Protein AF-0000000082441128 (afdb_homodimer)

InterPro domains:
  IPR014790 MutL, C-terminal, dimerisation [PF08676] (12-170)
  IPR014790 MutL, C-terminal, dimerisation [SM00853] (11-171)
  IPR037198 MutL, C-terminal domain superfamily [SSF118116] (10-202)
  IPR038973 DNA mismatch repair protein MutL/Mlh/Pms-like [PTHR10073] (2-207)
  IPR042120 MutL, C-terminal domain, dimerisation subdomain [G3DSA:3.30.1540.20] (14-200)
  IPR042121 MutL, C-terminal domain, regulatory subdomain [G3DSA:3.30.1370.100] (55-166)

Organism: Cannabis sativa (NCBI:txid3483)

Radius of gyration: 40.08 Å; Cα contacts (8 Å, |Δi|>4): 716; chains: 2; bounding box: 59×154×88 Å

Secondary structure (DSSP, 8-state):
--HHHHHTPEE---BTTTEEEEEETTEEEEEEHHHHHHHHHHHHHHHHHHHTTTEEEEEEEEEEEE---HHHHHHHHHTHHHHHHHT-EEEEE----------SS-------EEEEEEEEEETTEE--HHHHHHHHHHHHHTTT---S-HHHHHHHHHHHHHHSPPTT----HHHHHHHHHHHHTSTTTTB-TTS-BSEEEEEEHHHHHHHHHHHHHHHHH-----TTS------THHHHHHHHHTT-/--HHHHHTPEE---BTTTEEEEEETTEEEEEEHHHHHHHHHHHHHHHHHHHTTTEEEEEEEEEEEE---HHHHHHHHHTHHHHHHHT-EEEEE-----------S-------EEEEEEEEEETTEE--HHHHHHHHHHHHHTTT---S-HHHHHHHHHHHHHHSPPTT----HHHHHHHHHHHHTSTTTTB-TTS-BSEEEEEEHHHHHHHHHHHHHHHHH-----SSS------THHHHHHHHHTT-

Nearest PDB structures (foldseek):
  6sns-assembly1_B  TM=7.771E-01  e=6.548E-14  Saccharomyces cerevisiae
  6snv-assembly2_E  TM=7.653E-01  e=4.127E-13  Saccharomyces cerevisiae
  4fmo-assembly1_B  TM=7.132E-01  e=1.377E-10  Saccharomyces cerevisiae S288C
  4e4w-assembly1_B  TM=6.980E-01  e=1.836E-10  Saccharomyces cerevisiae S288C
  3ncv-assembly1_A  TM=5.080E-01  e=4.346E-09  Neisseria gonorrhoeae FA 1090

Solvent-accessible surface area (backbone atoms only — not comparable to full-atom values): 27651 Å² total; per-residue (Å²): 132,53,70,72,32,51,70,68,39,47,74,38,54,58,43,90,32,42,32,32,36,31,36,34,79,58,28,39,28,35,28,34,46,32,33,36,37,13,29,44,40,32,54,52,52,48,50,34,36,74,72,44,79,34,46,42,67,43,70,47,94,61,70,38,76,55,90,58,56,73,66,48,53,51,46,51,62,75,41,40,64,65,43,40,74,60,25,41,37,69,47,77,44,72,71,74,60,74,81,64,72,79,81,80,76,75,76,62,79,70,77,68,49,36,30,37,42,28,25,24,21,49,78,84,42,72,57,52,71,69,47,48,53,52,32,49,51,50,25,61,76,49,74,59,70,62,83,72,46,66,62,56,53,51,50,44,39,50,54,16,54,73,71,27,55,54,74,68,52,81,62,54,55,69,54,46,45,48,52,51,56,50,26,57,70,42,93,57,57,57,31,17,70,77,53,27,58,10,60,46,82,71,46,47,51,66,62,49,51,53,55,53,56,49,54,24,61,48,57,74,75,50,86,72,68,68,67,80,64,65,82,73,75,82,70,72,66,65,65,58,56,59,62,57,61,70,69,105,129,54,72,71,32,50,70,69,39,46,72,38,55,57,45,91,32,40,29,32,36,30,35,35,79,59,28,38,26,36,27,33,46,33,33,36,37,12,28,44,39,32,53,52,50,50,50,36,35,74,71,43,79,34,46,44,68,42,71,48,94,61,71,38,75,54,90,58,54,73,65,48,50,51,47,51,60,74,42,40,66,65,44,39,73,59,25,39,39,71,47,77,43,70,69,73,63,71,78,64,83,74,81,81,77,78,76,62,80,70,75,67,48,36,29,38,41,28,26,24,22,49,78,85,41,71,57,53,72,69,46,48,54,51,33,50,50,48,26,61,76,47,74,59,68,61,82,72,46,65,62,56,54,51,51,45,40,51,54,16,54,72,72,26,56,55,74,69,50,82,63,54,54,68,53,46,45,49,52,51,56,51,27,57,69,43,92,58,56,57,31,17,71,77,53,26,56,10,58,45,81,72,46,47,50,66,60,48,50,53,56,53,56,50,54,26,63,46,58,74,74,52,87,72,67,68,68,82,66,65,82,72,76,82,70,70,66,66,66,59,56,62,62,57,62,72,69,105

Structure (mmCIF, N/CA/C/O backbone):
data_AF-0000000082441128-model_v1
#
loop_
_entity.id
_entity.type
_entity.pdbx_description
1 polymer 'MutL C-terminal dimerisation domain-containing protein'
#
loop_
_atom_site.group_PDB
_atom_site.id
_atom_site.type_symbol
_atom_site.label_atom_id
_atom_site.label_alt_id
_atom_site.label_comp_id
_atom_site.label_asym_id
_atom_site.label_entity_id
_atom_site.label_seq_id
_atom_site.pdbx_PDB_ins_code
_atom_site.Cartn_x
_atom_site.Cartn_y
_atom_site.Cartn_z
_atom_site.occupancy
_atom_site.B_iso_or_equiv
_atom_site.auth_seq_id
_atom_site.auth_comp_id
_atom_site.auth_asym_id
_atom_site.auth_atom_id
_atom_site.pdbx_PDB_model_num
ATOM 1 N N . MET A 1 1 ? 8.695 -4.488 -12.961 1 70.88 1 MET A N 1
ATOM 2 C CA . MET A 1 1 ? 9.117 -5.258 -11.797 1 70.88 1 MET A CA 1
ATOM 3 C C . MET A 1 1 ? 9.719 -6.598 -12.211 1 70.88 1 MET A C 1
ATOM 5 O O . MET A 1 1 ? 9.219 -7.242 -13.133 1 70.88 1 MET A O 1
ATOM 9 N N . ASN A 1 2 ? 10.898 -6.879 -11.617 1 75.94 2 ASN A N 1
ATOM 10 C CA . ASN A 1 2 ? 11.578 -8.125 -11.977 1 75.94 2 ASN A CA 1
ATOM 11 C C . ASN A 1 2 ? 11.844 -8.992 -10.75 1 75.94 2 ASN A C 1
ATOM 13 O O . ASN A 1 2 ? 11.539 -8.586 -9.625 1 75.94 2 ASN A O 1
ATOM 17 N N . LYS A 1 3 ? 12.281 -10.234 -11.07 1 78.19 3 LYS A N 1
ATOM 18 C CA . LYS A 1 3 ? 12.477 -11.234 -10.023 1 78.19 3 LYS A CA 1
ATOM 19 C C . LYS A 1 3 ? 13.453 -10.734 -8.961 1 78.19 3 LYS A C 1
ATOM 21 O O . LYS A 1 3 ? 13.273 -10.992 -7.773 1 78.19 3 LYS A O 1
ATOM 26 N N . ASN A 1 4 ? 14.391 -10.031 -9.336 1 80.69 4 ASN A N 1
ATOM 27 C CA . ASN A 1 4 ? 15.391 -9.508 -8.414 1 80.69 4 ASN A CA 1
ATOM 28 C C . ASN A 1 4 ? 14.781 -8.5 -7.441 1 80.69 4 ASN A C 1
ATOM 30 O O . ASN A 1 4 ? 15.188 -8.43 -6.281 1 80.69 4 ASN A O 1
ATOM 34 N N . SER A 1 5 ? 13.805 -7.801 -7.926 1 82.81 5 SER A N 1
ATOM 35 C CA . SER A 1 5 ? 13.148 -6.816 -7.07 1 82.81 5 SER A CA 1
ATOM 36 C C . SER A 1 5 ? 12.32 -7.496 -5.984 1 82.81 5 SER A C 1
ATOM 38 O O . SER A 1 5 ? 12.164 -6.953 -4.887 1 82.81 5 SER A O 1
ATOM 40 N N . LEU A 1 6 ? 11.914 -8.664 -6.277 1 85.75 6 LEU A N 1
ATOM 41 C CA . LEU A 1 6 ? 11.125 -9.406 -5.301 1 85.75 6 LEU A CA 1
ATOM 42 C C . LEU A 1 6 ? 12.016 -9.945 -4.18 1 85.75 6 LEU A C 1
ATOM 44 O O . LEU A 1 6 ? 11.578 -10.055 -3.033 1 85.75 6 LEU A O 1
ATOM 48 N N . LYS A 1 7 ? 13.312 -10.156 -4.496 1 85.62 7 LYS A N 1
ATOM 49 C CA . LYS A 1 7 ? 14.258 -10.75 -3.549 1 85.62 7 LYS A CA 1
ATOM 50 C C . LYS A 1 7 ? 14.477 -9.836 -2.348 1 85.62 7 LYS A C 1
ATOM 52 O O . LYS A 1 7 ? 14.586 -10.312 -1.214 1 85.62 7 LYS A O 1
ATOM 57 N N . GLU A 1 8 ? 14.453 -8.602 -2.584 1 90.56 8 GLU A N 1
ATOM 58 C CA . GLU A 1 8 ? 14.719 -7.656 -1.504 1 90.56 8 GLU A CA 1
ATOM 59 C C . GLU A 1 8 ? 13.461 -6.871 -1.135 1 90.56 8 GLU A C 1
ATOM 61 O O . GLU A 1 8 ? 13.547 -5.781 -0.564 1 90.56 8 GLU A O 1
ATOM 66 N N . ALA A 1 9 ? 12.391 -7.453 -1.383 1 93.94 9 ALA A N 1
ATOM 67 C CA . ALA A 1 9 ? 11.148 -6.715 -1.193 1 93.94 9 ALA A CA 1
ATOM 68 C C . ALA A 1 9 ? 10.812 -6.578 0.289 1 93.94 9 ALA A C 1
ATOM 70 O O . ALA A 1 9 ? 11.047 -7.504 1.073 1 93.94 9 ALA A O 1
ATOM 71 N N . ILE A 1 10 ? 10.367 -5.402 0.644 1 95.5 10 ILE A N 1
ATOM 72 C CA . ILE A 1 10 ? 9.789 -5.203 1.966 1 95.5 10 ILE A CA 1
ATOM 73 C C . ILE A 1 10 ? 8.336 -5.68 1.966 1 95.5 10 ILE A C 1
ATOM 75 O O . ILE A 1 10 ? 7.531 -5.242 1.141 1 95.5 10 ILE A O 1
ATOM 79 N N . VAL A 1 11 ? 8.023 -6.59 2.936 1 97.5 11 VAL A N 1
ATOM 80 C CA . VAL A 1 11 ? 6.691 -7.191 2.979 1 97.5 11 VAL A CA 1
ATOM 81 C C . VAL A 1 11 ? 5.84 -6.488 4.035 1 97.5 11 VAL A C 1
ATOM 83 O O . VAL A 1 11 ? 6.293 -6.273 5.16 1 97.5 11 VAL A O 1
ATOM 86 N N . LEU A 1 12 ? 4.672 -6.086 3.627 1 97.44 12 LEU A N 1
ATOM 87 C CA . LEU A 1 12 ? 3.734 -5.461 4.555 1 97.44 12 LEU A CA 1
ATOM 88 C C . LEU A 1 12 ? 2.619 -6.426 4.934 1 97.44 12 LEU A C 1
ATOM 90 O O . LEU A 1 12 ? 2.531 -7.527 4.387 1 97.44 12 LEU A O 1
ATOM 94 N N . GLN A 1 13 ? 1.785 -5.973 5.883 1 96.75 13 GLN A N 1
ATOM 95 C CA . GLN A 1 13 ? 0.663 -6.793 6.324 1 96.75 13 GLN A CA 1
ATOM 96 C C . GLN A 1 13 ? -0.396 -6.906 5.23 1 96.75 13 GLN A C 1
ATOM 98 O O . GLN A 1 13 ? -0.665 -5.941 4.516 1 96.75 13 GLN A O 1
ATOM 103 N N . GLN A 1 14 ? -0.991 -8.039 5.242 1 97.62 14 GLN A N 1
ATOM 104 C CA . GLN A 1 14 ? -2.062 -8.344 4.301 1 97.62 14 GLN A CA 1
ATOM 105 C C . GLN A 1 14 ? -3.162 -7.289 4.355 1 97.62 14 GLN A C 1
ATOM 107 O O . GLN A 1 14 ? -3.457 -6.746 5.422 1 97.62 14 GLN A O 1
ATOM 112 N N . ILE A 1 15 ? -3.807 -7.055 3.172 1 96.44 15 ILE A N 1
ATOM 113 C CA . ILE A 1 15 ? -4.949 -6.152 3.119 1 96.44 15 ILE A CA 1
ATOM 114 C C . ILE A 1 15 ? -6.137 -6.863 2.473 1 96.44 15 ILE A C 1
ATOM 116 O O . ILE A 1 15 ? -5.969 -7.621 1.516 1 96.44 15 ILE A O 1
ATOM 120 N N . ASP A 1 16 ? -7.301 -6.711 3.016 1 95.5 16 ASP A N 1
ATOM 121 C CA . ASP A 1 16 ? -8.586 -7.156 2.494 1 95.5 16 ASP A CA 1
ATOM 122 C C . ASP A 1 16 ? -8.656 -8.68 2.434 1 95.5 16 ASP A C 1
ATOM 124 O O . ASP A 1 16 ? -9.445 -9.242 1.675 1 95.5 16 ASP A O 1
ATOM 128 N N . LYS A 1 17 ? -7.723 -9.359 3.172 1 96.88 17 LYS A N 1
ATOM 129 C CA . LYS A 1 17 ? -7.625 -10.82 3.156 1 96.88 17 LYS A CA 1
ATOM 130 C C . LYS A 1 17 ? -7.527 -11.344 1.729 1 96.88 17 LYS A C 1
ATOM 132 O O . LYS A 1 17 ? -8.156 -12.352 1.392 1 96.88 17 LYS A O 1
ATOM 137 N N . LYS A 1 18 ? -6.816 -10.586 0.888 1 97 18 LYS A N 1
ATOM 138 C CA . LYS A 1 18 ? -6.668 -10.969 -0.514 1 97 18 LYS A CA 1
ATOM 139 C C . LYS A 1 18 ? -5.262 -10.68 -1.02 1 97 18 LYS A C 1
ATOM 141 O O . LYS A 1 18 ? -4.73 -11.414 -1.854 1 97 18 LYS A O 1
ATOM 146 N N . TYR A 1 19 ? -4.672 -9.578 -0.428 1 97.56 19 TYR A N 1
ATOM 147 C CA . TYR A 1 19 ? -3.455 -9.07 -1.052 1 97.56 19 TYR A CA 1
ATOM 148 C C . TYR A 1 19 ? -2.363 -8.844 -0.013 1 97.56 19 TYR A C 1
ATOM 150 O O . TYR A 1 19 ? -2.652 -8.469 1.128 1 97.56 19 TYR A O 1
ATOM 158 N N . ILE A 1 20 ? -1.174 -9.008 -0.418 1 98 20 ILE A N 1
ATOM 159 C CA . ILE A 1 20 ? 0.008 -8.711 0.382 1 98 20 ILE A CA 1
ATOM 160 C C . ILE A 1 20 ? 0.774 -7.543 -0.246 1 98 20 ILE A C 1
ATOM 162 O O . ILE A 1 20 ? 1.438 -7.711 -1.271 1 98 20 ILE A O 1
ATOM 166 N N . PRO A 1 21 ? 0.701 -6.406 0.353 1 97.81 21 PRO A N 1
ATOM 167 C CA . PRO A 1 21 ? 1.499 -5.301 -0.189 1 97.81 21 PRO A CA 1
ATOM 168 C C . PRO A 1 21 ? 2.998 -5.496 0.028 1 97.81 21 PRO A C 1
ATOM 170 O O . PRO A 1 21 ? 3.414 -5.992 1.078 1 97.81 21 PRO A O 1
ATOM 173 N N . ILE A 1 22 ? 3.744 -5.098 -1.006 1 97.19 22 ILE A N 1
ATOM 174 C CA . ILE A 1 22 ? 5.199 -5.16 -0.914 1 97.19 22 ILE A CA 1
ATOM 175 C C . ILE A 1 22 ? 5.812 -3.9 -1.522 1 97.19 22 ILE A C 1
ATOM 177 O O . ILE A 1 22 ? 5.18 -3.229 -2.34 1 97.19 22 ILE A O 1
ATOM 181 N N . VAL A 1 23 ? 7 -3.566 -1.071 1 96.56 23 VAL A N 1
ATOM 182 C CA . VAL A 1 23 ? 7.828 -2.578 -1.751 1 96.56 23 VAL A CA 1
ATOM 183 C C . VAL A 1 23 ? 9.031 -3.266 -2.391 1 96.56 23 VAL A C 1
ATOM 185 O O . VAL A 1 23 ? 9.906 -3.785 -1.689 1 96.56 23 VAL A O 1
ATOM 188 N N . ALA A 1 24 ? 9.016 -3.346 -3.631 1 93.88 24 ALA A N 1
ATOM 189 C CA . ALA A 1 24 ? 10.117 -3.904 -4.41 1 93.88 24 ALA A CA 1
ATOM 190 C C . ALA A 1 24 ? 10.859 -2.811 -5.168 1 93.88 24 ALA A C 1
ATOM 192 O O . ALA A 1 24 ? 10.344 -2.252 -6.137 1 93.88 24 ALA A O 1
ATOM 193 N N . GLY A 1 25 ? 12.148 -2.592 -4.746 1 90.94 25 GLY A N 1
ATOM 194 C CA . GLY A 1 25 ? 12.812 -1.401 -5.254 1 90.94 25 GLY A CA 1
ATOM 195 C C . GLY A 1 25 ? 12.109 -0.115 -4.863 1 90.94 25 GLY A C 1
ATOM 196 O O . GLY A 1 25 ? 11.93 0.168 -3.676 1 90.94 25 GLY A O 1
ATOM 197 N N . LYS A 1 26 ? 11.672 0.622 -5.875 1 92.5 26 LYS A N 1
ATOM 198 C CA . LYS A 1 26 ? 10.977 1.882 -5.629 1 92.5 26 LYS A CA 1
ATOM 199 C C . LYS A 1 26 ? 9.5 1.775 -5.996 1 92.5 26 LYS A C 1
ATOM 201 O O . LYS A 1 26 ? 8.828 2.791 -6.18 1 92.5 26 LYS A O 1
ATOM 206 N N . THR A 1 27 ? 9.055 0.577 -6 1 94.75 27 THR A N 1
ATOM 207 C CA . THR A 1 27 ? 7.68 0.373 -6.441 1 94.75 27 THR A CA 1
ATOM 208 C C . THR A 1 27 ? 6.848 -0.276 -5.34 1 94.75 27 THR A C 1
ATOM 210 O O . THR A 1 27 ? 7.246 -1.295 -4.773 1 94.75 27 THR A O 1
ATOM 213 N N . LEU A 1 28 ? 5.762 0.383 -5.004 1 95.88 28 LEU A N 1
ATOM 214 C CA . LEU A 1 28 ? 4.734 -0.272 -4.199 1 95.88 28 LEU A CA 1
ATOM 215 C C . LEU A 1 28 ? 3.869 -1.184 -5.062 1 95.88 28 LEU A C 1
ATOM 217 O O . LEU A 1 28 ? 3.367 -0.761 -6.109 1 95.88 28 LEU A O 1
ATOM 221 N N . ALA A 1 29 ? 3.791 -2.447 -4.641 1 96.06 29 ALA A N 1
ATOM 222 C CA . ALA A 1 29 ? 3.012 -3.436 -5.383 1 96.06 29 ALA A CA 1
ATOM 223 C C . ALA A 1 29 ? 2.174 -4.293 -4.438 1 96.06 29 ALA A C 1
ATOM 225 O O . ALA A 1 29 ? 2.328 -4.211 -3.215 1 96.06 29 ALA A O 1
ATOM 226 N N . VAL A 1 30 ? 1.207 -5.047 -5.039 1 96.56 30 VAL A N 1
ATOM 227 C CA . VAL A 1 30 ? 0.45 -6.016 -4.254 1 96.56 30 VAL A CA 1
ATOM 228 C C . VAL A 1 30 ? 0.596 -7.406 -4.863 1 96.56 30 VAL A C 1
ATOM 230 O O . VAL A 1 30 ? 0.653 -7.551 -6.09 1 96.56 30 VAL A O 1
ATOM 233 N N . VAL A 1 31 ? 0.63 -8.312 -3.971 1 97.06 31 VAL A N 1
ATOM 234 C CA . VAL A 1 31 ? 0.682 -9.719 -4.375 1 97.06 31 VAL A CA 1
ATOM 235 C C . VAL A 1 31 ? -0.656 -10.391 -4.078 1 97.06 31 VAL A C 1
ATOM 237 O O . VAL A 1 31 ? -1.175 -10.289 -2.965 1 97.06 31 VAL A O 1
ATOM 240 N N . ASP A 1 32 ? -1.224 -10.977 -5.066 1 96.25 32 ASP A N 1
ATOM 241 C CA . ASP A 1 32 ? -2.402 -11.828 -4.922 1 96.25 32 ASP A CA 1
ATOM 242 C C . ASP A 1 32 ? -2.072 -13.094 -4.137 1 96.25 32 ASP A C 1
ATOM 244 O O . ASP A 1 32 ? -1.373 -13.977 -4.633 1 96.25 32 ASP A O 1
ATOM 248 N N . GLN A 1 33 ? -2.654 -13.219 -2.922 1 97.5 33 GLN A N 1
ATOM 249 C CA . GLN A 1 33 ? -2.229 -14.289 -2.027 1 97.5 33 GLN A CA 1
ATOM 250 C C . GLN A 1 33 ? -2.564 -15.656 -2.609 1 97.5 33 GLN A C 1
ATOM 252 O O . GLN A 1 33 ? -1.787 -16.609 -2.473 1 97.5 33 GLN A O 1
ATOM 257 N N . HIS A 1 34 ? -3.684 -15.727 -3.225 1 96.38 34 HIS A N 1
ATOM 258 C CA . HIS A 1 34 ? -4.098 -16.984 -3.816 1 96.38 34 HIS A CA 1
ATOM 259 C C . HIS A 1 34 ? -3.207 -17.359 -4.996 1 96.38 34 HIS A C 1
ATOM 261 O O . HIS A 1 34 ? -2.66 -18.469 -5.047 1 96.38 34 HIS A O 1
ATOM 267 N N . ALA A 1 35 ? -3.033 -16.469 -5.938 1 95.88 35 ALA A N 1
ATOM 268 C CA . ALA A 1 35 ? -2.227 -16.719 -7.129 1 95.88 35 ALA A CA 1
ATOM 269 C C . ALA A 1 35 ? -0.789 -17.062 -6.758 1 95.88 35 ALA A C 1
ATOM 271 O O . ALA A 1 35 ? -0.182 -17.953 -7.367 1 95.88 35 ALA A O 1
ATOM 272 N N . ALA A 1 36 ? -0.272 -16.344 -5.762 1 96.94 36 ALA A N 1
ATOM 273 C CA . ALA A 1 36 ? 1.098 -16.594 -5.32 1 96.94 36 ALA A CA 1
ATOM 274 C C . ALA A 1 36 ? 1.241 -18 -4.746 1 96.94 36 ALA A C 1
ATOM 276 O O . ALA A 1 36 ? 2.148 -18.734 -5.129 1 96.94 36 ALA A O 1
ATOM 277 N N . ASP A 1 37 ? 0.357 -18.344 -3.879 1 97.62 37 ASP A N 1
ATOM 278 C CA . ASP A 1 37 ? 0.427 -19.656 -3.254 1 97.62 37 ASP A CA 1
ATOM 279 C C . ASP A 1 37 ? 0.199 -20.766 -4.281 1 97.62 37 ASP A C 1
ATOM 281 O O . ASP A 1 37 ? 0.815 -21.828 -4.203 1 97.62 37 ASP A O 1
ATOM 285 N N . GLU A 1 38 ? -0.691 -20.516 -5.188 1 96.81 38 GLU A N 1
ATOM 286 C CA . GLU A 1 38 ? -0.943 -21.453 -6.273 1 96.81 38 GLU A CA 1
ATOM 287 C C . GLU A 1 38 ? 0.332 -21.734 -7.062 1 96.81 38 GLU A C 1
ATOM 289 O O . GLU A 1 38 ? 0.626 -22.891 -7.379 1 96.81 38 GLU A O 1
ATOM 294 N N . ARG A 1 39 ? 1.065 -20.75 -7.383 1 96.81 39 ARG A N 1
ATOM 295 C CA . ARG A 1 39 ? 2.334 -20.891 -8.086 1 96.81 39 ARG A CA 1
ATOM 296 C C . ARG A 1 39 ? 3.326 -21.703 -7.258 1 96.81 39 ARG A C 1
ATOM 298 O O . ARG A 1 39 ? 3.977 -22.609 -7.777 1 96.81 39 ARG A O 1
ATOM 305 N N . ILE A 1 40 ? 3.42 -21.391 -6.023 1 97.56 40 ILE A N 1
ATOM 306 C CA . ILE A 1 40 ? 4.332 -22.094 -5.125 1 97.56 40 ILE A CA 1
ATOM 307 C C . ILE A 1 40 ? 3.969 -23.578 -5.074 1 97.56 40 ILE A C 1
ATOM 309 O O . ILE A 1 40 ? 4.828 -24.438 -5.266 1 97.56 40 ILE A O 1
ATOM 313 N N . ARG A 1 41 ? 2.744 -23.859 -4.902 1 97.44 41 ARG A N 1
ATOM 314 C CA . ARG A 1 41 ? 2.266 -25.234 -4.812 1 97.44 41 ARG A CA 1
ATOM 315 C C . ARG A 1 41 ? 2.482 -25.984 -6.129 1 97.44 41 ARG A C 1
ATOM 317 O O . ARG A 1 41 ? 2.877 -27.141 -6.129 1 97.44 41 ARG A O 1
ATOM 324 N N . LEU A 1 42 ? 2.188 -25.297 -7.195 1 97.44 42 LEU A N 1
ATOM 325 C CA . LEU A 1 42 ? 2.381 -25.906 -8.508 1 97.44 42 LEU A CA 1
ATOM 326 C C . LEU A 1 42 ? 3.814 -26.406 -8.664 1 97.44 42 LEU A C 1
ATOM 328 O O . LEU A 1 42 ? 4.039 -27.547 -9.07 1 97.44 42 LEU A O 1
ATOM 332 N N . GLU A 1 43 ? 4.762 -25.609 -8.344 1 96.81 43 GLU A N 1
ATOM 333 C CA . GLU A 1 43 ? 6.164 -25.969 -8.523 1 96.81 43 GLU A CA 1
ATOM 334 C C . GLU A 1 43 ? 6.566 -27.094 -7.578 1 96.81 43 GLU A C 1
ATOM 336 O O . GLU A 1 43 ? 7.336 -27.984 -7.953 1 96.81 43 GLU A O 1
ATOM 341 N N . GLU A 1 44 ? 6.027 -27.031 -6.414 1 96.81 44 GLU A N 1
ATOM 342 C CA . GLU A 1 44 ? 6.289 -28.094 -5.461 1 96.81 44 GLU A CA 1
ATOM 343 C C . GLU A 1 44 ? 5.723 -29.422 -5.961 1 96.81 44 GLU A C 1
ATOM 345 O O . GLU A 1 44 ? 6.414 -30.453 -5.941 1 96.81 44 GLU A O 1
ATOM 350 N N . LEU A 1 45 ? 4.52 -29.406 -6.422 1 97.75 45 LEU A N 1
ATOM 351 C CA . LEU A 1 45 ? 3.859 -30.609 -6.914 1 97.75 45 LEU A CA 1
ATOM 352 C C . LEU A 1 45 ? 4.555 -31.141 -8.164 1 97.75 45 LEU A C 1
ATOM 354 O O . LEU A 1 45 ? 4.703 -32.344 -8.328 1 97.75 45 LEU A O 1
ATOM 358 N N . ARG A 1 46 ? 4.898 -30.234 -8.984 1 96.94 46 ARG A N 1
ATOM 359 C CA . ARG A 1 46 ? 5.621 -30.609 -10.188 1 96.94 46 ARG A CA 1
ATOM 360 C C . ARG A 1 46 ? 6.91 -31.359 -9.844 1 96.94 46 ARG A C 1
ATOM 362 O O . ARG A 1 46 ? 7.215 -32.375 -10.438 1 96.94 46 ARG A O 1
ATOM 369 N N . GLN A 1 47 ? 7.617 -30.828 -8.906 1 96.31 47 GLN A N 1
ATOM 370 C CA . GLN A 1 47 ? 8.859 -31.469 -8.469 1 96.31 47 GLN A CA 1
ATOM 371 C C . GLN A 1 47 ? 8.594 -32.875 -7.918 1 96.31 47 GLN A C 1
ATOM 373 O O . GLN A 1 47 ? 9.328 -33.812 -8.219 1 96.31 47 GLN A O 1
ATOM 378 N N . LYS A 1 48 ? 7.652 -33 -7.168 1 97.25 48 LYS A N 1
ATOM 379 C CA . LYS A 1 48 ? 7.301 -34.281 -6.586 1 97.25 48 LYS A CA 1
ATOM 380 C C . LYS A 1 48 ? 6.949 -35.312 -7.668 1 97.25 48 LYS A C 1
ATOM 382 O O . LYS A 1 48 ? 7.355 -36.469 -7.594 1 97.25 48 LYS A O 1
ATOM 387 N N . VAL A 1 49 ? 6.238 -34.844 -8.656 1 97.38 49 VAL A N 1
ATOM 388 C CA . VAL A 1 49 ? 5.816 -35.719 -9.742 1 97.38 49 VAL A CA 1
ATOM 389 C C . VAL A 1 49 ? 7.027 -36.125 -10.586 1 97.38 49 VAL A C 1
ATOM 391 O O . VAL A 1 49 ? 7.219 -37.312 -10.898 1 97.38 49 VAL A O 1
ATOM 394 N N . LEU A 1 50 ? 7.84 -35.188 -10.859 1 95.56 50 LEU A N 1
ATOM 395 C CA . LEU A 1 50 ? 8.984 -35.438 -11.734 1 95.56 50 LEU A CA 1
ATOM 396 C C . LEU A 1 50 ? 10.039 -36.281 -11.023 1 95.56 50 LEU A C 1
ATOM 398 O O . LEU A 1 50 ? 10.773 -37.031 -11.672 1 95.56 50 LEU A O 1
ATOM 402 N N . SER A 1 51 ? 10.078 -36.219 -9.758 1 95.38 51 SER A N 1
ATOM 403 C CA . SER A 1 51 ? 11.023 -37.031 -8.984 1 95.38 51 SER A CA 1
ATOM 404 C C . SER A 1 51 ? 10.508 -38.438 -8.797 1 95.38 51 SER A C 1
ATOM 406 O O . SER A 1 51 ? 11.258 -39.312 -8.367 1 95.38 51 SER A O 1
ATOM 408 N N . GLY A 1 52 ? 9.266 -38.625 -9.008 1 95 52 GLY A N 1
ATOM 409 C CA . GLY A 1 52 ? 8.68 -39.969 -8.883 1 95 52 GLY A CA 1
ATOM 410 C C . GLY A 1 52 ? 7.902 -40.156 -7.594 1 95 52 GLY A C 1
ATOM 411 O O . GLY A 1 52 ? 7.199 -41.156 -7.43 1 95 52 GLY A O 1
ATOM 412 N N . GLU A 1 53 ? 8 -39.188 -6.723 1 95.31 53 GLU A N 1
ATOM 413 C CA . GLU A 1 53 ? 7.363 -39.312 -5.414 1 95.31 53 GLU A CA 1
ATOM 414 C C . GLU A 1 53 ? 5.844 -39.312 -5.543 1 95.31 53 GLU A C 1
ATOM 416 O O . GLU A 1 53 ? 5.16 -40 -4.766 1 95.31 53 GLU A O 1
ATOM 421 N N . ALA A 1 54 ? 5.316 -38.625 -6.523 1 96.88 54 ALA A N 1
ATOM 422 C CA . ALA A 1 54 ? 3.869 -38.531 -6.668 1 96.88 54 ALA A CA 1
ATOM 423 C C . ALA A 1 54 ? 3.414 -39 -8.039 1 96.88 54 ALA A C 1
ATOM 425 O O . ALA A 1 54 ? 2.471 -38.469 -8.617 1 96.88 54 ALA A O 1
ATOM 426 N N . LYS A 1 55 ? 4.125 -39.906 -8.547 1 97 55 LYS A N 1
ATOM 427 C CA . LYS A 1 55 ? 3.844 -40.594 -9.805 1 97 55 LYS A CA 1
ATOM 428 C C . LYS A 1 55 ? 3.812 -42.125 -9.602 1 97 55 LYS A C 1
ATOM 430 O O . LYS A 1 55 ? 4.832 -42.719 -9.273 1 97 55 LYS A O 1
ATOM 435 N N . GLU A 1 56 ? 2.693 -42.719 -9.773 1 97.56 56 GLU A N 1
ATOM 436 C CA . GLU A 1 56 ? 2.508 -44.156 -9.641 1 97.56 56 GLU A CA 1
ATOM 437 C C . GLU A 1 56 ? 1.887 -44.75 -10.906 1 97.56 56 GLU A C 1
ATOM 439 O O . GLU A 1 56 ? 1.606 -44.031 -11.867 1 97.56 56 GLU A O 1
ATOM 444 N N . ILE A 1 57 ? 1.857 -46.094 -10.945 1 97.88 57 ILE A N 1
ATOM 445 C CA . ILE A 1 57 ? 1.234 -46.812 -12.047 1 97.88 57 ILE A CA 1
ATOM 446 C C . ILE A 1 57 ? 0.034 -47.594 -11.523 1 97.88 57 ILE A C 1
ATOM 448 O O . ILE A 1 57 ? 0.128 -48.281 -10.5 1 97.88 57 ILE A O 1
ATOM 452 N N . THR A 1 58 ? -1.068 -47.375 -12.109 1 98.06 58 THR A N 1
ATOM 453 C CA . THR A 1 58 ? -2.256 -48.156 -11.789 1 98.06 58 THR A CA 1
ATOM 454 C C . THR A 1 58 ? -2.523 -49.219 -12.875 1 98.06 58 THR A C 1
ATOM 456 O O . THR A 1 58 ? -2.746 -48.875 -14.031 1 98.06 58 THR A O 1
ATOM 459 N N . PHE A 1 59 ? -2.523 -50.438 -12.461 1 97.75 59 PHE A N 1
ATOM 460 C CA . PHE A 1 59 ? -2.877 -51.531 -13.398 1 97.75 59 PHE A CA 1
ATOM 461 C C . PHE A 1 59 ? -4.391 -51.625 -13.531 1 97.75 59 PHE A C 1
ATOM 463 O O . PHE A 1 59 ? -5.113 -51.594 -12.531 1 97.75 59 PHE A O 1
ATOM 470 N N . LEU A 1 60 ? -4.777 -51.719 -14.773 1 96.69 60 LEU A N 1
ATOM 471 C CA . LEU A 1 60 ? -6.211 -51.844 -15.031 1 96.69 60 LEU A CA 1
ATOM 472 C C . LEU A 1 60 ? -6.727 -53.219 -14.672 1 96.69 60 LEU A C 1
ATOM 474 O O . LEU A 1 60 ? -6.02 -54.219 -14.852 1 96.69 60 LEU A O 1
ATOM 478 N N . ASP A 1 61 ? -7.992 -53.25 -14.148 1 93.75 61 ASP A N 1
ATOM 479 C CA . ASP A 1 61 ? -8.609 -54.531 -13.828 1 93.75 61 ASP A CA 1
ATOM 480 C C . ASP A 1 61 ? -8.742 -55.406 -15.07 1 93.75 61 ASP A C 1
ATOM 482 O O . ASP A 1 61 ? -8.484 -56.594 -15.023 1 93.75 61 ASP A O 1
ATOM 486 N N . ALA A 1 62 ? -9.219 -54.75 -16.125 1 93.12 62 ALA A N 1
ATOM 487 C CA . ALA A 1 62 ? -9.305 -55.406 -17.422 1 93.12 62 ALA A CA 1
ATOM 488 C C . ALA A 1 62 ? -8.555 -54.594 -18.484 1 93.12 62 ALA A C 1
ATOM 490 O O . ALA A 1 62 ? -8.727 -53.375 -18.594 1 93.12 62 ALA A O 1
ATOM 491 N N . GLU A 1 63 ? -7.77 -55.406 -19.188 1 92.12 63 GLU A N 1
ATOM 492 C CA . GLU A 1 63 ? -7.078 -54.75 -20.281 1 92.12 63 GLU A CA 1
ATOM 493 C C . GLU A 1 63 ? -8.062 -54.031 -21.219 1 92.12 63 GLU A C 1
ATOM 495 O O . GLU A 1 63 ? -9.164 -54.531 -21.453 1 92.12 63 GLU A O 1
ATOM 500 N N . LYS A 1 64 ? -7.562 -52.875 -21.672 1 93.94 64 LYS A N 1
ATOM 501 C CA . LYS A 1 64 ? -8.422 -52.062 -22.547 1 93.94 64 LYS A CA 1
ATOM 502 C C . LYS A 1 64 ? -7.836 -52 -23.969 1 93.94 64 LYS A C 1
ATOM 504 O O . LYS A 1 64 ? -6.676 -51.625 -24.141 1 93.94 64 LYS A O 1
ATOM 509 N N . GLU A 1 65 ? -8.648 -52.438 -24.922 1 92.12 65 GLU A N 1
ATOM 510 C CA . GLU A 1 65 ? -8.188 -52.344 -26.312 1 92.12 65 GLU A CA 1
ATOM 511 C C . GLU A 1 65 ? -8.117 -50.875 -26.766 1 92.12 65 GLU A C 1
ATOM 513 O O . GLU A 1 65 ? -9.078 -50.125 -26.594 1 92.12 65 GLU A O 1
ATOM 518 N N . LEU A 1 66 ? -6.977 -50.531 -27.266 1 91.94 66 LEU A N 1
ATOM 519 C CA . LEU A 1 66 ? -6.812 -49.188 -27.812 1 91.94 66 LEU A CA 1
ATOM 520 C C . LEU A 1 66 ? -7.164 -49.156 -29.281 1 91.94 66 LEU A C 1
ATOM 522 O O . LEU A 1 66 ? -6.645 -49.938 -30.078 1 91.94 66 LEU A O 1
ATOM 526 N N . MET A 1 67 ? -8.125 -48.344 -29.594 1 86.62 67 MET A N 1
ATOM 527 C CA . MET A 1 67 ? -8.484 -48.125 -31 1 86.62 67 MET A CA 1
ATOM 528 C C . MET A 1 67 ? -7.699 -46.969 -31.609 1 86.62 67 MET A C 1
ATOM 530 O O . MET A 1 67 ? -8.102 -45.812 -31.484 1 86.62 67 MET A O 1
ATOM 534 N N . LEU A 1 68 ? -6.609 -47.312 -32.219 1 88.31 68 LEU A N 1
ATOM 535 C CA . LEU A 1 68 ? -5.758 -46.281 -32.812 1 88.31 68 LEU A CA 1
ATOM 536 C C . LEU A 1 68 ? -5.68 -46.438 -34.312 1 88.31 68 LEU A C 1
ATOM 538 O O . LEU A 1 68 ? -5.637 -47.562 -34.844 1 88.31 68 LEU A O 1
ATOM 542 N N . PRO A 1 69 ? -5.777 -45.375 -34.969 1 86.44 69 PRO A N 1
ATOM 543 C CA . PRO A 1 69 ? -5.449 -45.438 -36.375 1 86.44 69 PRO A CA 1
ATOM 544 C C . PRO A 1 69 ? -4.008 -45.906 -36.625 1 86.44 69 PRO A C 1
ATOM 546 O O . PRO A 1 69 ? -3.23 -46.031 -35.688 1 86.44 69 PRO A O 1
ATOM 549 N N . GLU A 1 70 ? -3.717 -46.188 -37.906 1 86.62 70 GLU A N 1
ATOM 550 C CA . GLU A 1 70 ? -2.381 -46.656 -38.281 1 86.62 70 GLU A CA 1
ATOM 551 C C . GLU A 1 70 ? -1.305 -45.719 -37.719 1 86.62 70 GLU A C 1
ATOM 553 O O . GLU A 1 70 ? -0.29 -46.156 -37.188 1 86.62 70 GLU A O 1
ATOM 558 N N . ILE A 1 71 ? -1.617 -44.469 -37.812 1 89.5 71 ILE A N 1
ATOM 559 C CA . ILE A 1 71 ? -0.648 -43.469 -37.375 1 89.5 71 ILE A CA 1
ATOM 560 C C . ILE A 1 71 ? -0.468 -43.594 -35.844 1 89.5 71 ILE A C 1
ATOM 562 O O . ILE A 1 71 ? 0.642 -43.438 -35.344 1 89.5 71 ILE A O 1
ATOM 566 N N . GLY A 1 72 ? -1.482 -43.812 -35.188 1 90.94 72 GLY A N 1
ATOM 567 C CA . GLY A 1 72 ? -1.426 -44 -33.75 1 90.94 72 GLY A CA 1
ATOM 568 C C . GLY A 1 72 ? -0.568 -45.188 -33.312 1 90.94 72 GLY A C 1
ATOM 569 O O . GLY A 1 72 ? 0.19 -45.094 -32.344 1 90.94 72 GLY A O 1
ATOM 570 N N . HIS A 1 73 ? -0.698 -46.219 -34.094 1 88.88 73 HIS A N 1
ATOM 571 C CA . HIS A 1 73 ? 0.119 -47.406 -33.844 1 88.88 73 HIS A CA 1
ATOM 572 C C . HIS A 1 73 ? 1.603 -47.094 -34 1 88.88 73 HIS A C 1
ATOM 574 O O . HIS A 1 73 ? 2.424 -47.5 -33.188 1 88.88 73 HIS A O 1
ATOM 580 N N . GLN A 1 74 ? 1.855 -46.406 -35.062 1 91.06 74 GLN A N 1
ATOM 581 C CA . GLN A 1 74 ? 3.24 -46.031 -35.344 1 91.06 74 GLN A CA 1
ATOM 582 C C . GLN A 1 74 ? 3.805 -45.156 -34.219 1 91.06 74 GLN A C 1
ATOM 584 O O . GLN A 1 74 ? 4.941 -45.344 -33.812 1 91.06 74 GLN A O 1
ATOM 589 N N . LEU A 1 75 ? 2.994 -44.25 -33.812 1 94.38 75 LEU A N 1
ATOM 590 C CA . LEU A 1 75 ? 3.432 -43.312 -32.75 1 94.38 75 LEU A CA 1
ATOM 591 C C . LEU A 1 75 ? 3.689 -44.062 -31.453 1 94.38 75 LEU A C 1
ATOM 593 O O . LEU A 1 75 ? 4.652 -43.781 -30.75 1 94.38 75 LEU A O 1
ATOM 597 N N . LEU A 1 76 ? 2.805 -44.969 -31.156 1 93.69 76 LEU A N 1
ATOM 598 C CA . LEU A 1 76 ? 2.961 -45.781 -29.938 1 93.69 76 LEU A CA 1
ATOM 599 C C . LEU A 1 76 ? 4.289 -46.531 -29.953 1 93.69 76 LEU A C 1
ATOM 601 O O . LEU A 1 76 ? 4.953 -46.625 -28.922 1 93.69 76 LEU A O 1
ATOM 605 N N . HIS A 1 77 ? 4.625 -46.938 -31.125 1 91.62 77 HIS A N 1
ATOM 606 C CA . HIS A 1 77 ? 5.895 -47.625 -31.266 1 91.62 77 HIS A CA 1
ATOM 607 C C . HIS A 1 77 ? 7.074 -46.656 -31.172 1 91.62 77 HIS A C 1
ATOM 609 O O . HIS A 1 77 ? 8.062 -46.938 -30.5 1 91.62 77 HIS A O 1
ATOM 615 N N . SER A 1 78 ? 6.984 -45.594 -31.844 1 94.44 78 SER A N 1
ATOM 616 C CA . SER A 1 78 ? 8.07 -44.625 -31.938 1 94.44 78 SER A CA 1
ATOM 617 C C . SER A 1 78 ? 8.375 -44 -30.578 1 94.44 78 SER A C 1
ATOM 619 O O . SER A 1 78 ? 9.531 -43.688 -30.297 1 94.44 78 SER A O 1
ATOM 621 N N . TYR A 1 79 ? 7.348 -43.875 -29.75 1 95.56 79 TYR A N 1
ATOM 622 C CA . TYR A 1 79 ? 7.523 -43.156 -28.484 1 95.56 79 TYR A CA 1
ATOM 623 C C . TYR A 1 79 ? 7.23 -44.094 -27.297 1 95.56 79 TYR A C 1
ATOM 625 O O . TYR A 1 79 ? 6.711 -43.656 -26.266 1 95.56 79 TYR A O 1
ATOM 633 N N . ALA A 1 80 ? 7.461 -45.344 -27.484 1 93.94 80 ALA A N 1
ATOM 634 C CA . ALA A 1 80 ? 7.164 -46.344 -26.484 1 93.94 80 ALA A CA 1
ATOM 635 C C . ALA A 1 80 ? 7.883 -46.062 -25.172 1 93.94 80 ALA A C 1
ATOM 637 O O . ALA A 1 80 ? 7.305 -46.219 -24.094 1 93.94 80 ALA A O 1
ATOM 638 N N . LYS A 1 81 ? 9.07 -45.562 -25.312 1 94.88 81 LYS A N 1
ATOM 639 C CA . LYS A 1 81 ? 9.867 -45.281 -24.125 1 94.88 81 LYS A CA 1
ATOM 640 C C . LYS A 1 81 ? 9.25 -44.125 -23.312 1 94.88 81 LYS A C 1
ATOM 642 O O . LYS A 1 81 ? 9.078 -44.219 -22.109 1 94.88 81 LYS A O 1
ATOM 647 N N . GLU A 1 82 ? 8.891 -43.031 -23.953 1 95.31 82 GLU A N 1
ATOM 648 C CA . GLU A 1 82 ? 8.328 -41.844 -23.328 1 95.31 82 GLU A CA 1
ATOM 649 C C . GLU A 1 82 ? 7.008 -42.156 -22.625 1 95.31 82 GLU A C 1
ATOM 651 O O . GLU A 1 82 ? 6.766 -41.688 -21.516 1 95.31 82 GLU A O 1
ATOM 656 N N . ILE A 1 83 ? 6.203 -42.938 -23.281 1 95.94 83 ILE A N 1
ATOM 657 C CA . ILE A 1 83 ? 4.883 -43.219 -22.734 1 95.94 83 ILE A CA 1
ATOM 658 C C . ILE A 1 83 ? 5.004 -44.156 -21.547 1 95.94 83 ILE A C 1
ATOM 660 O O . ILE A 1 83 ? 4.312 -44 -20.531 1 95.94 83 ILE A O 1
ATOM 664 N N . LYS A 1 84 ? 5.945 -45.094 -21.703 1 95.62 84 LYS A N 1
ATOM 665 C CA . LYS A 1 84 ? 6.172 -46.031 -20.594 1 95.62 84 LYS A CA 1
ATOM 666 C C . LYS A 1 84 ? 6.75 -45.344 -19.375 1 95.62 84 LYS A C 1
ATOM 668 O O . LYS A 1 84 ? 6.406 -45.656 -18.25 1 95.62 84 LYS A O 1
ATOM 673 N N . GLU A 1 85 ? 7.613 -44.438 -19.609 1 95.44 85 GLU A N 1
ATOM 674 C CA . GLU A 1 85 ? 8.234 -43.688 -18.531 1 95.44 85 GLU A CA 1
ATOM 675 C C . GLU A 1 85 ? 7.18 -42.969 -17.703 1 95.44 85 GLU A C 1
ATOM 677 O O . GLU A 1 85 ? 7.348 -42.781 -16.484 1 95.44 85 GLU A O 1
ATOM 682 N N . TRP A 1 86 ? 6.137 -42.562 -18.281 1 97.19 86 TRP A N 1
ATOM 683 C CA . TRP A 1 86 ? 5.086 -41.875 -17.562 1 97.19 86 TRP A CA 1
ATOM 684 C C . TRP A 1 86 ? 4.121 -42.844 -16.906 1 97.19 86 TRP A C 1
ATOM 686 O O . TRP A 1 86 ? 3.346 -42.469 -16.016 1 97.19 86 TRP A O 1
ATOM 696 N N . GLY A 1 87 ? 4.156 -44.094 -17.469 1 97.06 87 GLY A N 1
ATOM 697 C CA . GLY A 1 87 ? 3.393 -45.094 -16.75 1 97.06 87 GLY A CA 1
ATOM 698 C C . GLY A 1 87 ? 2.32 -45.75 -17.578 1 97.06 87 GLY A C 1
ATOM 699 O O . GLY A 1 87 ? 1.58 -46.594 -17.094 1 97.06 87 GLY A O 1
ATOM 700 N N . TRP A 1 88 ? 2.168 -45.344 -18.859 1 97.75 88 TRP A N 1
ATOM 701 C CA . TRP A 1 88 ? 1.293 -46.125 -19.734 1 97.75 88 TRP A CA 1
ATOM 702 C C . TRP A 1 88 ? 1.975 -47.406 -20.188 1 97.75 88 TRP A C 1
ATOM 704 O O . TRP A 1 88 ? 3.057 -47.344 -20.781 1 97.75 88 TRP A O 1
ATOM 714 N N . ILE A 1 89 ? 1.343 -48.5 -19.984 1 96.88 89 ILE A N 1
ATOM 715 C CA . ILE A 1 89 ? 1.866 -49.781 -20.422 1 96.88 89 ILE A CA 1
ATOM 716 C C . ILE A 1 89 ? 0.887 -50.469 -21.391 1 96.88 89 ILE A C 1
ATOM 718 O O . ILE A 1 89 ? -0.3 -50.594 -21.078 1 96.88 89 ILE A O 1
ATOM 722 N N . CYS A 1 90 ? 1.391 -50.75 -22.484 1 94.62 90 CYS A N 1
ATOM 723 C CA . CYS A 1 90 ? 0.587 -51.375 -23.531 1 94.62 90 CYS A CA 1
ATOM 724 C C . CYS A 1 90 ? 1.172 -52.719 -23.938 1 94.62 90 CYS A C 1
ATOM 726 O O . CYS A 1 90 ? 2.393 -52.906 -23.953 1 94.62 90 CYS A O 1
ATOM 728 N N . ASN A 1 91 ? 0.316 -53.625 -24.203 1 90.81 91 ASN A N 1
ATOM 729 C CA . ASN A 1 91 ? 0.682 -54.875 -24.828 1 90.81 91 ASN A CA 1
ATOM 730 C C . ASN A 1 91 ? 0.307 -54.906 -26.312 1 90.81 91 ASN A C 1
ATOM 732 O O . ASN A 1 91 ? -0.832 -54.594 -26.672 1 90.81 91 ASN A O 1
ATOM 736 N N . ILE A 1 92 ? 1.309 -55.188 -27.062 1 83.38 92 ILE A N 1
ATOM 737 C CA . ILE A 1 92 ? 1.088 -55.25 -28.5 1 83.38 92 ILE A CA 1
ATOM 738 C C . ILE A 1 92 ? 1.014 -56.719 -28.938 1 83.38 92 ILE A C 1
ATOM 740 O O . ILE A 1 92 ? 1.94 -57.5 -28.703 1 83.38 92 ILE A O 1
ATOM 744 N N . HIS A 1 93 ? -0.108 -57.219 -29.391 1 77.19 93 HIS A N 1
ATOM 745 C CA . HIS A 1 93 ? -0.264 -58.594 -29.875 1 77.19 93 HIS A CA 1
ATOM 746 C C . HIS A 1 93 ? -0.396 -58.625 -31.391 1 77.19 93 HIS A C 1
ATOM 748 O O . HIS A 1 93 ? -1.234 -57.906 -31.969 1 77.19 93 HIS A O 1
ATOM 754 N N . ALA A 1 94 ? 0.712 -59.188 -31.953 1 68 94 ALA A N 1
ATOM 755 C CA . ALA A 1 94 ? 0.583 -59.438 -33.375 1 68 94 ALA A CA 1
ATOM 756 C C . ALA A 1 94 ? -0.331 -60.625 -33.656 1 68 94 ALA A C 1
ATOM 758 O O . ALA A 1 94 ? -0.268 -61.625 -32.969 1 68 94 ALA A O 1
ATOM 759 N N . GLN A 1 95 ? -1.444 -60.469 -34.031 1 57.28 95 GLN A N 1
ATOM 760 C CA . GLN A 1 95 ? -2.234 -61.625 -34.406 1 57.28 95 GLN A CA 1
ATOM 761 C C . GLN A 1 95 ? -1.477 -62.531 -35.375 1 57.28 95 GLN A C 1
ATOM 763 O O . GLN A 1 95 ? -0.968 -62.031 -36.406 1 57.28 95 GLN A O 1
ATOM 768 N N . ASP A 1 96 ? -0.731 -63.406 -34.938 1 49.31 96 ASP A N 1
ATOM 769 C CA . ASP A 1 96 ? -0.094 -64.438 -35.75 1 49.31 96 ASP A CA 1
ATOM 770 C C . ASP A 1 96 ? -1.044 -64.938 -36.844 1 49.31 96 ASP A C 1
ATOM 772 O O . ASP A 1 96 ? -2.16 -65.375 -36.562 1 49.31 96 ASP A O 1
ATOM 776 N N . SER A 1 97 ? -1.008 -64.438 -37.938 1 47.84 97 SER A N 1
ATOM 777 C CA . SER A 1 97 ? -1.636 -65.125 -39.094 1 47.84 97 SER A CA 1
ATOM 778 C C . SER A 1 97 ? -1.098 -66.5 -39.25 1 47.84 97 SER A C 1
ATOM 780 O O . SER A 1 97 ? -1.142 -67.062 -40.344 1 47.84 97 SER A O 1
ATOM 782 N N . LYS A 1 98 ? -0.553 -67.25 -38.406 1 45.72 98 LYS A N 1
ATOM 783 C CA . LYS A 1 98 ? -0.033 -68.5 -38.969 1 45.72 98 LYS A CA 1
ATOM 784 C C . LYS A 1 98 ? -1.11 -69.25 -39.75 1 45.72 98 LYS A C 1
ATOM 786 O O . LYS A 1 98 ? -0.902 -70.375 -40.156 1 45.72 98 LYS A O 1
ATOM 791 N N . SER A 1 99 ? -2.387 -69 -39.469 1 43.38 99 SER A N 1
ATOM 792 C CA . SER A 1 99 ? -3.078 -69.938 -40.375 1 43.38 99 SER A CA 1
ATOM 793 C C . SER A 1 99 ? -2.885 -69.5 -41.844 1 43.38 99 SER A C 1
ATOM 795 O O . SER A 1 99 ? -3.572 -68.625 -42.312 1 43.38 99 SER A O 1
ATOM 797 N N . PHE A 1 100 ? -1.646 -69.375 -42.25 1 38.84 100 PHE A N 1
ATOM 798 C CA . PHE A 1 100 ? -1.332 -69.062 -43.656 1 38.84 100 PHE A CA 1
ATOM 799 C C . PHE A 1 100 ? -1.911 -70.188 -44.562 1 38.84 100 PHE A C 1
ATOM 801 O O . PHE A 1 100 ? -1.391 -71.312 -44.594 1 38.84 100 PHE A O 1
ATOM 808 N N . LYS A 1 101 ? -3.15 -70.562 -44.719 1 41.44 101 LYS A N 1
ATOM 809 C CA . LYS A 1 101 ? -3.367 -71.062 -46.062 1 41.44 101 LYS A CA 1
ATOM 810 C C . LYS A 1 101 ? -2.734 -70.188 -47.125 1 41.44 101 LYS A C 1
ATOM 812 O O . LYS A 1 101 ? -2.664 -68.938 -46.906 1 41.44 101 LYS A O 1
ATOM 817 N N . ARG A 1 102 ? -2.018 -70.625 -48.281 1 39.41 102 ARG A N 1
ATOM 818 C CA . ARG A 1 102 ? -1.225 -70.312 -49.469 1 39.41 102 ARG A CA 1
ATOM 819 C C . ARG A 1 102 ? -1.793 -69.125 -50.188 1 39.41 102 ARG A C 1
ATOM 821 O O . ARG A 1 102 ? -1.333 -68.75 -51.281 1 39.41 102 ARG A O 1
ATOM 828 N N . ASN A 1 103 ? -3.102 -68.812 -50.312 1 38.22 103 ASN A N 1
ATOM 829 C CA . ASN A 1 103 ? -3.346 -67.938 -51.438 1 38.22 103 ASN A CA 1
ATOM 830 C C . ASN A 1 103 ? -2.557 -66.625 -51.344 1 38.22 103 ASN A C 1
ATOM 832 O O . ASN A 1 103 ? -2.316 -66.125 -50.219 1 38.22 103 ASN A O 1
ATOM 836 N N . LEU A 1 104 ? -1.774 -66.125 -52.375 1 38.44 104 LEU A N 1
ATOM 837 C CA . LEU A 1 104 ? -0.859 -65.062 -52.781 1 38.44 104 LEU A CA 1
ATOM 838 C C . LEU A 1 104 ? -1.223 -63.75 -52.094 1 38.44 104 LEU A C 1
ATOM 840 O O . LEU A 1 104 ? -0.341 -62.969 -51.75 1 38.44 104 LEU A O 1
ATOM 844 N N . ASN A 1 105 ? -2.379 -63.188 -52.594 1 38.06 105 ASN A N 1
ATOM 845 C CA . ASN A 1 105 ? -2.562 -61.75 -52.781 1 38.06 105 ASN A CA 1
ATOM 846 C C . ASN A 1 105 ? -2.504 -61 -51.438 1 38.06 105 ASN A C 1
ATOM 848 O O . ASN A 1 105 ? -1.999 -59.906 -51.375 1 38.06 105 ASN A O 1
ATOM 852 N N . LEU A 1 106 ? -3.518 -61.312 -50.5 1 40.16 106 LEU A N 1
ATOM 853 C CA . LEU A 1 106 ? -3.869 -60.219 -49.594 1 40.16 106 LEU A CA 1
ATOM 854 C C . LEU A 1 106 ? -2.865 -60.125 -48.469 1 40.16 106 LEU A C 1
ATOM 856 O O . LEU A 1 106 ? -2.85 -60.938 -47.562 1 40.16 106 LEU A O 1
ATOM 860 N N . LEU A 1 107 ? -1.566 -60.062 -48.656 1 42.22 107 LEU A N 1
ATOM 861 C CA . LEU A 1 107 ? -0.709 -59.406 -47.688 1 42.22 107 LEU A CA 1
ATOM 862 C C . LEU A 1 107 ? -1.529 -58.531 -46.75 1 42.22 107 LEU A C 1
ATOM 864 O O . LEU A 1 107 ? -1.704 -57.344 -47 1 42.22 107 LEU A O 1
ATOM 868 N N . HIS A 1 108 ? -2.73 -58.844 -46.531 1 45.25 108 HIS A N 1
ATOM 869 C CA . HIS A 1 108 ? -3.533 -58 -45.625 1 45.25 108 HIS A CA 1
ATOM 870 C C . HIS A 1 108 ? -2.811 -57.75 -44.312 1 45.25 108 HIS A C 1
ATOM 872 O O . HIS A 1 108 ? -2.375 -58.688 -43.656 1 45.25 108 HIS A O 1
ATOM 878 N N . ASN A 1 109 ? -1.955 -56.719 -44.219 1 49.47 109 ASN A N 1
ATOM 879 C CA . ASN A 1 109 ? -1.479 -56.062 -43 1 49.47 109 ASN A CA 1
ATOM 880 C C . ASN A 1 109 ? -2.418 -56.312 -41.812 1 49.47 109 ASN A C 1
ATOM 882 O O . ASN A 1 109 ? -3.537 -55.812 -41.781 1 49.47 109 ASN A O 1
ATOM 886 N N . ARG A 1 110 ? -2.578 -57.438 -41.25 1 53.12 110 ARG A N 1
ATOM 887 C CA . ARG A 1 110 ? -3.445 -57.781 -40.125 1 53.12 110 ARG A CA 1
ATOM 888 C C . ARG A 1 110 ? -3.326 -56.75 -39 1 53.12 110 ARG A C 1
ATOM 890 O O . 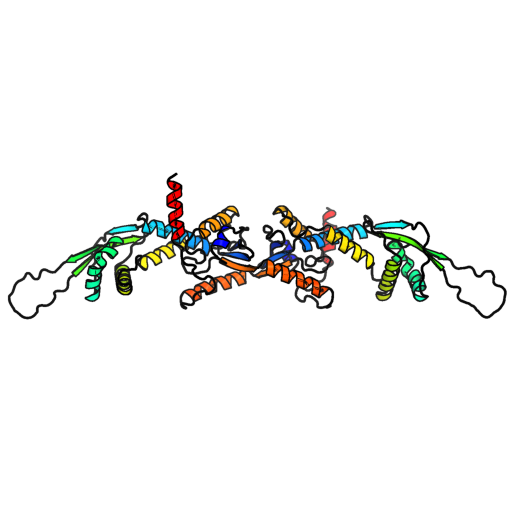ARG A 1 110 ? -2.223 -56.281 -38.688 1 53.12 110 ARG A O 1
ATOM 897 N N . PRO A 1 111 ? -4.488 -56.188 -38.594 1 63.03 111 PRO A N 1
ATOM 898 C CA . PRO A 1 111 ? -4.504 -55.062 -37.688 1 63.03 111 PRO A CA 1
ATOM 899 C C . PRO A 1 111 ? -3.883 -55.406 -36.312 1 63.03 111 PRO A C 1
ATOM 901 O O . PRO A 1 111 ? -4.141 -56.469 -35.781 1 63.03 111 PRO A O 1
ATOM 904 N N . THR A 1 112 ? -2.699 -55.031 -35.969 1 75.81 112 THR A N 1
ATOM 905 C CA . THR A 1 112 ? -2.068 -55.094 -34.656 1 75.81 112 THR A CA 1
ATOM 906 C C . THR A 1 112 ? -3.012 -54.562 -33.562 1 75.81 112 THR A C 1
ATOM 908 O O . THR A 1 112 ? -3.572 -53.469 -33.719 1 75.81 112 THR A O 1
ATOM 911 N N . VAL A 1 113 ? -3.457 -55.594 -32.656 1 85.25 113 VAL A N 1
ATOM 912 C CA . VAL A 1 113 ? -4.297 -55.156 -31.547 1 85.25 113 VAL A CA 1
ATOM 913 C C . VAL A 1 113 ? -3.42 -54.688 -30.391 1 85.25 113 VAL A C 1
ATOM 915 O O . VAL A 1 113 ? -2.482 -55.375 -30 1 85.25 113 VAL A O 1
ATOM 918 N N . ILE A 1 114 ? -3.686 -53.469 -30 1 91.19 114 ILE A N 1
ATOM 919 C CA . ILE A 1 114 ? -2.969 -52.906 -28.859 1 91.19 114 ILE A CA 1
ATOM 920 C C . ILE A 1 114 ? -3.893 -52.875 -27.641 1 91.19 114 ILE A C 1
ATOM 922 O O . ILE A 1 114 ? -5.016 -52.375 -27.719 1 91.19 114 ILE A O 1
ATOM 926 N N . LYS A 1 115 ? -3.352 -53.438 -26.516 1 94.69 115 LYS A N 1
ATOM 927 C CA . LYS A 1 115 ? -4.125 -53.438 -25.281 1 94.69 115 LYS A CA 1
ATOM 928 C C . LYS A 1 115 ? -3.428 -52.594 -24.219 1 94.69 115 LYS A C 1
ATOM 930 O O . LYS A 1 115 ? -2.225 -52.75 -23.984 1 94.69 115 LYS A O 1
ATOM 935 N N . LEU A 1 116 ? -4.195 -51.75 -23.625 1 96.19 116 LEU A N 1
ATOM 936 C CA . LEU A 1 116 ? -3.693 -50.938 -22.516 1 96.19 116 LEU A CA 1
ATOM 937 C C . LEU A 1 116 ? -3.803 -51.719 -21.203 1 96.19 116 LEU A C 1
ATOM 939 O O . LEU A 1 116 ? -4.883 -52.188 -20.844 1 96.19 116 LEU A O 1
ATOM 943 N N . VAL A 1 117 ? -2.66 -51.781 -20.469 1 96.94 117 VAL A N 1
ATOM 944 C CA . VAL A 1 117 ? -2.598 -52.625 -19.281 1 96.94 117 VAL A CA 1
ATOM 945 C C . VAL A 1 117 ? -2.531 -51.75 -18.031 1 96.94 117 VAL A C 1
ATOM 947 O O . VAL A 1 117 ? -3.057 -52.125 -16.984 1 96.94 117 VAL A O 1
ATOM 950 N N . ALA A 1 118 ? -1.944 -50.656 -18.172 1 97.94 118 ALA A N 1
ATOM 951 C CA . ALA A 1 118 ? -1.753 -49.781 -17.016 1 97.94 118 ALA A CA 1
ATOM 952 C C . ALA A 1 118 ? -1.739 -48.312 -17.438 1 97.94 118 ALA A C 1
ATOM 954 O O . ALA A 1 118 ? -1.499 -48 -18.594 1 97.94 118 ALA A O 1
ATOM 955 N N . VAL A 1 119 ? -2.068 -47.438 -16.453 1 98.31 119 VAL A N 1
ATOM 956 C CA . VAL A 1 119 ? -2.082 -46 -16.688 1 98.31 119 VAL A CA 1
ATOM 957 C C . VAL A 1 119 ? -1.32 -45.281 -15.57 1 98.31 119 VAL A C 1
ATOM 959 O O . VAL A 1 119 ? -1.157 -45.812 -14.477 1 98.31 119 VAL A O 1
ATOM 962 N N . PRO A 1 120 ? -0.816 -44.125 -15.914 1 98.19 120 PRO A N 1
ATOM 963 C CA . PRO A 1 120 ? -0.213 -43.312 -14.836 1 98.19 120 PRO A CA 1
ATOM 964 C C . PRO A 1 120 ? -1.229 -42.875 -13.789 1 98.19 120 PRO A C 1
ATOM 966 O O . PRO A 1 120 ? -2.371 -42.562 -14.133 1 98.19 120 PRO A O 1
ATOM 969 N N . CYS A 1 121 ? -0.813 -42.844 -12.586 1 98.56 121 CYS A N 1
ATOM 970 C CA . CYS A 1 121 ? -1.54 -42.219 -11.484 1 98.56 121 CYS A CA 1
ATOM 971 C C . CYS A 1 121 ? -0.762 -41.062 -10.914 1 98.56 121 CYS A C 1
ATOM 973 O O . CYS A 1 121 ? 0.247 -41.25 -10.234 1 98.56 121 CYS A O 1
ATOM 975 N N . ILE A 1 122 ? -1.266 -39.906 -11.188 1 98.62 122 ILE A N 1
ATOM 976 C CA . ILE A 1 122 ? -0.578 -38.688 -10.828 1 98.62 122 ILE A CA 1
ATOM 977 C C . ILE A 1 122 ? -1.301 -38 -9.664 1 98.62 122 ILE A C 1
ATOM 979 O O . ILE A 1 122 ? -2.455 -37.594 -9.805 1 98.62 122 ILE A O 1
ATOM 983 N N . LEU A 1 123 ? -0.618 -37.875 -8.555 1 97.94 123 LEU A N 1
ATOM 984 C CA . LEU A 1 123 ? -1.203 -37.25 -7.375 1 97.94 123 LEU A CA 1
ATOM 985 C C . LEU A 1 123 ? -2.562 -37.844 -7.047 1 97.94 123 LEU A C 1
ATOM 987 O O . LEU A 1 123 ? -3.51 -37.125 -6.727 1 97.94 123 LEU A O 1
ATOM 991 N N . GLY A 1 124 ? -2.662 -39.156 -7.281 1 97.06 124 GLY A N 1
ATOM 992 C CA . GLY A 1 124 ? -3.861 -39.875 -6.91 1 97.06 124 GLY A CA 1
ATOM 993 C C . GLY A 1 124 ? -4.914 -39.906 -8 1 97.06 124 GLY A C 1
ATOM 994 O O . GLY A 1 124 ? -6.008 -40.438 -7.812 1 97.06 124 GLY A O 1
ATOM 995 N N . VAL A 1 125 ? -4.621 -39.281 -9.117 1 98.12 125 VAL A N 1
ATOM 996 C CA . VAL A 1 125 ? -5.57 -39.219 -10.227 1 98.12 125 VAL A CA 1
ATOM 997 C C . VAL A 1 125 ? -5.113 -40.156 -11.344 1 98.12 125 VAL A C 1
ATOM 999 O O . VAL A 1 125 ? -4.008 -40 -11.875 1 98.12 125 VAL A O 1
ATOM 1002 N N . ASN A 1 126 ? -5.922 -41.094 -11.734 1 98.25 126 ASN A N 1
ATOM 1003 C CA . ASN A 1 126 ? -5.621 -41.969 -12.859 1 98.25 126 ASN A CA 1
ATOM 1004 C C . ASN A 1 126 ? -5.859 -41.281 -14.195 1 98.25 126 ASN A C 1
ATOM 1006 O O . ASN A 1 126 ? -6.922 -40.719 -14.422 1 98.25 126 ASN A O 1
ATOM 1010 N N . LEU A 1 127 ? -4.875 -41.375 -15.039 1 98.19 127 LEU A N 1
ATOM 1011 C CA . LEU A 1 127 ? -5.066 -40.875 -16.406 1 98.19 127 LEU A CA 1
ATOM 1012 C C . LEU A 1 127 ? -5.73 -41.938 -17.281 1 98.19 127 LEU A C 1
ATOM 1014 O O . LEU A 1 127 ? -6.074 -43.031 -16.797 1 98.19 127 LEU A O 1
ATOM 1018 N N . SER A 1 128 ? -5.973 -41.531 -18.594 1 96.5 128 SER A N 1
ATOM 1019 C CA . SER A 1 128 ? -6.785 -42.406 -19.422 1 96.5 128 SER A CA 1
ATOM 1020 C C . SER A 1 128 ? -6.121 -42.656 -20.766 1 96.5 128 SER A C 1
ATOM 1022 O O . SER A 1 128 ? -5.016 -42.188 -21.031 1 96.5 128 SER A O 1
ATOM 1024 N N . ASP A 1 129 ? -6.852 -43.5 -21.594 1 95.06 129 ASP A N 1
ATOM 1025 C CA . ASP A 1 129 ? -6.387 -43.719 -22.953 1 95.06 129 ASP A CA 1
ATOM 1026 C C . ASP A 1 129 ? -6.516 -42.438 -23.797 1 95.06 129 ASP A C 1
ATOM 1028 O O . ASP A 1 129 ? -5.707 -42.219 -24.688 1 95.06 129 ASP A O 1
A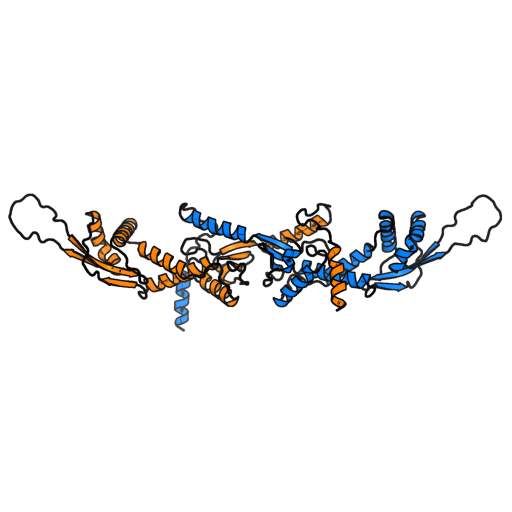TOM 1032 N N . ILE A 1 130 ? -7.523 -41.688 -23.422 1 95.81 130 ILE A N 1
ATOM 1033 C CA . ILE A 1 130 ? -7.684 -40.406 -24.109 1 95.81 130 ILE A CA 1
ATOM 1034 C C . ILE A 1 130 ? -6.477 -39.5 -23.812 1 95.81 130 ILE A C 1
ATOM 1036 O O . ILE A 1 130 ? -5.949 -38.875 -24.719 1 95.81 130 ILE A O 1
ATOM 1040 N N . ASP A 1 131 ? -6.012 -39.562 -22.609 1 97.75 131 ASP A N 1
ATOM 1041 C CA . ASP A 1 131 ? -4.824 -38.812 -22.219 1 97.75 131 ASP A CA 1
ATOM 1042 C C . ASP A 1 131 ? -3.59 -39.281 -22.969 1 97.75 131 ASP A C 1
ATOM 1044 O O . ASP A 1 131 ? -2.734 -38.5 -23.359 1 97.75 131 ASP A O 1
ATOM 1048 N N . LEU A 1 132 ? -3.523 -40.594 -23.125 1 96.88 132 LEU A N 1
ATOM 1049 C CA . LEU A 1 132 ? -2.416 -41.188 -23.875 1 96.88 132 LEU A CA 1
ATOM 1050 C C . LEU A 1 132 ? -2.414 -40.688 -25.312 1 96.88 132 LEU A C 1
ATOM 1052 O O . LEU A 1 132 ? -1.372 -40.281 -25.828 1 96.88 132 LEU A O 1
ATOM 1056 N N . THR A 1 133 ? -3.576 -40.688 -25.938 1 95.38 133 THR A N 1
ATOM 1057 C CA . THR A 1 133 ? -3.689 -40.25 -27.312 1 95.38 133 THR A CA 1
ATOM 1058 C C . THR A 1 133 ? -3.268 -38.781 -27.453 1 95.38 133 THR A C 1
ATOM 1060 O O . THR A 1 133 ? -2.561 -38.438 -28.391 1 95.38 133 THR A O 1
ATOM 1063 N N . GLU A 1 134 ? -3.631 -38.031 -26.484 1 96.06 134 GLU A N 1
ATOM 1064 C CA . GLU A 1 134 ? -3.25 -36.625 -26.484 1 96.06 134 GLU A CA 1
ATOM 1065 C C . GLU A 1 134 ? -1.738 -36.438 -26.359 1 96.06 134 GLU A C 1
ATOM 1067 O O . GLU A 1 134 ? -1.139 -35.625 -27.047 1 96.06 134 GLU A O 1
ATOM 1072 N N . PHE A 1 135 ? -1.156 -37.25 -25.531 1 97.19 135 PHE A N 1
ATOM 1073 C CA . PHE A 1 135 ? 0.285 -37.156 -25.312 1 97.19 135 PHE A CA 1
ATOM 1074 C C . PHE A 1 135 ? 1.039 -37.625 -26.562 1 97.19 135 PHE A C 1
ATOM 1076 O O . PHE A 1 135 ? 2.033 -37 -26.953 1 97.19 135 PHE A O 1
ATOM 1083 N N . LEU A 1 136 ? 0.493 -38.656 -27.156 1 95.88 136 LEU A N 1
ATOM 1084 C CA . LEU A 1 136 ? 1.103 -39.125 -28.406 1 95.88 136 LEU A CA 1
ATOM 1085 C C . LEU A 1 136 ? 1.102 -38.031 -29.469 1 95.88 136 LEU A C 1
ATOM 1087 O O . LEU A 1 136 ? 2.102 -37.812 -30.156 1 95.88 136 LEU A O 1
ATOM 1091 N N . GLN A 1 137 ? 0.005 -37.375 -29.578 1 95.31 137 GLN A N 1
ATOM 1092 C CA . GLN A 1 137 ? -0.091 -36.281 -30.531 1 95.31 137 GLN A CA 1
ATOM 1093 C C . GLN A 1 137 ? 0.917 -35.156 -30.203 1 95.31 137 GLN A C 1
ATOM 1095 O O . GLN A 1 137 ? 1.565 -34.625 -31.109 1 95.31 137 GLN A O 1
ATOM 1100 N N . GLN A 1 138 ? 1.026 -34.844 -28.922 1 96.12 138 GLN A N 1
ATOM 1101 C CA . GLN A 1 138 ? 1.989 -33.844 -28.5 1 96.12 138 GLN A CA 1
ATOM 1102 C C . GLN A 1 138 ? 3.414 -34.25 -28.859 1 96.12 138 GLN A C 1
ATOM 1104 O O . GLN A 1 138 ? 4.191 -33.406 -29.359 1 96.12 138 GLN A O 1
ATOM 1109 N N . LEU A 1 139 ? 3.742 -35.5 -28.578 1 95.88 139 LEU A N 1
ATOM 1110 C CA . LEU A 1 139 ? 5.07 -36 -28.922 1 95.88 139 LEU A CA 1
ATOM 1111 C C . LEU A 1 139 ? 5.32 -35.938 -30.422 1 95.88 139 LEU A C 1
ATOM 1113 O O . LEU A 1 139 ? 6.41 -35.562 -30.844 1 95.88 139 LEU A O 1
ATOM 1117 N N . ALA A 1 140 ? 4.332 -36.281 -31.125 1 94.69 140 ALA A N 1
ATOM 1118 C CA . ALA A 1 140 ? 4.445 -36.219 -32.594 1 94.69 140 ALA A CA 1
ATOM 1119 C C . ALA A 1 140 ? 4.695 -34.781 -33.062 1 94.69 140 ALA A C 1
ATOM 1121 O O . ALA A 1 140 ? 5.562 -34.531 -33.906 1 94.69 140 ALA A O 1
ATOM 1122 N N . ASP A 1 141 ? 3.969 -33.875 -32.5 1 95.06 141 ASP A N 1
ATOM 1123 C CA . ASP A 1 141 ? 4.035 -32.469 -32.906 1 95.06 141 ASP A CA 1
ATOM 1124 C C . ASP A 1 141 ? 5.383 -31.844 -32.531 1 95.06 141 ASP A C 1
ATOM 1126 O O . ASP A 1 141 ? 5.816 -30.859 -33.125 1 95.06 141 ASP A O 1
ATOM 1130 N N . THR A 1 142 ? 6.062 -32.406 -31.562 1 94.38 142 THR A N 1
ATOM 1131 C CA . THR A 1 142 ? 7.297 -31.797 -31.047 1 94.38 142 THR A CA 1
ATOM 1132 C C . THR A 1 142 ? 8.492 -32.688 -31.359 1 94.38 142 THR A C 1
ATOM 1134 O O . THR A 1 142 ? 9.594 -32.469 -30.859 1 94.38 142 THR A O 1
ATOM 1137 N N . ASP A 1 143 ? 8.242 -33.75 -32.062 1 92.75 143 ASP A N 1
ATOM 1138 C CA . ASP A 1 143 ? 9.273 -34.719 -32.406 1 92.75 143 ASP A CA 1
ATOM 1139 C C . ASP A 1 143 ? 9.938 -35.281 -31.141 1 92.75 143 ASP A C 1
ATOM 1141 O O . ASP A 1 143 ? 11.164 -35.344 -31.062 1 92.75 143 ASP A O 1
ATOM 1145 N N . GLY A 1 144 ? 9.109 -35.469 -30.094 1 90.75 144 GLY A N 1
ATOM 1146 C CA . GLY A 1 144 ? 9.539 -36.156 -28.891 1 90.75 144 GLY A CA 1
ATOM 1147 C C . GLY A 1 144 ? 10.188 -35.219 -27.875 1 90.75 144 GLY A C 1
ATOM 1148 O O . GLY A 1 144 ? 10.648 -35.688 -26.828 1 90.75 144 GLY A O 1
ATOM 1149 N N . SER A 1 145 ? 10.203 -33.938 -28.094 1 86.38 145 SER A N 1
ATOM 1150 C CA . SER A 1 145 ? 10.891 -33 -27.219 1 86.38 145 SER A CA 1
ATOM 1151 C C . SER A 1 145 ? 10.039 -32.688 -25.984 1 86.38 145 SER A C 1
ATOM 1153 O O . SER A 1 145 ? 10.562 -32.25 -24.953 1 86.38 145 SER A O 1
ATOM 1155 N N . SER A 1 146 ? 8.758 -32.938 -26.094 1 79.88 146 SER A N 1
ATOM 1156 C CA . SER A 1 146 ? 7.863 -32.688 -24.969 1 79.88 146 SER A CA 1
ATOM 1157 C C . SER A 1 146 ? 8.078 -33.688 -23.844 1 79.88 146 SER A C 1
ATOM 1159 O O . SER A 1 146 ? 8.219 -34.906 -24.094 1 79.88 146 SER A O 1
ATOM 1161 N N . THR A 1 147 ? 8.07 -33.156 -22.672 1 83 147 THR A N 1
ATOM 1162 C CA . THR A 1 147 ? 8.445 -34.062 -21.578 1 83 147 THR A CA 1
ATOM 1163 C C . THR A 1 147 ? 7.262 -34.312 -20.656 1 83 147 THR A C 1
ATOM 1165 O O . THR A 1 147 ? 7.168 -35.375 -20.016 1 83 147 THR A O 1
ATOM 1168 N N . ILE A 1 148 ? 6.355 -33.344 -20.594 1 95.12 148 ILE A N 1
ATOM 1169 C CA . ILE A 1 148 ? 5.27 -33.562 -19.641 1 95.12 148 ILE A CA 1
ATOM 1170 C C . ILE A 1 148 ? 3.943 -33.656 -20.391 1 95.12 148 ILE A C 1
ATOM 1172 O O . ILE A 1 148 ? 3.576 -32.75 -21.156 1 95.12 148 ILE A O 1
ATOM 1176 N N . PRO A 1 149 ? 3.172 -34.75 -20.219 1 97.38 149 PRO A N 1
ATOM 1177 C CA . PRO A 1 149 ? 1.862 -34.844 -20.859 1 97.38 149 PRO A CA 1
ATOM 1178 C C . PRO A 1 149 ? 0.903 -33.75 -20.469 1 97.38 149 PRO A C 1
ATOM 1180 O O . PRO A 1 149 ? 0.889 -33.312 -19.312 1 97.38 149 PRO A O 1
ATOM 1183 N N . PRO A 1 150 ? 0.04 -33.312 -21.375 1 97.06 150 PRO A N 1
ATOM 1184 C CA . PRO A 1 150 ? -0.919 -32.25 -21.062 1 97.06 150 PRO A CA 1
ATOM 1185 C C . PRO A 1 150 ? -1.827 -32.594 -19.891 1 97.06 150 PRO A C 1
ATOM 1187 O O . PRO A 1 150 ? -2.166 -31.734 -19.078 1 97.06 150 PRO A O 1
ATOM 1190 N N . SER A 1 151 ? -2.195 -33.844 -19.844 1 97.69 151 SER A N 1
ATOM 1191 C CA . SER A 1 151 ? -3.08 -34.281 -18.766 1 97.69 151 SER A CA 1
ATOM 1192 C C . SER A 1 151 ? -2.402 -34.156 -17.406 1 97.69 151 SER A C 1
ATOM 1194 O O . SER A 1 151 ? -3.057 -33.844 -16.406 1 97.69 151 SER A O 1
ATOM 1196 N N . VAL A 1 152 ? 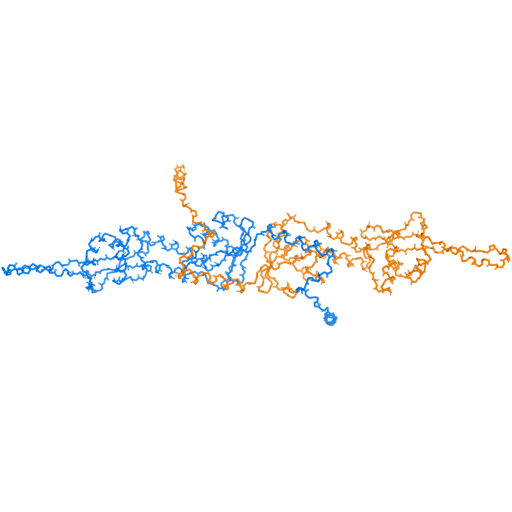-1.14 -34.375 -17.359 1 97.62 152 VAL A N 1
ATOM 1197 C CA . VAL A 1 152 ? -0.386 -34.188 -16.109 1 97.62 152 VAL A CA 1
ATOM 1198 C C . VAL A 1 152 ? -0.392 -32.719 -15.703 1 97.62 152 VAL A C 1
ATOM 1200 O O . VAL A 1 152 ? -0.61 -32.406 -14.531 1 97.62 152 VAL A O 1
ATOM 1203 N N . LEU A 1 153 ? -0.194 -31.859 -16.625 1 96.31 153 LEU A N 1
ATOM 1204 C CA . LEU A 1 153 ? -0.237 -30.422 -16.359 1 96.31 153 LEU A CA 1
ATOM 1205 C C . LEU A 1 153 ? -1.601 -30.016 -15.805 1 96.31 153 LEU A C 1
ATOM 1207 O O . LEU A 1 153 ? -1.685 -29.203 -14.883 1 96.31 153 LEU A O 1
ATOM 1211 N N . ARG A 1 154 ? -2.6 -30.609 -16.391 1 96.75 154 ARG A N 1
ATOM 1212 C CA . ARG A 1 154 ? -3.953 -30.312 -15.93 1 96.75 154 ARG A CA 1
ATOM 1213 C C . ARG A 1 154 ? -4.164 -30.75 -14.492 1 96.75 154 ARG A C 1
ATOM 1215 O O . ARG A 1 154 ? -4.754 -30.016 -13.688 1 96.75 154 ARG A O 1
ATOM 1222 N N . VAL A 1 155 ? -3.705 -31.906 -14.188 1 97.69 155 VAL A N 1
ATOM 1223 C CA . VAL A 1 155 ? -3.836 -32.406 -12.828 1 97.69 155 VAL A CA 1
ATOM 1224 C C . VAL A 1 155 ? -3.051 -31.531 -11.859 1 97.69 155 VAL A C 1
ATOM 1226 O O . VAL A 1 155 ? -3.555 -31.156 -10.797 1 97.69 155 VAL A O 1
ATOM 1229 N N . LEU A 1 156 ? -1.849 -31.234 -12.25 1 97.62 156 LEU A N 1
ATOM 1230 C CA . LEU A 1 156 ? -0.992 -30.375 -11.43 1 97.62 156 LEU A CA 1
ATOM 1231 C C . LEU A 1 156 ? -1.665 -29.047 -11.148 1 97.62 156 LEU A C 1
ATOM 1233 O O . LEU A 1 156 ? -1.729 -28.609 -9.992 1 97.62 156 LEU A O 1
ATOM 1237 N N . ASN A 1 157 ? -2.189 -28.422 -12.156 1 96.44 157 ASN A N 1
ATOM 1238 C CA . ASN A 1 157 ? -2.836 -27.125 -12.016 1 96.44 157 ASN A CA 1
ATOM 1239 C C . ASN A 1 157 ? -4.059 -27.188 -11.109 1 96.44 157 ASN A C 1
ATOM 1241 O O . ASN A 1 157 ? -4.25 -26.344 -10.242 1 96.44 157 ASN A O 1
ATOM 1245 N N . SER A 1 158 ? -4.77 -28.219 -11.32 1 96.5 158 SER A N 1
ATOM 1246 C CA . SER A 1 158 ? -5.984 -28.391 -10.539 1 96.5 158 SER A CA 1
ATOM 1247 C C . SER A 1 158 ? -5.664 -28.594 -9.055 1 96.5 158 SER A C 1
ATOM 1249 O O . SER A 1 158 ? -6.25 -27.922 -8.195 1 96.5 158 SER A O 1
ATOM 1251 N N . LYS A 1 159 ? -4.746 -29.469 -8.82 1 96.88 159 LYS A N 1
ATOM 1252 C CA . LYS A 1 159 ? -4.379 -29.766 -7.438 1 96.88 159 LYS A CA 1
ATOM 1253 C C . LYS A 1 159 ? -3.736 -28.562 -6.762 1 96.88 159 LYS A C 1
ATOM 1255 O O . LYS A 1 159 ? -3.979 -28.312 -5.578 1 96.88 159 LYS A O 1
ATOM 1260 N N . ALA A 1 160 ? -2.904 -27.844 -7.477 1 96.75 160 ALA A N 1
ATOM 1261 C CA . ALA A 1 160 ? -2.26 -26.641 -6.945 1 96.75 160 ALA A CA 1
ATOM 1262 C C . ALA A 1 160 ? -3.293 -25.594 -6.562 1 96.75 160 ALA A C 1
ATOM 1264 O O . ALA A 1 160 ? -3.213 -25 -5.484 1 96.75 160 ALA A O 1
ATOM 1265 N N . CYS A 1 161 ? -4.227 -25.375 -7.422 1 95.31 161 CYS A N 1
ATOM 1266 C CA . CYS A 1 161 ? -5.258 -24.359 -7.211 1 95.31 161 CYS A CA 1
ATOM 1267 C C . CYS A 1 161 ? -6.137 -24.719 -6.02 1 95.31 161 CYS A C 1
ATOM 1269 O O . CYS A 1 161 ? -6.391 -23.875 -5.152 1 95.31 161 CYS A O 1
ATOM 1271 N N . ARG A 1 162 ? -6.516 -25.969 -5.898 1 94.69 162 ARG A N 1
ATOM 1272 C CA . ARG A 1 162 ? -7.438 -26.422 -4.859 1 94.69 162 ARG A CA 1
ATOM 1273 C C . ARG A 1 162 ? -6.773 -26.391 -3.488 1 94.69 162 ARG A C 1
ATOM 1275 O O . ARG A 1 162 ? -7.441 -26.188 -2.473 1 94.69 162 ARG A O 1
ATOM 1282 N N . GLY A 1 163 ? -5.516 -26.562 -3.461 1 95.12 163 GLY A N 1
ATOM 1283 C CA . GLY A 1 163 ? -4.805 -26.609 -2.191 1 95.12 163 GLY A CA 1
ATOM 1284 C C . GLY A 1 163 ? -4.242 -25.266 -1.774 1 95.12 163 GLY A C 1
ATOM 1285 O O . GLY A 1 163 ? -3.705 -25.125 -0.674 1 95.12 163 GLY A O 1
ATOM 1286 N N . ALA A 1 164 ? -4.418 -24.25 -2.566 1 95.88 164 ALA A N 1
ATOM 1287 C CA . ALA A 1 164 ? -3.814 -22.953 -2.314 1 95.88 164 ALA A CA 1
ATOM 1288 C C . ALA A 1 164 ? -4.656 -22.141 -1.336 1 95.88 164 ALA A C 1
ATOM 1290 O O . ALA A 1 164 ? -5.848 -22.391 -1.164 1 95.88 164 ALA A O 1
ATOM 1291 N N . ILE A 1 165 ? -3.977 -21.156 -0.717 1 96.44 165 ILE A N 1
ATOM 1292 C CA . ILE A 1 165 ? -4.664 -20.203 0.153 1 96.44 165 ILE A CA 1
ATOM 1293 C C . ILE A 1 165 ? -5.766 -19.5 -0.627 1 96.44 165 ILE A C 1
ATOM 1295 O O . ILE A 1 165 ? -5.566 -19.109 -1.779 1 96.44 165 ILE A O 1
ATOM 1299 N N . MET A 1 166 ? -6.906 -19.344 -0.039 1 95.06 166 MET A N 1
ATOM 1300 C CA . MET A 1 166 ? -8.031 -18.703 -0.716 1 95.06 166 MET A CA 1
ATOM 1301 C C . MET A 1 166 ? -8.18 -17.25 -0.281 1 95.06 166 MET A C 1
ATOM 1303 O O . MET A 1 166 ? -7.641 -16.844 0.75 1 95.06 166 MET A O 1
ATOM 1307 N N . PHE A 1 167 ? -8.891 -16.5 -1.121 1 93.69 167 PHE A N 1
ATOM 1308 C CA . PHE A 1 167 ? -9.312 -15.172 -0.667 1 93.69 167 PHE A CA 1
ATOM 1309 C C . PHE A 1 167 ? -10.227 -15.289 0.549 1 93.69 167 PHE A C 1
ATOM 1311 O O . PHE A 1 167 ? -11.07 -16.188 0.617 1 93.69 167 PHE A O 1
ATOM 1318 N N . GLY A 1 168 ? -10.023 -14.398 1.471 1 95 168 GLY A N 1
ATOM 1319 C CA . GLY A 1 168 ? -10.789 -14.461 2.707 1 95 168 GLY A CA 1
ATOM 1320 C C . GLY A 1 168 ? -9.992 -15.016 3.873 1 95 168 GLY A C 1
ATOM 1321 O O . GLY A 1 168 ? -10.336 -14.781 5.035 1 95 168 GLY A O 1
ATOM 1322 N N . ASP A 1 169 ? -8.977 -15.727 3.562 1 96 169 ASP A N 1
ATOM 1323 C CA . ASP A 1 169 ? -8.117 -16.25 4.621 1 96 169 ASP A CA 1
ATOM 1324 C C . ASP A 1 169 ? -7.238 -15.148 5.207 1 96 169 ASP A C 1
ATOM 1326 O O . ASP A 1 169 ? -6.531 -14.461 4.473 1 96 169 ASP A O 1
ATOM 1330 N N . ALA A 1 170 ? -7.238 -15.062 6.52 1 96.94 170 ALA A N 1
ATOM 1331 C CA . ALA A 1 170 ? -6.371 -14.102 7.199 1 96.94 170 ALA A CA 1
ATOM 1332 C C . ALA A 1 170 ? -4.953 -14.641 7.336 1 96.94 170 ALA A C 1
ATOM 1334 O O . ALA A 1 170 ? -4.758 -15.82 7.652 1 96.94 170 ALA A O 1
ATOM 1335 N N . LEU A 1 171 ? -4.004 -13.75 7.07 1 97.06 171 LEU A N 1
ATOM 1336 C CA . LEU A 1 171 ? -2.598 -14.125 7.172 1 97.06 171 LEU A CA 1
ATOM 1337 C C . LEU A 1 171 ? -1.872 -13.25 8.188 1 97.06 171 LEU A C 1
ATOM 1339 O O . LEU A 1 171 ? -2.074 -12.031 8.219 1 97.06 171 LEU A O 1
ATOM 1343 N N . LEU A 1 172 ? -1.104 -13.898 8.984 1 96.75 172 LEU A N 1
ATOM 1344 C CA . LEU A 1 172 ? -0.163 -13.156 9.805 1 96.75 172 LEU A CA 1
ATOM 1345 C C . LEU A 1 172 ? 0.972 -12.586 8.961 1 96.75 172 LEU A C 1
ATOM 1347 O O . LEU A 1 172 ? 1.228 -13.07 7.855 1 96.75 172 LEU A O 1
ATOM 1351 N N . HIS A 1 173 ? 1.624 -11.578 9.523 1 96 173 HIS A N 1
ATOM 1352 C CA . HIS A 1 173 ? 2.734 -10.969 8.797 1 96 173 HIS A CA 1
ATOM 1353 C C . HIS A 1 173 ? 3.807 -12 8.461 1 96 173 HIS A C 1
ATOM 1355 O O . HIS A 1 173 ? 4.402 -11.961 7.383 1 96 173 HIS A O 1
ATOM 1361 N N . SER A 1 174 ? 4.039 -12.883 9.391 1 96.94 174 SER A N 1
ATOM 1362 C CA . SER A 1 174 ? 5.039 -13.922 9.164 1 96.94 174 SER A CA 1
ATOM 1363 C C . SER A 1 174 ? 4.652 -14.812 7.988 1 96.94 174 SER A C 1
ATOM 1365 O O . SER A 1 174 ? 5.512 -15.227 7.207 1 96.94 174 SER A O 1
ATOM 1367 N N . GLU A 1 175 ? 3.426 -15.117 7.84 1 97.38 175 GLU A N 1
ATOM 1368 C CA . GLU A 1 175 ? 2.934 -15.922 6.723 1 97.38 175 GLU A CA 1
ATOM 1369 C C . GLU A 1 175 ? 3.07 -15.164 5.402 1 97.38 175 GLU A C 1
ATOM 1371 O O . GLU A 1 175 ? 3.445 -15.75 4.383 1 97.38 175 GLU A O 1
ATOM 1376 N N . CYS A 1 176 ? 2.758 -13.844 5.445 1 97.56 176 CYS A N 1
ATOM 1377 C CA . CYS A 1 176 ? 2.959 -13.008 4.27 1 97.56 176 CYS A CA 1
ATOM 1378 C C . CYS A 1 176 ? 4.41 -13.055 3.805 1 97.56 176 CYS A C 1
ATOM 1380 O O . CYS A 1 176 ? 4.68 -13.266 2.621 1 97.56 176 CYS A O 1
ATOM 1382 N N . SER A 1 177 ? 5.27 -12.953 4.773 1 97.44 177 SER A N 1
ATOM 1383 C CA . SER A 1 177 ? 6.695 -12.961 4.477 1 97.44 177 SER A CA 1
ATOM 1384 C C . SER A 1 177 ? 7.133 -14.297 3.891 1 97.44 177 SER A C 1
ATOM 1386 O O . SER A 1 177 ? 7.941 -14.336 2.961 1 97.44 177 SER A O 1
ATOM 1388 N N . LEU A 1 178 ? 6.633 -15.344 4.422 1 97.25 178 LEU A N 1
ATOM 1389 C CA . LEU A 1 178 ? 6.977 -16.672 3.941 1 97.25 178 LEU A CA 1
ATOM 1390 C C . LEU A 1 178 ? 6.504 -16.875 2.504 1 97.25 178 LEU A C 1
ATOM 1392 O O . LEU A 1 178 ? 7.23 -17.422 1.678 1 97.25 178 LEU A O 1
ATOM 1396 N N . ILE A 1 179 ? 5.309 -16.438 2.221 1 97.31 179 ILE A N 1
ATOM 1397 C CA . ILE A 1 179 ? 4.754 -16.562 0.877 1 97.31 179 ILE A CA 1
ATOM 1398 C C . ILE A 1 179 ? 5.641 -15.82 -0.12 1 97.31 179 ILE A C 1
ATOM 1400 O O . ILE A 1 179 ? 5.969 -16.344 -1.183 1 97.31 179 ILE A O 1
ATOM 1404 N N . ILE A 1 180 ? 6.051 -14.641 0.236 1 97.06 180 ILE A N 1
ATOM 1405 C CA . ILE A 1 180 ? 6.883 -13.852 -0.664 1 97.06 180 ILE A CA 1
ATOM 1406 C C . ILE A 1 180 ? 8.242 -14.523 -0.836 1 97.06 180 ILE A C 1
ATOM 1408 O O . ILE A 1 180 ? 8.781 -14.578 -1.944 1 97.06 180 ILE A O 1
ATOM 1412 N N . GLU A 1 181 ? 8.75 -15.039 0.26 1 96 181 GLU A N 1
ATOM 1413 C CA . GLU A 1 181 ? 10.039 -15.734 0.222 1 96 181 GLU A CA 1
ATOM 1414 C C . GLU A 1 181 ? 9.984 -16.938 -0.712 1 96 181 GLU A C 1
ATOM 1416 O O . GLU A 1 181 ? 10.883 -17.125 -1.533 1 96 181 GLU A O 1
ATOM 1421 N N . GLU A 1 182 ? 8.992 -17.703 -0.641 1 96.25 182 GLU A N 1
ATOM 1422 C CA . GLU A 1 182 ? 8.852 -18.906 -1.469 1 96.25 182 GLU A CA 1
ATOM 1423 C C . GLU A 1 182 ? 8.555 -18.531 -2.92 1 96.25 182 GLU A C 1
ATOM 1425 O O . GLU A 1 182 ? 9.07 -19.172 -3.844 1 96.25 182 GLU A O 1
ATOM 1430 N N . LEU A 1 183 ? 7.77 -17.531 -3.076 1 96.19 183 LEU A N 1
ATOM 1431 C CA . LEU A 1 183 ? 7.387 -17.109 -4.418 1 96.19 183 LEU A CA 1
ATOM 1432 C C . LEU A 1 183 ? 8.609 -16.672 -5.215 1 96.19 183 LEU A C 1
ATOM 1434 O O . LEU A 1 183 ? 8.75 -17.031 -6.387 1 96.19 183 LEU A O 1
ATOM 1438 N N . LYS A 1 184 ? 9.477 -15.945 -4.531 1 93 184 LYS A N 1
ATOM 1439 C CA . LYS A 1 184 ? 10.641 -15.414 -5.238 1 93 184 LYS A CA 1
ATOM 1440 C C . LYS A 1 184 ? 11.555 -16.531 -5.723 1 93 184 LYS A C 1
ATOM 1442 O O . LYS A 1 184 ? 12.383 -16.328 -6.613 1 93 184 LYS A O 1
ATOM 1447 N N . HIS A 1 185 ? 11.406 -17.719 -5.184 1 92.56 185 HIS A N 1
ATOM 1448 C CA . HIS A 1 185 ? 12.266 -18.828 -5.555 1 92.56 185 HIS A CA 1
ATOM 1449 C C . HIS A 1 185 ? 11.617 -19.688 -6.641 1 92.56 185 HIS A C 1
ATOM 1451 O O . HIS A 1 185 ? 12.258 -20.594 -7.188 1 92.56 185 HIS A O 1
ATOM 1457 N N . THR A 1 186 ? 10.453 -19.375 -6.941 1 93.44 186 THR A N 1
ATOM 1458 C CA . THR A 1 186 ? 9.805 -20.109 -8.023 1 93.44 186 THR A CA 1
ATOM 1459 C C . THR A 1 186 ? 10.328 -19.656 -9.383 1 93.44 186 THR A C 1
ATOM 1461 O O . THR A 1 186 ? 10.875 -18.562 -9.508 1 93.44 186 THR A O 1
ATOM 1464 N N . SER A 1 187 ? 10.203 -20.5 -10.336 1 89.25 187 SER A N 1
ATOM 1465 C CA . SER A 1 187 ? 10.727 -20.219 -11.672 1 89.25 187 SER A CA 1
ATOM 1466 C C . SER A 1 187 ? 9.914 -19.125 -12.367 1 89.25 187 SER A C 1
ATOM 1468 O O . SER A 1 187 ? 10.477 -18.281 -13.055 1 89.25 187 SER A O 1
ATOM 1470 N N . LEU A 1 188 ? 8.578 -19.141 -12.203 1 87.19 188 LEU A N 1
ATOM 1471 C CA . LEU A 1 188 ? 7.691 -18.156 -12.812 1 87.19 188 LEU A CA 1
ATOM 1472 C C . LEU A 1 188 ? 6.895 -17.406 -11.75 1 87.19 188 LEU A C 1
ATOM 1474 O O . LEU A 1 188 ? 5.668 -17.516 -11.695 1 87.19 188 LEU A O 1
ATOM 1478 N N . CYS A 1 189 ? 7.531 -16.562 -11.141 1 90 189 CYS A N 1
ATOM 1479 C CA . CYS A 1 189 ? 7 -16.016 -9.906 1 90 189 CYS A CA 1
ATOM 1480 C C . CYS A 1 189 ? 5.91 -14.992 -10.188 1 90 189 CYS A C 1
ATOM 1482 O O . CYS A 1 189 ? 5.195 -14.57 -9.273 1 90 189 CYS A O 1
ATOM 1484 N N . PHE A 1 190 ? 5.668 -14.68 -11.445 1 89 190 PHE A N 1
ATOM 1485 C CA . PHE A 1 190 ? 4.75 -13.578 -11.703 1 89 190 PHE A CA 1
ATOM 1486 C C . PHE A 1 190 ? 3.453 -14.086 -12.312 1 89 190 PHE A C 1
ATOM 1488 O O . PHE A 1 190 ? 2.623 -13.297 -12.773 1 89 190 PHE A O 1
ATOM 1495 N N . GLN A 1 191 ? 3.355 -15.383 -12.352 1 88.81 191 GLN A N 1
ATOM 1496 C CA . GLN A 1 191 ? 2.119 -15.969 -12.859 1 88.81 191 GLN A CA 1
ATOM 1497 C C . GLN A 1 191 ? 1.725 -17.203 -12.055 1 88.81 191 GLN A C 1
ATOM 1499 O O . GLN A 1 191 ? 2.58 -18 -11.672 1 88.81 191 GLN A O 1
ATOM 1504 N N . CYS A 1 192 ? 0.419 -17.266 -11.898 1 89.38 192 CYS A N 1
ATOM 1505 C CA . CYS A 1 192 ? -0.055 -18.469 -11.203 1 89.38 192 CYS A CA 1
ATOM 1506 C C . CYS A 1 192 ? -0.192 -19.641 -12.172 1 89.38 192 CYS A C 1
ATOM 1508 O O . CYS A 1 192 ? 0.263 -19.562 -13.312 1 89.38 192 CYS A O 1
ATOM 1510 N N . ALA A 1 193 ? -0.709 -20.734 -11.703 1 87 193 ALA A N 1
ATOM 1511 C CA . ALA A 1 193 ? -0.845 -21.953 -12.477 1 87 193 ALA A CA 1
ATOM 1512 C C . ALA A 1 193 ? -1.73 -21.734 -13.703 1 87 193 ALA A C 1
ATOM 1514 O O . ALA A 1 193 ? -1.534 -22.375 -14.742 1 87 193 ALA A O 1
ATOM 1515 N N . HIS A 1 194 ? -2.615 -20.812 -13.539 1 86.31 194 HIS A N 1
ATOM 1516 C CA . HIS A 1 194 ? -3.58 -20.609 -14.609 1 86.31 194 HIS A CA 1
ATOM 1517 C C . HIS A 1 194 ? -3.258 -19.344 -15.406 1 86.31 194 HIS A C 1
ATOM 1519 O O . HIS A 1 194 ? -4.039 -18.938 -16.266 1 86.31 194 HIS A O 1
ATOM 1525 N N . GLY A 1 195 ? -2.191 -18.688 -14.992 1 86.5 195 GLY A N 1
ATOM 1526 C CA . GLY A 1 195 ? -1.74 -17.562 -15.797 1 86.5 195 GLY A CA 1
ATOM 1527 C C . GLY A 1 195 ? -2.086 -16.219 -15.188 1 86.5 195 GLY A C 1
ATOM 1528 O O . GLY A 1 195 ? -1.675 -15.18 -15.695 1 86.5 195 GLY A O 1
ATOM 1529 N N . ARG A 1 196 ? -2.844 -16.141 -14.188 1 89.12 196 ARG A N 1
ATOM 1530 C CA . ARG A 1 196 ? -3.156 -14.906 -13.477 1 89.12 196 ARG A CA 1
ATOM 1531 C C . ARG A 1 196 ? -1.899 -14.281 -12.875 1 89.12 196 ARG A C 1
ATOM 1533 O O . ARG A 1 196 ? -1.047 -14.992 -12.344 1 89.12 196 ARG A O 1
ATOM 1540 N N . PRO A 1 197 ? -1.763 -13.023 -13.031 1 92.06 197 PRO A N 1
ATOM 1541 C CA . PRO A 1 197 ? -0.588 -12.398 -12.414 1 92.06 197 PRO A CA 1
ATOM 1542 C C . PRO A 1 197 ? -0.573 -12.539 -10.898 1 92.06 197 PRO A C 1
ATOM 1544 O O . PRO A 1 197 ? -1.62 -12.438 -10.25 1 92.06 197 PRO A O 1
ATOM 1547 N N . THR A 1 198 ? 0.59 -12.812 -10.406 1 95.06 198 THR A N 1
ATOM 1548 C CA . THR A 1 198 ? 0.703 -12.922 -8.953 1 95.06 198 THR A CA 1
ATOM 1549 C C . THR A 1 198 ? 0.919 -11.555 -8.32 1 95.06 198 THR A C 1
ATOM 1551 O O . THR A 1 198 ? 0.583 -11.352 -7.152 1 95.06 198 THR A O 1
ATOM 1554 N N . THR A 1 199 ? 1.509 -10.664 -9.109 1 94.25 199 THR A N 1
ATOM 1555 C CA . THR A 1 199 ? 1.926 -9.375 -8.57 1 94.25 199 THR A CA 1
ATOM 1556 C C . THR A 1 199 ? 1.441 -8.234 -9.469 1 94.25 199 THR A C 1
ATOM 1558 O O . THR A 1 199 ? 1.51 -8.328 -10.695 1 94.25 199 THR A O 1
ATOM 1561 N N . ALA A 1 200 ? 0.972 -7.188 -8.875 1 92.75 200 ALA A N 1
ATOM 1562 C CA . ALA A 1 200 ? 0.529 -6.004 -9.609 1 92.75 200 ALA A CA 1
ATOM 1563 C C . ALA A 1 200 ? 1.183 -4.738 -9.055 1 92.75 200 ALA A C 1
ATOM 1565 O O . ALA A 1 200 ? 0.979 -4.387 -7.895 1 92.75 200 ALA A O 1
ATOM 1566 N N . PRO A 1 201 ? 1.96 -4.055 -9.883 1 93.25 201 PRO A N 1
ATOM 1567 C CA . PRO A 1 201 ? 2.504 -2.773 -9.43 1 93.25 201 PRO A CA 1
ATOM 1568 C C . PRO A 1 201 ? 1.426 -1.711 -9.234 1 93.25 201 PRO A C 1
ATOM 1570 O O . PRO A 1 201 ? 0.465 -1.649 -10 1 93.25 201 PRO A O 1
ATOM 1573 N N . LEU A 1 202 ? 1.571 -0.96 -8.219 1 94.12 202 LEU A N 1
ATOM 1574 C CA . LEU A 1 202 ? 0.589 0.084 -7.949 1 94.12 202 LEU A CA 1
ATOM 1575 C C . LEU A 1 202 ? 1.157 1.462 -8.273 1 94.12 202 LEU A C 1
ATOM 1577 O O . LEU A 1 202 ? 0.523 2.248 -8.977 1 94.12 202 LEU A O 1
ATOM 1581 N N . VAL A 1 203 ? 2.328 1.813 -7.691 1 93.25 203 VAL A N 1
ATOM 1582 C CA . VAL A 1 203 ? 2.887 3.143 -7.91 1 93.25 203 VAL A CA 1
ATOM 1583 C C . VAL A 1 203 ? 4.387 3.125 -7.633 1 93.25 203 VAL A C 1
ATOM 1585 O O . VAL A 1 203 ? 4.855 2.387 -6.762 1 93.25 203 VAL A O 1
ATOM 1588 N N . ASN A 1 204 ? 5.09 3.906 -8.422 1 94.69 204 ASN A N 1
ATOM 1589 C CA . ASN A 1 204 ? 6.477 4.223 -8.102 1 94.69 204 ASN A CA 1
ATOM 1590 C C . ASN A 1 204 ? 6.57 5.293 -7.016 1 94.69 204 ASN A C 1
ATOM 1592 O O . ASN A 1 204 ? 5.98 6.367 -7.145 1 94.69 204 ASN A O 1
ATOM 1596 N N . LEU A 1 205 ? 7.32 5.035 -6.027 1 93.38 205 LEU A N 1
ATOM 1597 C CA . LEU A 1 205 ? 7.332 5.883 -4.84 1 93.38 205 LEU A CA 1
ATOM 1598 C C . LEU A 1 205 ? 7.996 7.227 -5.137 1 93.38 205 LEU A C 1
ATOM 1600 O O . LEU A 1 205 ? 7.633 8.242 -4.543 1 93.38 205 LEU A O 1
ATOM 1604 N N . GLU A 1 206 ? 8.922 7.293 -5.988 1 93.31 206 GLU A N 1
ATOM 1605 C CA . GLU A 1 206 ? 9.531 8.555 -6.402 1 93.31 206 GLU A CA 1
ATOM 1606 C C . GLU A 1 206 ? 8.531 9.43 -7.156 1 93.31 206 GLU A C 1
ATOM 1608 O O . GLU A 1 206 ? 8.445 10.633 -6.918 1 93.31 206 GLU A O 1
ATOM 1613 N N . THR A 1 207 ? 7.879 8.742 -8.062 1 92.12 207 THR A N 1
ATOM 1614 C CA . THR A 1 207 ? 6.855 9.453 -8.812 1 92.12 207 THR A CA 1
ATOM 1615 C C . THR A 1 207 ? 5.758 9.969 -7.887 1 92.12 207 THR A C 1
ATOM 1617 O O . THR A 1 207 ? 5.285 11.094 -8.039 1 92.12 207 THR A O 1
ATOM 1620 N N . LEU A 1 208 ? 5.43 9.172 -6.949 1 91.56 208 LEU A N 1
ATOM 1621 C CA . LEU A 1 208 ? 4.422 9.562 -5.965 1 91.56 208 LEU A CA 1
ATOM 1622 C C . LEU A 1 208 ? 4.863 10.789 -5.188 1 91.56 208 LEU A C 1
ATOM 1624 O O . LEU A 1 208 ? 4.082 11.727 -4.992 1 91.56 208 LEU A O 1
ATOM 1628 N N . HIS A 1 209 ? 6.043 10.812 -4.789 1 91.12 209 HIS A N 1
ATOM 1629 C CA . HIS A 1 209 ? 6.598 11.93 -4.035 1 91.12 209 HIS A CA 1
ATOM 1630 C C . HIS A 1 209 ? 6.516 13.227 -4.836 1 91.12 209 HIS A C 1
ATOM 1632 O O . HIS A 1 209 ? 6.117 14.266 -4.301 1 91.12 209 HIS A O 1
ATOM 1638 N N . LYS A 1 210 ? 6.848 13.141 -6.055 1 90 210 LYS A N 1
ATOM 1639 C CA . LYS A 1 210 ? 6.816 14.305 -6.93 1 90 210 LYS A CA 1
ATOM 1640 C C . LYS A 1 210 ? 5.387 14.805 -7.129 1 90 210 LYS A C 1
ATOM 1642 O O . LYS A 1 210 ? 5.145 16.016 -7.145 1 90 210 LYS A O 1
ATOM 1647 N N . GLN A 1 211 ? 4.527 13.922 -7.246 1 87.69 211 GLN A N 1
ATOM 1648 C CA . GLN A 1 211 ? 3.129 14.273 -7.461 1 87.69 211 GLN A CA 1
ATOM 1649 C C . GLN A 1 211 ? 2.545 14.977 -6.238 1 87.69 211 GLN A C 1
ATOM 1651 O O . GLN A 1 211 ? 1.833 15.977 -6.375 1 87.69 211 GLN A O 1
ATOM 1656 N N . ILE A 1 212 ? 2.875 14.492 -5.086 1 85.81 212 ILE A N 1
ATOM 1657 C CA . ILE A 1 212 ? 2.346 15.062 -3.85 1 85.81 212 ILE A CA 1
ATOM 1658 C C . ILE A 1 212 ? 2.953 16.438 -3.613 1 85.81 212 ILE A C 1
ATOM 1660 O O . ILE A 1 212 ? 2.256 17.375 -3.199 1 85.81 212 ILE A O 1
ATOM 1664 N N . ALA A 1 213 ? 4.188 16.578 -3.906 1 81.44 213 ALA A N 1
ATOM 1665 C CA . ALA A 1 213 ? 4.898 17.844 -3.734 1 81.44 213 ALA A CA 1
ATOM 1666 C C . ALA A 1 213 ? 4.344 18.922 -4.668 1 81.44 213 ALA A C 1
ATOM 1668 O O . ALA A 1 213 ? 4.301 20.094 -4.312 1 81.44 213 ALA A O 1
ATOM 1669 N N . LYS A 1 214 ? 3.941 18.516 -5.785 1 79.25 214 LYS A N 1
ATOM 1670 C CA . LYS A 1 214 ? 3.43 19.469 -6.773 1 79.25 214 LYS A CA 1
ATOM 1671 C C . LYS A 1 214 ? 2.072 20.016 -6.352 1 79.25 214 LYS A C 1
ATOM 1673 O O . LYS A 1 214 ? 1.727 21.156 -6.691 1 79.25 214 LYS A O 1
ATOM 1678 N N . THR A 1 215 ? 1.275 19.266 -5.695 1 70.94 215 THR A N 1
ATOM 1679 C CA . THR A 1 215 ? -0.036 19.734 -5.262 1 70.94 215 THR A CA 1
ATOM 1680 C C . THR A 1 215 ? 0.103 20.875 -4.258 1 70.94 215 THR A C 1
ATOM 1682 O O . THR A 1 215 ? -0.754 21.75 -4.191 1 70.94 215 THR A O 1
ATOM 1685 N N . THR A 1 216 ? 1.17 20.969 -3.445 1 62.25 216 THR A N 1
ATOM 1686 C CA . THR A 1 216 ? 1.424 22.031 -2.482 1 62.25 216 THR A CA 1
ATOM 1687 C C . THR A 1 216 ? 1.649 23.359 -3.193 1 62.25 216 THR A C 1
ATOM 1689 O O . THR A 1 216 ? 1.189 24.406 -2.727 1 62.25 216 THR A O 1
ATOM 1692 N N . LEU A 1 217 ? 2.484 23.328 -4.289 1 53.97 217 LEU A N 1
ATOM 1693 C CA . LEU A 1 217 ? 2.855 24.547 -4.992 1 53.97 217 LEU A CA 1
ATOM 1694 C C . LEU A 1 217 ? 1.629 25.219 -5.613 1 53.97 217 LEU A C 1
ATOM 1696 O O . LEU A 1 217 ? 1.543 26.438 -5.668 1 53.97 217 LEU A O 1
ATOM 1700 N N . HIS A 1 218 ? 0.712 24.375 -6.062 1 50.12 218 HIS A N 1
ATOM 1701 C CA . HIS A 1 218 ? -0.438 25 -6.715 1 50.12 218 HIS A CA 1
ATOM 1702 C C . HIS A 1 218 ? -1.396 25.594 -5.691 1 50.12 218 HIS A C 1
ATOM 1704 O O . HIS A 1 218 ? -2.256 26.406 -6.039 1 50.12 218 HIS A O 1
ATOM 1710 N N . THR A 1 219 ? -1.349 25.141 -4.516 1 47.66 219 THR A N 1
ATOM 1711 C CA . THR A 1 219 ? -2.273 25.734 -3.557 1 47.66 219 THR A CA 1
ATOM 1712 C C . THR A 1 219 ? -1.807 27.141 -3.15 1 47.66 219 THR A C 1
ATOM 1714 O O . THR A 1 219 ? -2.584 27.922 -2.602 1 47.66 219 THR A O 1
ATOM 1717 N N . ASP A 1 220 ? -0.542 27.484 -3.189 1 43.59 220 ASP A N 1
ATOM 1718 C CA . ASP A 1 220 ? -0.215 28.859 -2.867 1 43.59 220 ASP A CA 1
ATOM 1719 C C . ASP A 1 220 ? -0.87 29.828 -3.855 1 43.59 220 ASP A C 1
ATOM 1721 O O . ASP A 1 220 ? -1.186 30.969 -3.504 1 43.59 220 ASP A O 1
ATOM 1725 N N . ASP A 1 221 ? -0.739 29.703 -5.219 1 38.5 221 ASP A N 1
ATOM 1726 C CA . ASP A 1 221 ? -1.336 30.672 -6.137 1 38.5 221 ASP A CA 1
ATOM 1727 C C . ASP A 1 221 ? -2.838 30.438 -6.277 1 38.5 221 ASP A C 1
ATOM 1729 O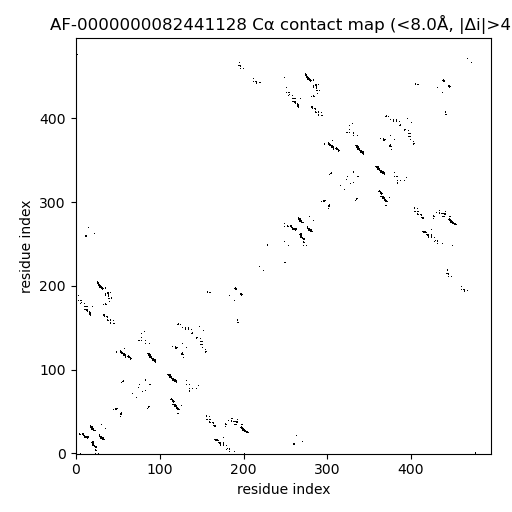 O . ASP A 1 221 ? -3.598 31.391 -6.504 1 38.5 221 ASP A O 1
ATOM 1733 N N . SER A 1 222 ? -3.359 29.359 -6.996 1 35.88 222 SER A N 1
ATOM 1734 C CA . SER A 1 222 ? -4.719 29.203 -7.508 1 35.88 222 SER A CA 1
ATOM 1735 C C . SER A 1 222 ? -5.668 28.719 -6.418 1 35.88 222 SER A C 1
ATOM 1737 O O . SER A 1 222 ? -5.312 27.859 -5.613 1 35.88 222 SER A O 1
ATOM 1739 N N . ASN A 1 223 ? -6.75 29.578 -5.961 1 33.69 223 ASN A N 1
ATOM 1740 C CA . ASN A 1 223 ? -8.016 29.328 -5.289 1 33.69 223 ASN A CA 1
ATOM 1741 C C . ASN A 1 223 ? -8.578 27.953 -5.645 1 33.69 223 ASN A C 1
ATOM 1743 O O . ASN A 1 223 ? -9.781 27.719 -5.52 1 33.69 223 ASN A O 1
ATOM 1747 N N . GLY A 1 224 ? -8.023 27.234 -6.566 1 31.77 224 GLY A N 1
ATOM 1748 C CA . GLY A 1 224 ? -8.781 26.078 -6.996 1 31.77 224 GLY A CA 1
ATOM 1749 C C . GLY A 1 224 ? -8.914 25.016 -5.918 1 31.77 224 GLY A C 1
ATOM 1750 O O . GLY A 1 224 ? -7.922 24.625 -5.309 1 31.77 224 GLY A O 1
ATOM 1751 N N . LEU A 1 225 ? -10.148 24.953 -5.234 1 29.95 225 LEU A N 1
ATOM 1752 C CA . LEU A 1 225 ? -10.773 23.953 -4.375 1 29.95 225 LEU A CA 1
ATOM 1753 C C . LEU A 1 225 ? -10.367 22.547 -4.793 1 29.95 225 LEU A C 1
ATOM 1755 O O . LEU A 1 225 ? -10.539 22.156 -5.953 1 29.95 225 LEU A O 1
ATOM 1759 N N . TRP A 1 226 ? -9.453 22.016 -4.371 1 30.88 226 TRP A N 1
ATOM 1760 C CA . TRP A 1 226 ? -9.383 20.562 -4.504 1 30.88 226 TRP A CA 1
ATOM 1761 C C . TRP A 1 226 ? -10.766 19.938 -4.406 1 30.88 226 TRP A C 1
ATOM 1763 O O . TRP A 1 226 ? -11.43 20.031 -3.369 1 30.88 226 TRP A O 1
ATOM 1773 N N . HIS A 1 227 ? -11.594 19.938 -5.414 1 31.84 227 HIS A N 1
ATOM 1774 C CA . HIS A 1 227 ? -12.961 19.453 -5.613 1 31.84 227 HIS A CA 1
ATOM 1775 C C . HIS A 1 227 ? -13.234 18.203 -4.785 1 31.84 227 HIS A C 1
ATOM 1777 O O . HIS A 1 227 ? -14.375 17.969 -4.367 1 31.84 227 HIS A O 1
ATOM 1783 N N . GLY A 1 228 ? -12.383 17.203 -4.871 1 30.56 228 GLY A N 1
ATOM 1784 C CA . GLY A 1 228 ? -12.969 15.984 -4.355 1 30.56 228 GLY A CA 1
ATOM 1785 C C . GLY A 1 228 ? -13.156 16 -2.85 1 30.56 228 GLY A C 1
ATOM 1786 O O . GLY A 1 228 ? -13.719 15.062 -2.279 1 30.56 228 GLY A O 1
ATOM 1787 N N . LEU A 1 229 ? -12.227 16.531 -2.074 1 29.75 229 LEU A N 1
ATOM 1788 C CA . LEU A 1 229 ? -12.508 16.438 -0.646 1 29.75 229 LEU A CA 1
ATOM 1789 C C . LEU A 1 229 ? -13.422 17.578 -0.192 1 29.75 229 LEU A C 1
ATOM 1791 O O . LEU A 1 229 ? -12.977 18.703 -0.022 1 29.75 229 LEU A O 1
ATOM 1795 N N . ARG A 1 230 ? -14.641 17.656 -0.676 1 28.39 230 ARG A N 1
ATOM 1796 C CA . ARG A 1 230 ? -15.664 18.609 -0.276 1 28.39 230 ARG A CA 1
ATOM 1797 C C . ARG A 1 230 ? -15.688 18.781 1.239 1 28.39 230 ARG A C 1
ATOM 1799 O O . ARG A 1 230 ? -15.594 17.812 1.983 1 28.39 230 ARG A O 1
ATOM 1806 N N . ARG A 1 231 ? -15.555 19.969 1.76 1 29.45 231 ARG A N 1
ATOM 1807 C CA . ARG A 1 231 ? -15.75 20.516 3.098 1 29.45 231 ARG A CA 1
ATOM 1808 C C . ARG A 1 231 ? -17.078 20.062 3.689 1 29.45 231 ARG A C 1
ATOM 1810 O O . ARG A 1 231 ? -18.141 20.516 3.262 1 29.45 231 ARG A O 1
ATOM 1817 N N . HIS A 1 232 ? -17.25 18.797 4.09 1 27.45 232 HIS A N 1
ATOM 1818 C CA . HIS A 1 232 ? -18.516 18.609 4.793 1 27.45 232 HIS A CA 1
ATOM 1819 C C . HIS A 1 232 ? -18.609 19.531 6.008 1 27.45 232 HIS A C 1
ATOM 1821 O O . HIS A 1 232 ? -17.594 19.812 6.66 1 27.45 232 HIS A O 1
ATOM 1827 N N . GLU A 1 233 ? -19.578 20.312 6.078 1 26.08 233 GLU A N 1
ATOM 1828 C CA . GLU A 1 233 ? -20.062 21.203 7.125 1 26.08 233 GLU A CA 1
ATOM 1829 C C . GLU A 1 233 ? -19.938 20.547 8.5 1 26.08 233 GLU A C 1
ATOM 1831 O O . GLU A 1 233 ? -20.234 19.359 8.656 1 26.08 233 GLU A O 1
ATOM 1836 N N . LEU A 1 234 ? -19.094 21.094 9.328 1 28.77 234 LEU A N 1
ATOM 1837 C CA . LEU A 1 234 ? -18.938 20.766 10.742 1 28.77 234 LEU A CA 1
ATOM 1838 C C . LEU A 1 234 ? -20.297 20.625 11.422 1 28.77 234 LEU A C 1
ATOM 1840 O O . LEU A 1 234 ? -21.125 21.547 11.367 1 28.77 234 LEU A O 1
ATOM 1844 N N . ASN A 1 235 ? -20.938 19.516 11.352 1 28.7 235 ASN A N 1
ATOM 1845 C CA . ASN A 1 235 ? -22.156 19.344 12.125 1 28.7 235 ASN A CA 1
ATOM 1846 C C . ASN A 1 235 ? -21.938 19.688 13.602 1 28.7 235 ASN A C 1
ATOM 1848 O O . ASN A 1 235 ? -21.094 19.078 14.258 1 28.7 235 ASN A O 1
ATOM 1852 N N . VAL A 1 236 ? -22.297 20.844 14.172 1 30.47 236 VAL A N 1
ATOM 1853 C CA . VAL A 1 236 ? -22.453 21.438 15.492 1 30.47 236 VAL A CA 1
ATOM 1854 C C . VAL A 1 236 ? -23.062 20.422 16.453 1 30.47 236 VAL A C 1
ATOM 1856 O O . VAL A 1 236 ? -22.828 20.469 17.656 1 30.47 236 VAL A O 1
ATOM 1859 N N . GLU A 1 237 ? -23.797 19.438 15.875 1 28.77 237 GLU A N 1
ATOM 1860 C CA . GLU A 1 237 ? -24.641 18.688 16.797 1 28.77 237 GLU A CA 1
ATOM 1861 C C . GLU A 1 237 ? -23.797 17.828 17.75 1 28.77 237 GLU A C 1
ATOM 1863 O O . GLU A 1 237 ? -24.156 17.641 18.906 1 28.77 237 GLU A O 1
ATOM 1868 N N . ARG A 1 238 ? -22.656 17.375 17.266 1 26.58 238 ARG A N 1
ATOM 1869 C CA . ARG A 1 238 ? -22.109 16.328 18.109 1 26.58 238 ARG A CA 1
ATOM 1870 C C . ARG A 1 238 ? -21.375 16.906 19.312 1 26.58 238 ARG A C 1
ATOM 1872 O O . ARG A 1 238 ? -20.969 16.172 20.219 1 26.58 238 ARG A O 1
ATOM 1879 N N . ALA A 1 239 ? -21.078 18.266 19.406 1 29.3 239 ALA A N 1
ATOM 1880 C CA . ALA A 1 239 ? -20.516 18.812 20.641 1 29.3 239 ALA A CA 1
ATOM 1881 C C . ALA A 1 239 ? -21.5 18.672 21.797 1 29.3 239 ALA A C 1
ATOM 1883 O O . ALA A 1 239 ? -21.109 18.422 22.938 1 29.3 239 ALA A O 1
ATOM 1884 N N . GLU A 1 240 ? -22.688 18.719 21.484 1 30.14 240 GLU A N 1
ATOM 1885 C CA . GLU A 1 240 ? -23.688 18.688 22.562 1 30.14 240 GLU A CA 1
ATOM 1886 C C . GLU A 1 240 ? -23.703 17.328 23.25 1 30.14 240 GLU A C 1
ATOM 1888 O O . GLU A 1 240 ? -23.875 17.25 24.469 1 30.14 240 GLU A O 1
ATOM 1893 N N . GLN A 1 241 ? -23.391 16.297 22.516 1 28.23 241 GLN A N 1
ATOM 1894 C CA . GLN A 1 241 ? -23.641 15.008 23.141 1 28.23 241 GLN A CA 1
ATOM 1895 C C . GLN A 1 241 ? -22.594 14.688 24.203 1 28.23 241 GLN A C 1
ATOM 1897 O O . GLN A 1 241 ? -22.875 13.992 25.188 1 28.23 241 GLN A O 1
ATOM 1902 N N . ARG A 1 242 ? -21.422 15.172 24.047 1 30.59 242 ARG A N 1
ATOM 1903 C CA . ARG A 1 242 ? -20.469 14.781 25.078 1 30.59 242 ARG A CA 1
ATOM 1904 C C . ARG A 1 242 ? -20.734 15.531 26.375 1 30.59 242 ARG A C 1
ATOM 1906 O O . ARG A 1 242 ? -20.219 15.164 27.438 1 30.59 242 ARG A O 1
ATOM 1913 N N . LEU A 1 243 ? -21.328 16.719 26.312 1 28.17 243 LEU A N 1
ATOM 1914 C CA . LEU A 1 243 ? -21.641 17.344 27.594 1 28.17 243 LEU A CA 1
ATOM 1915 C C . LEU A 1 243 ? -22.594 16.469 28.406 1 28.17 243 LEU A C 1
ATOM 1917 O O . LEU A 1 243 ? -22.5 16.406 29.625 1 28.17 243 LEU A O 1
ATOM 1921 N N . MET A 1 244 ? -23.453 15.766 27.719 1 32.19 244 MET A N 1
ATOM 1922 C CA . MET A 1 244 ? -24.406 15.055 28.562 1 32.19 244 MET A CA 1
ATOM 1923 C C . MET A 1 244 ? -23.734 13.867 29.266 1 32.19 244 MET A C 1
ATOM 1925 O O . MET A 1 244 ? -24.188 13.438 30.328 1 32.19 244 MET A O 1
ATOM 1929 N N . SER A 1 245 ? -22.812 13.117 28.578 1 31.77 245 SER A N 1
ATOM 1930 C CA . SER A 1 245 ? -22.422 11.914 29.297 1 31.77 245 SER A CA 1
ATOM 1931 C C . SER A 1 245 ? -21.469 12.242 30.453 1 31.77 245 SER A C 1
ATOM 1933 O O . SER A 1 245 ? -21.141 11.367 31.25 1 31.77 245 SER A O 1
ATOM 1935 N N . ALA A 1 246 ? -20.812 13.438 30.562 1 32.22 246 ALA A N 1
ATOM 1936 C CA . ALA A 1 246 ? -20.031 13.656 31.781 1 32.22 246 ALA A CA 1
ATOM 1937 C C . ALA A 1 246 ? -20.953 13.836 33 1 32.22 246 ALA A C 1
ATOM 1939 O O . ALA A 1 246 ? -20.484 13.992 34.125 1 32.22 246 ALA A O 1
ATOM 1940 N N . SER A 1 247 ? -22.266 14.141 32.688 1 28.23 247 SER A N 1
ATOM 1941 C CA . SER A 1 247 ? -23.016 14.297 33.906 1 28.23 247 SER A CA 1
ATOM 1942 C C . SER A 1 247 ? -23.281 12.953 34.562 1 28.23 247 SER A C 1
ATOM 1944 O O . SER A 1 247 ? -23.859 12.891 35.656 1 28.23 247 SER A O 1
ATOM 1946 N N . CYS A 1 248 ? -23.297 11.82 33.875 1 24.7 248 CYS A N 1
ATOM 1947 C CA . CYS A 1 248 ? -23.547 10.758 34.844 1 24.7 248 CYS A CA 1
ATOM 1948 C C . CYS A 1 248 ? -22.25 10.273 35.469 1 24.7 248 CYS A C 1
ATOM 1950 O O . CYS A 1 248 ? -21.219 10.227 34.812 1 24.7 248 CYS A O 1
ATOM 1952 N N . MET B 1 1 ? -12.078 9.977 -0.378 1 71 1 MET B N 1
ATOM 1953 C CA . MET B 1 1 ? -11.773 9.602 0.999 1 71 1 MET B CA 1
ATOM 1954 C C . MET B 1 1 ? -12.211 10.688 1.971 1 71 1 MET B C 1
ATOM 1956 O O . MET B 1 1 ? -12.055 11.875 1.688 1 71 1 MET B O 1
ATOM 1960 N N . ASN B 1 2 ? -12.922 10.234 3.031 1 76.06 2 ASN B N 1
ATOM 1961 C CA . ASN B 1 2 ? -13.414 11.195 4.008 1 76.06 2 ASN B CA 1
ATOM 1962 C C . ASN B 1 2 ? -12.914 10.875 5.414 1 76.06 2 ASN B C 1
ATOM 1964 O O . ASN B 1 2 ? -12.234 9.875 5.621 1 76.06 2 ASN B O 1
ATOM 1968 N N . LYS B 1 3 ? -13.188 11.859 6.305 1 78.12 3 LYS B N 1
ATOM 1969 C CA . LYS B 1 3 ? -12.688 11.773 7.672 1 78.12 3 LYS B CA 1
ATOM 1970 C C . LYS B 1 3 ? -13.156 10.492 8.352 1 78.12 3 LYS B C 1
ATOM 1972 O O . LYS B 1 3 ? -12.406 9.867 9.109 1 78.12 3 LYS B O 1
ATOM 1977 N N . ASN B 1 4 ? -14.281 10.086 8.078 1 80.25 4 ASN B N 1
ATOM 1978 C CA . ASN B 1 4 ? -14.836 8.883 8.672 1 80.25 4 ASN B CA 1
ATOM 1979 C C . ASN B 1 4 ? -14.07 7.637 8.234 1 80.25 4 ASN B C 1
ATOM 1981 O O . ASN B 1 4 ? -13.914 6.691 9.016 1 80.25 4 ASN B O 1
ATOM 1985 N N . SER B 1 5 ? -13.594 7.684 7.039 1 82.31 5 SER B N 1
ATOM 1986 C CA . SER B 1 5 ? -12.836 6.547 6.527 1 82.31 5 SER B CA 1
ATOM 1987 C C . SER B 1 5 ? -11.484 6.422 7.227 1 82.31 5 SER B C 1
ATOM 1989 O O . SER B 1 5 ? -10.953 5.32 7.375 1 82.31 5 SER B O 1
ATOM 1991 N N . LEU B 1 6 ? -11.023 7.52 7.691 1 85.62 6 LEU B N 1
ATOM 1992 C CA . LEU B 1 6 ? -9.742 7.512 8.391 1 85.62 6 LEU B CA 1
ATOM 1993 C C . LEU B 1 6 ? -9.891 6.918 9.789 1 85.62 6 LEU B C 1
ATOM 1995 O O . LEU B 1 6 ? -8.969 6.281 10.297 1 85.62 6 LEU B O 1
ATOM 1999 N N . LYS B 1 7 ? -11.117 7.02 10.367 1 85.69 7 LYS B N 1
ATOM 2000 C CA . LYS B 1 7 ? -11.375 6.574 11.734 1 85.69 7 LYS B CA 1
ATOM 2001 C C . LYS B 1 7 ? -11.203 5.062 11.859 1 85.69 7 LYS B C 1
ATOM 2003 O O . LYS B 1 7 ? -10.68 4.574 12.867 1 85.69 7 LYS B O 1
ATOM 2008 N N . GLU B 1 8 ? -11.539 4.379 10.859 1 90.5 8 GLU B N 1
ATOM 2009 C CA . GLU B 1 8 ? -11.469 2.922 10.922 1 90.5 8 GLU B CA 1
ATOM 2010 C C . GLU B 1 8 ? -10.375 2.383 10.008 1 90.5 8 GLU B C 1
ATOM 2012 O O . GLU B 1 8 ? -10.414 1.22 9.594 1 90.5 8 GLU B O 1
ATOM 2017 N N . ALA B 1 9 ? -9.445 3.17 9.781 1 94 9 ALA B N 1
ATOM 2018 C CA . ALA B 1 9 ? -8.43 2.787 8.812 1 94 9 ALA B CA 1
ATOM 2019 C C . ALA B 1 9 ? -7.496 1.726 9.383 1 94 9 ALA B C 1
ATOM 2021 O O . ALA B 1 9 ? -7.156 1.76 10.562 1 94 9 ALA B O 1
ATOM 2022 N N . ILE B 1 10 ? -7.18 0.762 8.555 1 95.5 10 ILE B N 1
ATOM 2023 C CA . ILE B 1 10 ? -6.117 -0.179 8.883 1 95.5 10 ILE B CA 1
ATOM 2024 C C . ILE B 1 10 ? -4.762 0.442 8.555 1 95.5 10 ILE B C 1
ATOM 2026 O O . ILE B 1 10 ? -4.527 0.875 7.426 1 95.5 10 ILE B O 1
ATOM 2030 N N . VAL B 1 11 ? -3.877 0.459 9.586 1 97.56 11 VAL B N 1
ATOM 2031 C CA . VAL B 1 11 ? -2.582 1.113 9.422 1 97.56 11 VAL B CA 1
ATOM 2032 C C . VAL B 1 11 ? -1.509 0.068 9.133 1 97.56 11 VAL B C 1
ATOM 2034 O O . VAL B 1 11 ? -1.431 -0.959 9.805 1 97.56 11 VAL B O 1
ATOM 2037 N N . LEU B 1 12 ? -0.755 0.315 8.094 1 97.44 12 LEU B N 1
ATOM 2038 C CA . LEU B 1 12 ? 0.35 -0.569 7.742 1 97.44 12 LEU B CA 1
ATOM 2039 C C . LEU B 1 12 ? 1.688 0.056 8.125 1 97.44 12 LEU B C 1
ATOM 2041 O O . LEU B 1 12 ? 1.74 1.214 8.547 1 97.44 12 LEU B O 1
ATOM 2045 N N . GLN B 1 13 ? 2.752 -0.749 7.953 1 96.75 13 GLN B N 1
ATOM 2046 C CA . GLN B 1 13 ? 4.094 -0.259 8.258 1 96.75 13 GLN B CA 1
ATOM 2047 C C . GLN B 1 13 ? 4.535 0.795 7.25 1 96.75 13 GLN B C 1
ATOM 2049 O O . GLN B 1 13 ? 4.25 0.68 6.059 1 96.75 13 GLN B O 1
ATOM 2054 N N . GLN B 1 14 ? 5.281 1.68 7.777 1 97.69 14 GLN B N 1
ATOM 2055 C CA . GLN B 1 14 ? 5.844 2.768 6.98 1 97.69 14 GLN B CA 1
ATOM 2056 C C . GLN B 1 14 ? 6.605 2.229 5.773 1 97.69 14 GLN B C 1
ATOM 2058 O O . GLN B 1 14 ? 7.238 1.176 5.852 1 97.69 14 GLN B O 1
ATOM 2063 N N . ILE B 1 15 ? 6.582 3.025 4.66 1 96.5 15 ILE B N 1
ATOM 2064 C CA . ILE B 1 15 ? 7.367 2.678 3.479 1 96.5 15 ILE B CA 1
ATOM 2065 C C . ILE B 1 15 ? 8.25 3.861 3.078 1 96.5 15 ILE B C 1
ATOM 2067 O O . ILE B 1 15 ? 7.82 5.016 3.162 1 96.5 15 ILE B O 1
ATOM 2071 N N . ASP B 1 16 ? 9.477 3.611 2.738 1 95.62 16 ASP B N 1
ATOM 2072 C CA . ASP B 1 16 ? 10.445 4.551 2.178 1 95.62 16 ASP B CA 1
ATOM 2073 C C . ASP B 1 16 ? 10.781 5.648 3.18 1 95.62 16 ASP B C 1
ATOM 2075 O O . ASP B 1 16 ? 11.234 6.73 2.793 1 95.62 16 ASP B O 1
ATOM 2079 N N . LYS B 1 17 ? 10.453 5.41 4.484 1 97 17 LYS B N 1
ATOM 2080 C CA . LYS B 1 17 ? 10.656 6.398 5.539 1 97 17 LYS B CA 1
ATOM 2081 C C . LYS B 1 17 ? 10.031 7.742 5.164 1 97 17 LYS B C 1
ATOM 2083 O O . LYS B 1 17 ? 10.625 8.797 5.402 1 97 17 LYS B O 1
ATOM 2088 N N . LYS B 1 18 ? 8.875 7.672 4.488 1 97 18 LYS B N 1
ATOM 2089 C CA . LYS B 1 18 ? 8.188 8.883 4.047 1 97 18 LYS B CA 1
ATOM 2090 C C . LYS B 1 18 ? 6.676 8.742 4.207 1 97 18 LYS B C 1
ATOM 2092 O O . LYS B 1 18 ? 5.984 9.719 4.492 1 97 18 LYS B O 1
ATOM 2097 N N . TYR B 1 19 ? 6.219 7.445 4.035 1 97.56 19 TYR B N 1
ATOM 2098 C CA . TYR B 1 19 ? 4.773 7.285 3.889 1 97.56 19 TYR B CA 1
ATOM 2099 C C . TYR B 1 19 ? 4.254 6.18 4.801 1 97.56 19 TYR B C 1
ATOM 2101 O O . TYR B 1 19 ? 4.945 5.184 5.035 1 97.56 19 TYR B O 1
ATOM 2109 N N . ILE B 1 20 ? 3.074 6.344 5.246 1 98 20 ILE B N 1
ATOM 2110 C CA . ILE B 1 20 ? 2.352 5.336 6.012 1 98 20 ILE B CA 1
ATOM 2111 C C . ILE B 1 20 ? 1.165 4.824 5.203 1 98 20 ILE B C 1
ATOM 2113 O O . ILE B 1 20 ? 0.157 5.52 5.055 1 98 20 ILE B O 1
ATOM 2117 N N . PRO B 1 21 ? 1.264 3.635 4.703 1 97.81 21 PRO B N 1
ATOM 2118 C CA . PRO B 1 21 ? 0.1 3.096 3.996 1 97.81 21 PRO B CA 1
ATOM 2119 C C . PRO B 1 21 ? -1.062 2.771 4.934 1 97.81 21 PRO B C 1
ATOM 2121 O O . PRO B 1 21 ? -0.845 2.295 6.051 1 97.81 21 PRO B O 1
ATOM 2124 N N . ILE B 1 22 ? -2.254 3.07 4.422 1 97.25 22 ILE B N 1
ATOM 2125 C CA . ILE B 1 22 ? -3.459 2.752 5.18 1 97.25 22 ILE B CA 1
ATOM 2126 C C . ILE B 1 22 ? -4.523 2.184 4.242 1 97.25 22 ILE B C 1
ATOM 2128 O O . ILE B 1 22 ? -4.484 2.42 3.033 1 97.25 22 ILE B O 1
ATOM 2132 N N . VAL B 1 23 ? -5.418 1.385 4.789 1 96.56 23 VAL B N 1
ATOM 2133 C CA . VAL B 1 23 ? -6.645 1.005 4.102 1 96.56 23 VAL B CA 1
ATOM 2134 C C . VAL B 1 23 ? -7.844 1.676 4.773 1 96.56 23 VAL B C 1
ATOM 2136 O O . VAL B 1 23 ? -8.172 1.369 5.922 1 96.56 23 VAL B O 1
ATOM 2139 N N . ALA B 1 24 ? -8.375 2.611 4.141 1 93.88 24 ALA B N 1
ATOM 2140 C CA . ALA B 1 24 ? -9.57 3.309 4.602 1 93.88 24 ALA B CA 1
ATOM 2141 C C . ALA B 1 24 ? -10.781 2.936 3.754 1 93.88 24 ALA B C 1
ATOM 2143 O O . ALA B 1 24 ? -10.883 3.338 2.594 1 93.88 24 ALA B O 1
ATOM 2144 N N . GLY B 1 25 ? -11.758 2.215 4.422 1 90.88 25 GLY B N 1
ATOM 2145 C CA . GLY B 1 25 ? -12.805 1.618 3.613 1 90.88 25 GLY B CA 1
ATOM 2146 C C . GLY B 1 25 ? -12.281 0.612 2.605 1 90.88 25 GLY B C 1
ATOM 2147 O O . GLY B 1 25 ? -11.656 -0.381 2.979 1 90.88 25 GLY B O 1
ATOM 2148 N N . LYS B 1 26 ? -12.516 0.919 1.332 1 92.5 26 LYS B N 1
ATOM 2149 C CA . LYS B 1 26 ? -12.062 0.028 0.268 1 92.5 26 LYS B CA 1
ATOM 2150 C C . LYS B 1 26 ? -10.93 0.66 -0.532 1 92.5 26 LYS B C 1
ATOM 2152 O O . LYS B 1 26 ? -10.641 0.237 -1.654 1 92.5 26 LYS B O 1
ATOM 2157 N N . THR B 1 27 ? -10.289 1.563 0.108 1 94.75 27 THR B N 1
ATOM 2158 C CA . THR B 1 27 ? -9.258 2.297 -0.619 1 94.75 27 THR B CA 1
ATOM 2159 C C . THR B 1 27 ? -7.902 2.141 0.062 1 94.75 27 THR B C 1
ATOM 2161 O O . THR B 1 27 ? -7.781 2.355 1.27 1 94.75 27 THR B O 1
ATOM 2164 N N . LEU B 1 28 ? -6.945 1.671 -0.711 1 95.94 28 LEU B N 1
ATOM 2165 C CA . LEU B 1 28 ? -5.555 1.768 -0.278 1 95.94 28 LEU B CA 1
ATOM 2166 C C . LEU B 1 28 ? -5.008 3.172 -0.515 1 95.94 28 LEU B C 1
ATOM 2168 O O . LEU B 1 28 ? -5.133 3.713 -1.616 1 95.94 28 LEU B O 1
ATOM 2172 N N . ALA B 1 29 ? -4.488 3.766 0.573 1 96 29 ALA B N 1
ATOM 2173 C CA . ALA B 1 29 ? -3.941 5.117 0.497 1 96 29 ALA B CA 1
ATOM 2174 C C . ALA B 1 29 ? -2.611 5.215 1.239 1 96 29 ALA B C 1
ATOM 2176 O O . ALA B 1 29 ? -2.207 4.277 1.927 1 96 29 ALA B O 1
ATOM 2177 N N . VAL B 1 30 ? -1.895 6.344 0.992 1 96.62 30 VAL B N 1
ATOM 2178 C CA . VAL B 1 30 ? -0.684 6.609 1.762 1 96.62 30 VAL B CA 1
ATOM 2179 C C . VAL B 1 30 ? -0.803 7.965 2.455 1 96.62 30 VAL B C 1
ATOM 2181 O O . VAL B 1 30 ? -1.383 8.906 1.904 1 96.62 30 VAL B O 1
ATOM 2184 N N . VAL B 1 31 ? -0.24 7.973 3.6 1 97.06 31 VAL B N 1
ATOM 2185 C CA . VAL B 1 31 ? -0.185 9.211 4.375 1 97.06 31 VAL B CA 1
ATOM 2186 C C . VAL B 1 31 ? 1.247 9.734 4.402 1 97.06 31 VAL B C 1
ATOM 2188 O O . VAL B 1 31 ? 2.184 9 4.715 1 97.06 31 VAL B O 1
ATOM 2191 N N . ASP B 1 32 ? 1.402 10.938 4.008 1 96.25 32 ASP B N 1
ATOM 2192 C CA . ASP B 1 32 ? 2.666 11.664 4.145 1 96.25 32 ASP B CA 1
ATOM 2193 C C . ASP B 1 32 ? 2.996 11.914 5.613 1 96.25 32 ASP B C 1
ATOM 2195 O O . ASP B 1 32 ? 2.338 12.727 6.27 1 96.25 32 ASP B O 1
ATOM 2199 N N . GLN B 1 33 ? 4.082 11.281 6.098 1 97.56 33 GLN B N 1
ATOM 2200 C CA . GLN B 1 33 ? 4.336 11.305 7.535 1 97.56 33 GLN B CA 1
ATOM 2201 C C . GLN B 1 33 ? 4.645 12.719 8.016 1 97.56 33 GLN B C 1
ATOM 2203 O O . GLN B 1 33 ? 4.223 13.109 9.102 1 97.56 33 GLN B O 1
ATOM 2208 N N . HIS B 1 34 ? 5.348 13.422 7.215 1 96.44 34 HIS B N 1
ATOM 2209 C CA . HIS B 1 34 ? 5.695 14.789 7.582 1 96.44 34 HIS B CA 1
ATOM 2210 C C . HIS B 1 34 ? 4.465 15.688 7.594 1 96.44 34 HIS B C 1
ATOM 2212 O O . HIS B 1 34 ? 4.195 16.375 8.586 1 96.44 34 HIS B O 1
ATOM 2218 N N . ALA B 1 35 ? 3.701 15.688 6.531 1 95.94 35 ALA B N 1
ATOM 2219 C CA . ALA B 1 35 ? 2.51 16.531 6.406 1 95.94 35 ALA B CA 1
ATOM 2220 C C . ALA B 1 35 ? 1.503 16.219 7.512 1 95.94 35 ALA B C 1
ATOM 2222 O O . ALA B 1 35 ? 0.883 17.125 8.07 1 95.94 35 ALA B O 1
ATOM 2223 N N . ALA B 1 36 ? 1.366 14.914 7.789 1 96.94 36 ALA B N 1
ATOM 2224 C CA . ALA B 1 36 ? 0.43 14.5 8.828 1 96.94 36 ALA B CA 1
ATOM 2225 C C . ALA B 1 36 ? 0.852 15.031 10.195 1 96.94 36 ALA B C 1
ATOM 2227 O O . ALA B 1 36 ? 0.042 15.625 10.914 1 96.94 36 ALA B O 1
ATOM 2228 N N . ASP B 1 37 ? 2.076 14.852 10.516 1 97.69 37 ASP B N 1
ATOM 2229 C CA . ASP B 1 37 ? 2.568 15.305 11.812 1 97.69 37 ASP B CA 1
ATOM 2230 C C . ASP B 1 37 ? 2.527 16.828 11.914 1 97.69 37 ASP B C 1
ATOM 2232 O O . ASP B 1 37 ? 2.248 17.375 12.977 1 97.69 37 ASP B O 1
ATOM 2236 N N . GLU B 1 38 ? 2.838 17.469 10.836 1 96.88 38 GLU B N 1
ATOM 2237 C CA . GLU B 1 38 ? 2.752 18.922 10.773 1 96.88 38 GLU B CA 1
ATOM 2238 C C . GLU B 1 38 ? 1.348 19.406 11.109 1 96.88 38 GLU B C 1
ATOM 2240 O O . GLU B 1 38 ? 1.184 20.375 11.867 1 96.88 38 GLU B O 1
ATOM 2245 N N . ARG B 1 39 ? 0.364 18.797 10.578 1 96.88 39 ARG B N 1
ATOM 2246 C CA . ARG B 1 39 ? -1.026 19.125 10.867 1 96.88 39 ARG B CA 1
ATOM 2247 C C . A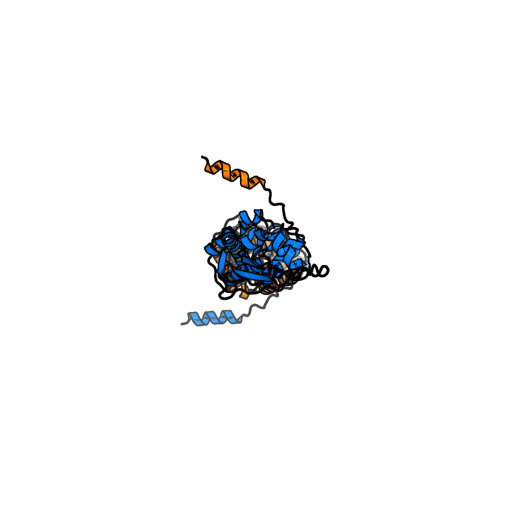RG B 1 39 ? -1.348 18.906 12.336 1 96.88 39 ARG B C 1
ATOM 2249 O O . ARG B 1 39 ? -1.964 19.766 12.984 1 96.88 39 ARG B O 1
ATOM 2256 N N . ILE B 1 40 ? -0.93 17.812 12.852 1 97.62 40 ILE B N 1
ATOM 2257 C CA . ILE B 1 40 ? -1.172 17.484 14.25 1 97.62 40 ILE B CA 1
ATOM 2258 C C . ILE B 1 40 ? -0.533 18.547 15.148 1 97.62 40 ILE B C 1
ATOM 2260 O O . ILE B 1 40 ? -1.19 19.094 16.031 1 97.62 40 ILE B O 1
ATOM 2264 N N . ARG B 1 41 ? 0.668 18.875 14.891 1 97.5 41 ARG B N 1
ATOM 2265 C CA . ARG B 1 41 ? 1.403 19.844 15.68 1 97.5 41 ARG B CA 1
ATOM 2266 C C . ARG B 1 41 ? 0.768 21.234 15.57 1 97.5 41 ARG B C 1
ATOM 2268 O O . ARG B 1 41 ? 0.67 21.953 16.562 1 97.5 41 ARG B O 1
ATOM 2275 N N . LEU B 1 42 ? 0.399 21.562 14.367 1 97.5 42 LEU B N 1
ATOM 2276 C CA . LEU B 1 42 ? -0.239 22.859 14.156 1 97.5 42 LEU B CA 1
ATOM 2277 C C . LEU B 1 42 ? -1.457 23.016 15.055 1 97.5 42 LEU B C 1
ATOM 2279 O O . LEU B 1 42 ? -1.605 24.047 15.734 1 97.5 42 LEU B O 1
ATOM 2283 N N . GLU B 1 43 ? -2.291 22.047 15.117 1 96.88 43 GLU B N 1
ATOM 2284 C CA . GLU B 1 43 ? -3.514 22.156 15.906 1 96.88 43 GLU B CA 1
ATOM 2285 C C . GLU B 1 43 ? -3.205 22.172 17.406 1 96.88 43 GLU B C 1
ATOM 2287 O O . GLU B 1 43 ? -3.863 22.891 18.156 1 96.88 43 GLU B O 1
ATOM 2292 N N . GLU B 1 44 ? -2.238 21.438 17.75 1 96.88 44 GLU B N 1
ATOM 2293 C CA . GLU B 1 44 ? -1.81 21.453 19.141 1 96.88 44 GLU B CA 1
ATOM 2294 C C . GLU B 1 44 ? -1.277 22.828 19.547 1 96.88 44 GLU B C 1
ATOM 2296 O O . GLU B 1 44 ? -1.659 23.375 20.578 1 96.88 44 GLU B O 1
ATOM 2301 N N . LEU B 1 45 ? -0.442 23.375 18.719 1 97.75 45 LEU B N 1
ATOM 2302 C CA . LEU B 1 45 ? 0.152 24.688 19 1 97.75 45 LEU B CA 1
ATOM 2303 C C . LEU B 1 45 ? -0.911 25.781 18.984 1 97.75 45 LEU B C 1
ATOM 2305 O O . LEU B 1 45 ? -0.868 26.703 19.797 1 97.75 45 LEU B O 1
ATOM 2309 N N . ARG B 1 46 ? -1.77 25.656 18.047 1 96.94 46 ARG B N 1
ATOM 2310 C CA . ARG B 1 46 ? -2.867 26.609 17.984 1 96.94 46 ARG B CA 1
ATOM 2311 C C . ARG B 1 46 ? -3.678 26.609 19.266 1 96.94 46 ARG B C 1
ATOM 2313 O O . ARG B 1 46 ? -4.004 27.672 19.797 1 96.94 46 ARG B O 1
ATOM 2320 N N . GLN B 1 47 ? -3.975 25.469 19.75 1 96.31 47 GLN B N 1
ATOM 2321 C CA . GLN B 1 47 ? -4.719 25.344 21 1 96.31 47 GLN B CA 1
ATOM 2322 C C . GLN B 1 47 ? -3.955 25.969 22.156 1 96.31 47 GLN B C 1
ATOM 2324 O O . GLN B 1 47 ? -4.539 26.672 22.984 1 96.31 47 GLN B O 1
ATOM 2329 N N . LYS B 1 48 ? -2.764 25.734 22.234 1 97.25 48 LYS B N 1
ATOM 2330 C CA . LYS B 1 48 ? -1.932 26.281 23.312 1 97.25 48 LYS B CA 1
ATOM 2331 C C . LYS B 1 48 ? -1.914 27.812 23.25 1 97.25 48 LYS B C 1
ATOM 2333 O O . LYS B 1 48 ? -1.989 28.469 24.281 1 97.25 48 LYS B O 1
ATOM 2338 N N . VAL B 1 49 ? -1.842 28.328 22.047 1 97.38 49 VAL B N 1
ATOM 2339 C CA . VAL B 1 49 ? -1.792 29.781 21.875 1 97.38 49 VAL B CA 1
ATOM 2340 C C . VAL B 1 49 ? -3.145 30.391 22.234 1 97.38 49 VAL B C 1
ATOM 2342 O O . VAL B 1 49 ? -3.213 31.375 22.969 1 97.38 49 VAL B O 1
ATOM 2345 N N . LEU B 1 50 ? -4.164 29.781 21.812 1 95.5 50 LEU B N 1
ATOM 2346 C CA . LEU B 1 50 ? -5.5 30.328 22.016 1 95.5 50 LEU B CA 1
ATOM 2347 C C . LEU B 1 50 ? -5.922 30.188 23.469 1 95.5 50 LEU B C 1
ATOM 2349 O O . LEU B 1 50 ? -6.699 31.016 23.969 1 95.5 50 LEU B O 1
ATOM 2353 N N . SER B 1 51 ? -5.406 29.25 24.141 1 95.31 51 SER B N 1
ATOM 2354 C CA . SER B 1 51 ? -5.711 29.062 25.562 1 95.31 51 SER B CA 1
ATOM 2355 C C . SER B 1 51 ? -4.895 30.031 26.422 1 95.31 51 SER B C 1
ATOM 2357 O O . SER B 1 51 ? -5.172 30.188 27.609 1 95.31 51 SER B O 1
ATOM 2359 N N . GLY B 1 52 ? -3.867 30.547 25.875 1 95.06 52 GLY B N 1
ATOM 2360 C CA . GLY B 1 52 ? -3.037 31.5 26.594 1 95.06 52 GLY B CA 1
ATOM 2361 C C . GLY B 1 52 ? -1.737 30.891 27.094 1 95.06 52 GLY B C 1
ATOM 2362 O O . GLY B 1 52 ? -0.85 31.609 27.562 1 95.06 52 GLY B O 1
ATOM 2363 N N . GLU B 1 53 ? -1.618 29.609 26.953 1 95.44 53 GLU B N 1
ATOM 2364 C CA . GLU B 1 53 ? -0.445 28.922 27.484 1 95.44 53 GLU B CA 1
ATOM 2365 C C . GLU B 1 53 ? 0.821 29.328 26.734 1 95.44 53 GLU B C 1
ATOM 2367 O O . GLU B 1 53 ? 1.901 29.391 27.328 1 95.44 53 GLU B O 1
ATOM 2372 N N . ALA B 1 54 ? 0.69 29.641 25.469 1 97 54 ALA B N 1
ATOM 2373 C CA . ALA B 1 54 ? 1.856 29.969 24.656 1 97 54 ALA B CA 1
ATOM 2374 C C . ALA B 1 54 ? 1.725 31.359 24.031 1 97 54 ALA B C 1
ATOM 2376 O O . ALA B 1 54 ? 2.176 31.578 22.906 1 97 54 ALA B O 1
ATOM 2377 N N . LYS B 1 55 ? 1.052 32.188 24.688 1 97 55 LYS B N 1
ATOM 2378 C CA . LYS B 1 55 ? 0.862 33.594 24.344 1 97 55 LYS B CA 1
ATOM 2379 C C . LYS B 1 55 ? 1.287 34.469 25.5 1 97 55 LYS B C 1
ATOM 2381 O O . LYS B 1 55 ? 0.681 34.469 26.578 1 97 55 LYS B O 1
ATOM 2386 N N . GLU B 1 56 ? 2.291 35.25 25.312 1 97.56 56 GLU B N 1
ATOM 2387 C CA . GLU B 1 56 ? 2.805 36.188 26.297 1 97.56 56 GLU B CA 1
ATOM 2388 C C . GLU B 1 56 ? 2.891 37.594 25.734 1 97.56 56 GLU B C 1
ATOM 2390 O O . GLU B 1 56 ? 2.543 37.844 24.578 1 97.56 56 GLU B O 1
ATOM 2395 N N . ILE B 1 57 ? 3.17 38.562 26.625 1 97.88 57 ILE B N 1
ATOM 2396 C CA . ILE B 1 57 ? 3.363 39.938 26.25 1 97.88 57 ILE B CA 1
ATOM 2397 C C . ILE B 1 57 ? 4.801 40.375 26.547 1 97.88 57 ILE B C 1
ATOM 2399 O O . ILE B 1 57 ? 5.32 40.094 27.625 1 97.88 57 ILE B O 1
ATOM 2403 N N . THR B 1 58 ? 5.449 40.844 25.562 1 98.12 58 THR B N 1
ATOM 2404 C CA . THR B 1 58 ? 6.785 41.406 25.766 1 98.12 58 THR B CA 1
ATOM 2405 C C . THR B 1 58 ? 6.738 42.938 25.766 1 98.12 58 THR B C 1
ATOM 2407 O O . THR B 1 58 ? 6.344 43.562 24.766 1 98.12 58 THR B O 1
ATOM 2410 N N . PHE B 1 59 ? 7.168 43.5 26.844 1 97.75 59 PHE B N 1
ATOM 2411 C CA . PHE B 1 59 ? 7.27 44.969 26.906 1 97.75 59 PHE B CA 1
ATOM 2412 C C . PHE B 1 59 ? 8.547 45.438 26.234 1 97.75 59 PHE B C 1
ATOM 2414 O O . PHE B 1 59 ? 9.617 44.875 26.438 1 97.75 59 PHE B O 1
ATOM 2421 N N . LEU B 1 60 ? 8.344 46.438 25.438 1 96.69 60 LEU B N 1
ATOM 2422 C CA . LEU B 1 60 ? 9.484 47 24.719 1 96.69 60 LEU B CA 1
ATOM 2423 C C . LEU B 1 60 ? 10.383 47.781 25.641 1 96.69 60 LEU B C 1
ATOM 2425 O O . LEU B 1 60 ? 9.891 48.469 26.562 1 96.69 60 LEU B O 1
ATOM 2429 N N . ASP B 1 61 ? 11.719 47.719 25.375 1 93.88 61 ASP B N 1
ATOM 2430 C CA . ASP B 1 61 ? 12.664 48.5 26.172 1 93.88 61 ASP B CA 1
ATOM 2431 C C . ASP B 1 61 ? 12.391 50 26.031 1 93.88 61 ASP B C 1
ATOM 2433 O O . ASP B 1 61 ? 12.445 50.75 27.016 1 93.88 61 ASP B O 1
ATOM 2437 N N . ALA B 1 62 ? 12.203 50.375 24.766 1 93.25 62 ALA B N 1
ATOM 2438 C CA . ALA B 1 62 ? 11.82 51.75 24.469 1 93.25 62 ALA B CA 1
ATOM 2439 C C . ALA B 1 62 ? 10.523 51.781 23.656 1 93.25 62 ALA B C 1
ATOM 2441 O O . ALA B 1 62 ? 10.383 51.062 22.672 1 93.25 62 ALA B O 1
ATOM 2442 N N . GLU B 1 63 ? 9.695 52.688 24.188 1 92.12 63 GLU B N 1
ATOM 2443 C CA . GLU B 1 63 ? 8.461 52.844 23.422 1 92.12 63 GLU B CA 1
ATOM 2444 C C . GLU B 1 63 ? 8.758 53.219 21.969 1 92.12 63 GLU B C 1
ATOM 2446 O O . GLU B 1 63 ? 9.703 53.938 21.688 1 92.12 63 GLU B O 1
ATOM 2451 N N . LYS B 1 64 ? 7.863 52.625 21.125 1 94 64 LYS B N 1
ATOM 2452 C CA . LYS B 1 64 ? 8.047 52.875 19.703 1 94 64 LYS B CA 1
ATOM 2453 C C . LYS B 1 64 ? 6.879 53.688 19.125 1 94 64 LYS B C 1
ATOM 2455 O O . LYS B 1 64 ? 5.719 53.312 19.297 1 94 64 LYS B O 1
ATOM 2460 N N . GLU B 1 65 ? 7.246 54.844 18.531 1 92.19 65 GLU B N 1
ATOM 2461 C CA . GLU B 1 65 ? 6.199 55.625 17.906 1 92.19 65 GLU B CA 1
ATOM 2462 C C . GLU B 1 65 ? 5.637 54.938 16.672 1 92.19 65 GLU B C 1
ATOM 2464 O O . GLU B 1 65 ? 6.391 54.5 15.805 1 92.19 65 GLU B O 1
ATOM 2469 N N . LEU B 1 66 ? 4.34 54.812 16.672 1 91.94 66 LEU B N 1
ATOM 2470 C CA . LEU B 1 66 ? 3.682 54.219 15.508 1 91.94 66 LEU B CA 1
ATOM 2471 C C . LEU B 1 66 ? 3.309 55.312 14.492 1 91.94 66 LEU B C 1
ATOM 2473 O O . LEU B 1 66 ? 2.664 56.281 14.844 1 91.94 66 LEU B O 1
ATOM 2477 N N . MET B 1 67 ? 3.838 55.156 13.305 1 86.5 67 MET B N 1
ATOM 2478 C CA . MET B 1 67 ? 3.473 56.062 12.227 1 86.5 67 MET B CA 1
ATOM 2479 C C . MET B 1 67 ? 2.285 55.531 11.438 1 86.5 67 MET B C 1
ATOM 2481 O O . MET B 1 67 ? 2.457 54.719 10.508 1 86.5 67 MET B O 1
ATOM 2485 N N . LEU B 1 68 ? 1.122 55.969 11.82 1 88.31 68 LEU B N 1
ATOM 2486 C CA . LEU B 1 68 ? -0.09 55.5 11.164 1 88.31 68 LEU B CA 1
ATOM 2487 C C . LEU B 1 68 ? -0.813 56.625 10.461 1 88.31 68 LEU B C 1
ATOM 2489 O O . LEU B 1 68 ? -0.859 57.75 10.977 1 88.31 68 LEU B O 1
ATOM 2493 N N . PRO B 1 69 ? -1.234 56.344 9.32 1 86.5 69 PRO B N 1
ATOM 2494 C CA . PRO B 1 69 ? -2.152 57.312 8.734 1 86.5 69 PRO B CA 1
ATOM 2495 C C . PRO B 1 69 ? -3.424 57.5 9.555 1 86.5 69 PRO B C 1
ATOM 2497 O O . PRO B 1 69 ? -3.643 56.781 10.531 1 86.5 69 PRO B O 1
ATOM 2500 N N . GLU B 1 70 ? -4.199 58.531 9.172 1 86.56 70 GLU B N 1
ATOM 2501 C CA . GLU B 1 70 ? -5.434 58.812 9.898 1 86.56 70 GLU B CA 1
ATOM 2502 C C . GLU B 1 70 ? -6.312 57.594 10.023 1 86.56 70 GLU B C 1
ATOM 2504 O O . GLU B 1 70 ? -6.871 57.312 11.094 1 86.56 70 GLU B O 1
ATOM 2509 N N . ILE B 1 71 ? -6.324 56.875 8.977 1 89.69 71 ILE B N 1
ATOM 2510 C CA . ILE B 1 71 ? -7.152 55.656 8.977 1 89.69 71 ILE B CA 1
ATOM 2511 C C . ILE B 1 71 ? -6.602 54.656 9.977 1 89.69 71 ILE B C 1
ATOM 2513 O O . ILE B 1 71 ? -7.363 53.938 10.648 1 89.69 71 ILE B O 1
ATOM 2517 N N . GLY B 1 72 ? -5.371 54.531 10.031 1 90.94 72 GLY B N 1
ATOM 2518 C CA . GLY B 1 72 ? -4.73 53.656 10.992 1 90.94 72 GLY B CA 1
ATOM 2519 C C . GLY B 1 72 ? -5.047 54 12.43 1 90.94 72 GLY B C 1
ATOM 2520 O O . GLY B 1 72 ? -5.285 53.125 13.258 1 90.94 72 GLY B O 1
ATOM 2521 N N . HIS B 1 73 ? -5.082 55.312 12.664 1 88.94 73 HIS B N 1
ATOM 2522 C CA . HIS B 1 73 ? -5.438 55.75 14 1 88.94 73 HIS B CA 1
ATOM 2523 C C . HIS B 1 73 ? -6.863 55.375 14.367 1 88.94 73 HIS B C 1
ATOM 2525 O O . HIS B 1 73 ? -7.125 54.906 15.484 1 88.94 73 HIS B O 1
ATOM 2531 N N . GLN B 1 74 ? -7.695 55.562 13.414 1 91.06 74 GLN B N 1
ATOM 2532 C CA . GLN B 1 74 ? -9.094 55.219 13.625 1 91.06 74 GLN B CA 1
ATOM 2533 C C . GLN B 1 74 ? -9.258 53.719 13.891 1 91.06 74 GLN B C 1
ATOM 2535 O O . GLN B 1 74 ? -10.016 53.344 14.773 1 91.06 74 GLN B O 1
ATOM 2540 N N . LEU B 1 75 ? -8.539 52.969 13.133 1 94.44 75 LEU B N 1
ATOM 2541 C CA . LEU B 1 75 ? -8.633 51.531 13.273 1 94.44 75 LEU B CA 1
ATOM 2542 C C . LEU B 1 75 ? -8.109 51.062 14.641 1 94.44 75 LEU B C 1
ATOM 2544 O O . LEU B 1 75 ? -8.688 50.188 15.266 1 94.44 75 LEU B O 1
ATOM 2548 N N . LEU B 1 76 ? -7.023 51.688 15.039 1 93.69 76 LEU B N 1
ATOM 2549 C CA . LEU B 1 76 ? -6.449 51.344 16.344 1 93.69 76 LEU B CA 1
ATOM 2550 C C . LEU B 1 76 ? -7.457 51.594 17.453 1 93.69 76 LEU B C 1
ATOM 2552 O O . LEU B 1 76 ? -7.531 50.812 18.422 1 93.69 76 LEU B O 1
ATOM 2556 N N . HIS B 1 77 ? -8.203 52.625 17.25 1 91.62 77 HIS B N 1
ATOM 2557 C CA . HIS B 1 77 ? -9.227 52.938 18.234 1 91.62 77 HIS B CA 1
ATOM 2558 C C . HIS B 1 77 ? -10.406 51.969 18.141 1 91.62 77 HIS B C 1
ATOM 2560 O O . HIS B 1 77 ? -10.906 51.5 19.156 1 91.62 77 HIS B O 1
ATOM 2566 N N . SER B 1 78 ? -10.844 51.719 17 1 94.38 78 SER B N 1
ATOM 2567 C CA . SER B 1 78 ? -12.023 50.906 16.766 1 94.38 78 SER B CA 1
ATOM 2568 C C . SER B 1 78 ? -11.797 49.469 17.219 1 94.38 78 SER B C 1
ATOM 2570 O O . SER B 1 78 ? -12.734 48.812 17.656 1 94.38 78 SER B O 1
ATOM 2572 N N . TYR B 1 79 ? -10.555 49 17.109 1 95.56 79 TYR B N 1
ATOM 2573 C CA . TYR B 1 79 ? -10.273 47.594 17.406 1 95.56 79 TYR B CA 1
ATOM 2574 C C . TYR B 1 79 ? -9.297 47.469 18.562 1 95.56 79 TYR B C 1
ATOM 2576 O O . TYR B 1 79 ? -8.469 46.562 18.594 1 95.56 79 TYR B O 1
ATOM 2584 N N . ALA B 1 80 ? -9.328 48.438 19.438 1 94 80 ALA B N 1
ATOM 2585 C CA . ALA B 1 80 ? -8.406 48.5 20.562 1 94 80 ALA B CA 1
ATOM 2586 C C . ALA B 1 80 ? -8.5 47.219 21.422 1 94 80 ALA B C 1
ATOM 2588 O O . ALA B 1 80 ? -7.48 46.688 21.859 1 94 80 ALA B O 1
ATOM 2589 N N . LYS B 1 81 ? -9.695 46.719 21.531 1 94.94 81 LYS B N 1
ATOM 2590 C CA . LYS B 1 81 ? -9.898 45.531 22.359 1 94.94 81 LYS B CA 1
ATOM 2591 C C . LYS B 1 81 ? -9.242 44.312 21.734 1 94.94 81 LYS B C 1
ATOM 2593 O O . LYS B 1 81 ? -8.516 43.562 22.406 1 94.94 81 LYS B O 1
ATOM 2598 N N . GLU B 1 82 ? -9.43 44.094 20.453 1 95.38 82 GLU B N 1
ATOM 2599 C CA . GLU B 1 82 ? -8.898 42.938 19.734 1 95.38 82 GLU B CA 1
ATOM 2600 C C . GLU B 1 82 ? -7.371 42.938 19.734 1 95.38 82 GLU B C 1
ATOM 2602 O O . GLU B 1 82 ? -6.746 41.875 19.938 1 95.38 82 GLU B O 1
ATOM 2607 N N . ILE B 1 83 ? -6.816 44.094 19.547 1 96 83 ILE B N 1
ATOM 2608 C CA . ILE B 1 83 ? -5.363 44.156 19.438 1 96 83 ILE B CA 1
ATOM 2609 C C . ILE B 1 83 ? -4.738 43.969 20.812 1 96 83 ILE B C 1
ATOM 2611 O O . ILE B 1 83 ? -3.715 43.281 20.953 1 96 83 ILE B O 1
ATOM 2615 N N . LYS B 1 84 ? -5.43 44.531 21.828 1 95.69 84 LYS B N 1
ATOM 2616 C CA . LYS B 1 84 ? -4.938 44.375 23.188 1 95.69 84 LYS B CA 1
ATOM 2617 C C . LYS B 1 84 ? -5.027 42.906 23.641 1 95.69 84 LYS B C 1
ATOM 2619 O O . LYS B 1 84 ? -4.145 42.438 24.344 1 95.69 84 LYS B O 1
ATOM 2624 N N . GLU B 1 85 ? -6.059 42.281 23.281 1 95.44 85 GLU B N 1
ATOM 2625 C CA . GLU B 1 85 ? -6.258 40.875 23.625 1 95.44 85 GLU B CA 1
ATOM 2626 C C . GLU B 1 85 ? -5.117 40.031 23.109 1 95.44 85 GLU B C 1
ATOM 2628 O O . GLU B 1 85 ? -4.746 39.031 23.75 1 95.44 85 GLU B O 1
ATOM 2633 N N . TRP B 1 86 ? -4.559 40.375 22.047 1 97.19 86 TRP B N 1
ATOM 2634 C CA . TRP B 1 86 ? -3.457 39.594 21.484 1 97.19 86 TRP B CA 1
ATOM 2635 C C . TRP B 1 86 ? -2.127 40.031 22.109 1 97.19 86 TRP B C 1
ATOM 2637 O O . TRP B 1 86 ? -1.132 39.312 22 1 97.19 86 TRP B O 1
ATOM 2647 N N . GLY B 1 87 ? -2.166 41.25 22.656 1 97.06 87 GLY B N 1
ATOM 2648 C CA . GLY B 1 87 ? -0.972 41.594 23.422 1 97.06 87 GLY B CA 1
ATOM 2649 C C . GLY B 1 87 ? -0.289 42.844 22.922 1 97.06 87 GLY B C 1
ATOM 2650 O O . GLY B 1 87 ? 0.748 43.25 23.469 1 97.06 87 GLY B O 1
ATOM 2651 N N . TRP B 1 88 ? -0.821 43.5 21.859 1 97.75 88 TRP B N 1
ATOM 2652 C CA . TRP B 1 88 ? -0.307 44.812 21.516 1 97.75 88 TRP B CA 1
ATOM 2653 C C . TRP B 1 88 ? -0.85 45.875 22.469 1 97.75 88 TRP B C 1
ATOM 2655 O O . TRP B 1 88 ? -2.066 46.031 22.594 1 97.75 88 TRP B O 1
ATOM 2665 N N . ILE B 1 89 ? 0.006 46.625 23.062 1 96.88 89 ILE B N 1
ATOM 2666 C CA . ILE B 1 89 ? -0.384 47.719 23.953 1 96.88 89 ILE B CA 1
ATOM 2667 C C . ILE B 1 89 ? 0.16 49.031 23.438 1 96.88 89 ILE B C 1
ATOM 2669 O O . ILE B 1 89 ? 1.357 49.156 23.172 1 96.88 89 ILE B O 1
ATOM 2673 N N . CYS B 1 90 ? -0.718 49.906 23.266 1 94.62 90 CYS B N 1
ATOM 2674 C CA . CYS B 1 90 ? -0.371 51.219 22.75 1 94.62 90 CYS B CA 1
ATOM 2675 C C . CYS B 1 90 ? -0.798 52.312 23.719 1 94.62 90 CYS B C 1
ATOM 2677 O O . CYS B 1 90 ? -1.832 52.219 24.375 1 94.62 90 CYS B O 1
ATOM 2679 N N . ASN B 1 91 ? 0.001 53.281 23.812 1 90.81 91 ASN B N 1
ATOM 2680 C CA . ASN B 1 91 ? -0.35 54.531 24.516 1 90.81 91 ASN B CA 1
ATOM 2681 C C . ASN B 1 91 ? -0.688 55.656 23.531 1 90.81 91 ASN B C 1
ATOM 2683 O O . ASN B 1 91 ? 0.077 55.906 22.609 1 90.81 91 ASN B O 1
ATOM 2687 N N . ILE B 1 92 ? -1.835 56.156 23.75 1 83.19 92 ILE B N 1
ATOM 2688 C CA . ILE B 1 92 ? -2.279 57.25 22.906 1 83.19 92 ILE B CA 1
ATOM 2689 C C . ILE B 1 92 ? -2.125 58.562 23.641 1 83.19 92 ILE B C 1
ATOM 2691 O O . ILE B 1 92 ? -2.67 58.75 24.734 1 83.19 92 ILE B O 1
ATOM 2695 N N . HIS B 1 93 ? -1.256 59.469 23.234 1 77.19 93 HIS B N 1
ATOM 2696 C CA . HIS B 1 93 ? -1.071 60.781 23.844 1 77.19 93 HIS B CA 1
ATOM 2697 C C . HIS B 1 93 ? -1.639 61.875 22.953 1 77.19 93 HIS B C 1
ATO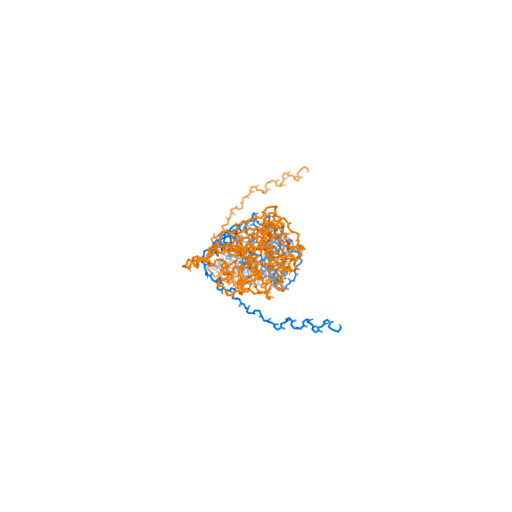M 2699 O O . HIS B 1 93 ? -1.31 61.938 21.781 1 77.19 93 HIS B O 1
ATOM 2705 N N . ALA B 1 94 ? -2.756 62.406 23.531 1 67.69 94 ALA B N 1
ATOM 2706 C CA . ALA B 1 94 ? -3.244 63.594 22.844 1 67.69 94 ALA B CA 1
ATOM 2707 C C . ALA B 1 94 ? -2.334 64.812 23.109 1 67.69 94 ALA B C 1
ATOM 2709 O O . ALA B 1 94 ? -1.862 65 24.234 1 67.69 94 ALA B O 1
ATOM 2710 N N . GLN B 1 95 ? -1.573 65.125 22.266 1 57.16 95 GLN B N 1
ATOM 2711 C CA . GLN B 1 95 ? -0.817 66.375 22.531 1 57.16 95 GLN B CA 1
ATOM 2712 C C . GLN B 1 95 ? -1.738 67.5 22.953 1 57.16 95 GLN B C 1
ATOM 2714 O O . GLN B 1 95 ? -2.736 67.812 22.281 1 57.16 95 GLN B O 1
ATOM 2719 N N . ASP B 1 96 ? -2 67.625 24.141 1 49.22 96 ASP B N 1
ATOM 2720 C CA . ASP B 1 96 ? -2.721 68.75 24.703 1 49.22 96 ASP B CA 1
ATOM 2721 C C . ASP B 1 96 ? -2.289 70.062 24.047 1 49.22 96 ASP B C 1
ATOM 2723 O O . ASP B 1 96 ? -1.098 70.375 24 1 49.22 96 ASP B O 1
ATOM 2727 N N . SER B 1 97 ? -2.928 70.5 23.094 1 47.72 97 SER B N 1
ATOM 2728 C CA . SER B 1 97 ? -2.773 71.875 22.672 1 47.72 97 SER B CA 1
ATOM 2729 C C . SER B 1 97 ? -3.004 72.812 23.844 1 47.72 97 SER B C 1
ATOM 2731 O O . SER B 1 97 ? -3.383 74 23.625 1 47.72 97 SER B O 1
ATOM 2733 N N . LYS B 1 98 ? -2.971 72.625 25.031 1 45.56 98 LYS B N 1
ATOM 2734 C CA . LYS B 1 98 ? -3.402 73.688 25.875 1 45.56 98 LYS B CA 1
ATOM 2735 C C . LYS B 1 98 ? -2.609 75 25.562 1 45.56 98 LYS B C 1
ATOM 2737 O O . LYS B 1 98 ? -2.65 75.938 26.328 1 45.56 98 LYS B O 1
ATOM 2742 N N . SER B 1 99 ? -1.497 74.938 24.844 1 42.28 99 SER B N 1
ATOM 2743 C CA . SER B 1 99 ? -1.14 76.375 24.75 1 42.28 99 SER B CA 1
ATOM 2744 C C . SER B 1 99 ? -2.195 77.125 23.984 1 42.28 99 SER B C 1
ATOM 2746 O O . SER B 1 99 ? -2.498 76.812 22.828 1 42.28 99 SER B O 1
ATOM 2748 N N . PHE B 1 100 ? -3.164 77.75 24.672 1 39 100 PHE B N 1
ATOM 2749 C CA . PHE B 1 100 ? -4.359 78.5 24.406 1 39 100 PHE B CA 1
ATOM 2750 C C . PHE B 1 100 ? -4.066 79.625 23.375 1 39 100 PHE B C 1
ATOM 2752 O O . PHE B 1 100 ? -4.809 80.625 23.281 1 39 100 PHE B O 1
ATOM 2759 N N . LYS B 1 101 ? -2.953 80.062 22.828 1 42.97 101 LYS B N 1
ATOM 2760 C CA . LYS B 1 101 ? -3.221 81.312 22.156 1 42.97 101 LYS B CA 1
ATOM 2761 C C . LYS B 1 101 ? -4.406 81.188 21.203 1 42.97 101 LYS B C 1
ATOM 2763 O O . LYS B 1 101 ? -4.559 80.125 20.531 1 42.97 101 LYS B O 1
ATOM 2768 N N . ARG B 1 102 ? -5.508 82.062 21.234 1 39.59 102 ARG B N 1
ATOM 2769 C CA . ARG B 1 102 ? -6.793 82.5 20.688 1 39.59 102 ARG B CA 1
ATOM 2770 C C . ARG B 1 102 ? -6.816 82.312 19.172 1 39.59 102 ARG B C 1
ATOM 2772 O O . ARG B 1 102 ? -7.762 82.75 18.5 1 39.59 102 ARG B O 1
ATOM 2779 N N . ASN B 1 103 ? -5.766 82.5 18.359 1 38.16 103 ASN B N 1
ATOM 2780 C CA . ASN B 1 103 ? -6.238 82.75 17.016 1 38.16 103 ASN B CA 1
ATOM 2781 C C . ASN B 1 103 ? -7.148 81.625 16.5 1 38.16 103 ASN B C 1
ATOM 2783 O O . ASN B 1 103 ? -6.988 80.5 16.875 1 38.16 103 ASN B O 1
ATOM 2787 N N . LEU B 1 104 ? -8.375 81.938 15.922 1 38.75 104 LEU B N 1
ATOM 2788 C CA . LEU B 1 104 ? -9.57 81.312 15.336 1 38.75 104 LEU B CA 1
ATOM 2789 C C . LEU B 1 104 ? -9.242 80 14.625 1 38.75 104 LEU B C 1
ATOM 2791 O O . LEU B 1 104 ? -10.031 79.062 14.656 1 38.75 104 LEU B O 1
ATOM 2795 N N . ASN B 1 105 ? -8.57 80.188 13.438 1 37.84 105 ASN B N 1
ATOM 2796 C CA . ASN B 1 105 ? -8.805 79.375 12.242 1 37.84 105 ASN B CA 1
ATOM 2797 C C . ASN B 1 105 ? -8.43 77.938 12.461 1 37.84 105 ASN B C 1
ATOM 2799 O O . ASN B 1 105 ? -9.078 77.062 11.922 1 37.84 105 ASN B O 1
ATOM 2803 N N . LEU B 1 106 ? -7.043 77.688 12.727 1 40.16 106 LEU B N 1
ATOM 2804 C CA . LEU B 1 106 ? -6.586 76.375 12.273 1 40.16 106 LEU B CA 1
ATOM 2805 C C . LEU B 1 106 ? -6.969 75.25 13.273 1 40.16 106 LEU B C 1
ATOM 2807 O O . LEU B 1 106 ? -6.406 75.188 14.367 1 40.16 106 LEU B O 1
ATOM 2811 N N . LEU B 1 107 ? -8.195 75.125 13.727 1 42.09 107 LEU B N 1
ATOM 2812 C CA . LEU B 1 107 ? -8.641 73.812 14.203 1 42.09 107 LEU B CA 1
ATOM 2813 C C . LEU B 1 107 ? -7.676 72.688 13.766 1 42.09 107 LEU B C 1
ATOM 2815 O O . LEU B 1 107 ? -7.875 72.062 12.719 1 42.09 107 LEU B O 1
ATOM 2819 N N . HIS B 1 108 ? -6.477 73 13.547 1 45.03 108 HIS B N 1
ATOM 2820 C CA . HIS B 1 108 ? -5.547 72 13.109 1 45.03 108 HIS B CA 1
ATOM 2821 C C . HIS B 1 108 ? -5.605 70.75 14.023 1 45.03 108 HIS B C 1
ATOM 2823 O O . HIS B 1 108 ? -5.477 70.875 15.242 1 45.03 108 HIS B O 1
ATOM 2829 N N . ASN B 1 109 ? -6.492 69.812 13.781 1 49.38 109 ASN B N 1
ATOM 2830 C CA . ASN B 1 109 ? -6.488 68.375 14.242 1 49.38 109 ASN B CA 1
ATOM 2831 C C . ASN B 1 109 ? -5.086 67.938 14.648 1 49.38 109 ASN B C 1
ATOM 2833 O O . ASN B 1 109 ? -4.211 67.812 13.797 1 49.38 109 ASN B O 1
ATOM 2837 N N . ARG B 1 110 ? -4.477 68.375 15.664 1 53 110 ARG B N 1
ATOM 2838 C CA . ARG B 1 110 ? -3.15 68 16.156 1 53 110 ARG B CA 1
ATOM 2839 C C . ARG B 1 110 ? -2.945 66.5 16.109 1 53 110 ARG B C 1
ATOM 2841 O O . ARG B 1 110 ? -3.846 65.75 16.469 1 53 110 ARG B O 1
ATOM 2848 N N . PRO B 1 111 ? -1.847 66.062 15.453 1 62.78 111 PRO B N 1
ATOM 2849 C CA . PRO B 1 111 ? -1.631 64.625 15.164 1 62.78 111 PRO B CA 1
ATOM 2850 C C . PRO B 1 111 ? -1.495 63.812 16.438 1 62.78 111 PRO B C 1
ATOM 2852 O O . PRO B 1 111 ? -0.814 64.188 17.375 1 62.78 111 PRO B O 1
ATOM 2855 N N . THR B 1 112 ? -2.43 63.062 16.891 1 75.69 112 THR B N 1
ATOM 2856 C CA . THR B 1 112 ? -2.371 62.062 17.938 1 75.69 112 THR B CA 1
ATOM 2857 C C . THR B 1 112 ? -1.17 61.156 17.75 1 75.69 112 THR B C 1
ATOM 2859 O O . THR B 1 112 ? -0.956 60.625 16.656 1 75.69 112 THR B O 1
ATOM 2862 N N . VAL B 1 113 ? -0.161 61.312 18.75 1 85.12 113 VAL B N 1
ATOM 2863 C CA . VAL B 1 113 ? 0.989 60.406 18.703 1 85.12 113 VAL B CA 1
ATOM 2864 C C . VAL B 1 113 ? 0.657 59.094 19.422 1 85.12 113 VAL B C 1
ATOM 2866 O O . VAL B 1 113 ? 0.158 59.125 20.547 1 85.12 113 VAL B O 1
ATOM 2869 N N . ILE B 1 114 ? 0.835 58.031 18.688 1 91.25 114 ILE B N 1
ATOM 2870 C CA . ILE B 1 114 ? 0.616 56.719 19.266 1 91.25 114 ILE B CA 1
ATOM 2871 C C . ILE B 1 114 ? 1.958 56.031 19.484 1 91.25 114 ILE B C 1
ATOM 2873 O O . ILE B 1 114 ? 2.791 55.969 18.578 1 91.25 114 ILE B O 1
ATOM 2877 N N . LYS B 1 115 ? 2.115 55.562 20.75 1 94.69 115 LYS B N 1
ATOM 2878 C CA . LYS B 1 115 ? 3.342 54.812 21.078 1 94.69 115 LYS B CA 1
ATOM 2879 C C . LYS B 1 115 ? 3.051 53.375 21.406 1 94.69 115 LYS B C 1
ATOM 2881 O O . LYS B 1 115 ? 2.133 53.062 22.172 1 94.69 115 LYS B O 1
ATOM 2886 N N . LEU B 1 116 ? 3.816 52.5 20.781 1 96.19 116 LEU B N 1
ATOM 2887 C CA . LEU B 1 116 ? 3.725 51.094 21.078 1 96.19 116 LEU B CA 1
ATOM 2888 C C . LEU B 1 116 ? 4.57 50.719 22.297 1 96.19 116 LEU B C 1
ATOM 2890 O O . LEU B 1 116 ? 5.766 51.031 22.328 1 96.19 116 LEU B O 1
ATOM 2894 N N . VAL B 1 117 ? 3.932 50.031 23.266 1 96.94 117 VAL B N 1
ATOM 2895 C CA . VAL B 1 117 ? 4.59 49.781 24.547 1 96.94 117 VAL B CA 1
ATOM 2896 C C . VAL B 1 117 ? 4.922 48.281 24.672 1 96.94 117 VAL B C 1
ATOM 2898 O O . VAL B 1 117 ? 5.93 47.906 25.281 1 96.94 117 VAL B O 1
ATOM 2901 N N . ALA B 1 118 ? 4.129 47.5 24.078 1 97.94 118 ALA B N 1
ATOM 2902 C CA . ALA B 1 118 ? 4.309 46.062 24.203 1 97.94 118 ALA B CA 1
ATOM 2903 C C . ALA B 1 118 ? 3.812 45.344 22.953 1 97.94 118 ALA B C 1
ATOM 2905 O O . ALA B 1 118 ? 3.016 45.875 22.188 1 97.94 118 ALA B O 1
ATOM 2906 N N . VAL B 1 119 ? 4.355 44.125 22.75 1 98.31 119 VAL B N 1
ATOM 2907 C CA . VAL B 1 119 ? 3.975 43.281 21.609 1 98.31 119 VAL B CA 1
ATOM 2908 C C . VAL B 1 119 ? 3.674 41.875 22.078 1 98.31 119 VAL B C 1
ATOM 2910 O O . VAL B 1 119 ? 4.133 41.438 23.141 1 98.31 119 VAL B O 1
ATOM 2913 N N . PRO B 1 120 ? 2.846 41.188 21.297 1 98.19 120 PRO B N 1
ATOM 2914 C CA . PRO B 1 120 ? 2.648 39.781 21.609 1 98.19 120 PRO B CA 1
ATOM 2915 C C . PRO B 1 120 ? 3.92 38.969 21.422 1 98.19 120 PRO B C 1
ATOM 2917 O O . PRO B 1 120 ? 4.691 39.188 20.484 1 98.19 120 PRO B O 1
ATOM 2920 N N . CYS B 1 121 ? 4.102 38 22.266 1 98.62 121 CYS B N 1
ATOM 2921 C CA . CYS B 1 121 ? 5.109 36.969 22.109 1 98.62 121 CYS B CA 1
ATOM 2922 C C . CYS B 1 121 ? 4.457 35.594 21.953 1 98.62 121 CYS B C 1
ATOM 2924 O O . CYS B 1 121 ? 3.93 35.062 22.922 1 98.62 121 CYS B O 1
ATOM 2926 N N . ILE B 1 122 ? 4.547 35.125 20.781 1 98.62 122 ILE B N 1
ATOM 2927 C CA . ILE B 1 122 ? 3.863 33.875 20.438 1 98.62 122 ILE B CA 1
ATOM 2928 C C . ILE B 1 122 ? 4.883 32.75 20.281 1 98.62 122 ILE B C 1
ATOM 2930 O O . ILE B 1 122 ? 5.738 32.781 19.391 1 98.62 122 ILE B O 1
ATOM 2934 N N . LEU B 1 123 ? 4.766 31.734 21.125 1 97.94 123 LEU B N 1
ATOM 2935 C CA . LEU B 1 123 ? 5.684 30.609 21.078 1 97.94 123 LEU B CA 1
ATOM 2936 C C . LEU B 1 123 ? 7.133 31.078 21.062 1 97.94 123 LEU B C 1
ATOM 2938 O O . LEU B 1 123 ? 7.953 30.562 20.297 1 97.94 123 LEU B O 1
ATOM 2942 N N . GLY B 1 124 ? 7.375 32.156 21.797 1 97.12 124 GLY B N 1
ATOM 2943 C CA . GLY B 1 124 ? 8.727 32.656 21.969 1 97.12 124 GLY B CA 1
ATOM 2944 C C . GLY B 1 124 ? 9.148 33.625 20.891 1 97.12 124 GLY B C 1
ATOM 2945 O O . GLY B 1 124 ? 10.297 34.094 20.875 1 97.12 124 GLY B O 1
ATOM 2946 N N . VAL B 1 125 ? 8.266 33.938 19.969 1 98.19 125 VAL B N 1
ATOM 2947 C CA . VAL B 1 125 ? 8.578 34.844 18.875 1 98.19 125 VAL B CA 1
ATOM 2948 C C . VAL B 1 125 ? 7.852 36.188 19.109 1 98.19 125 VAL B C 1
ATOM 2950 O O . VAL B 1 125 ? 6.625 36.219 19.219 1 98.19 125 VAL B O 1
ATOM 2953 N N . ASN B 1 126 ? 8.57 37.281 19.188 1 98.25 126 ASN B N 1
ATOM 2954 C CA . ASN B 1 126 ? 7.98 38.594 19.312 1 98.25 126 ASN B CA 1
ATOM 2955 C C . ASN B 1 126 ? 7.438 39.094 17.984 1 98.25 126 ASN B C 1
ATOM 2957 O O . ASN B 1 126 ? 8.141 39.062 16.969 1 98.25 126 ASN B O 1
ATOM 2961 N N . LEU B 1 127 ? 6.227 39.562 18.031 1 98.19 127 LEU B N 1
ATOM 2962 C CA . LEU B 1 127 ? 5.672 40.188 16.844 1 98.19 127 LEU B CA 1
ATOM 2963 C C . LEU B 1 127 ? 6.066 41.656 16.797 1 98.19 127 LEU B C 1
ATOM 2965 O O . LEU B 1 127 ? 6.789 42.156 17.672 1 98.19 127 LEU B O 1
ATOM 2969 N N . SER B 1 128 ? 5.598 42.344 15.664 1 96.44 128 SER B N 1
ATOM 2970 C CA . SER B 1 128 ? 6.102 43.719 15.445 1 96.44 128 SER B CA 1
ATOM 2971 C C . SER B 1 128 ? 4.965 44.688 15.172 1 96.44 128 SER B C 1
ATOM 2973 O O . SER B 1 128 ? 3.793 44.312 15.203 1 96.44 128 SER B O 1
ATOM 2975 N N . ASP B 1 129 ? 5.398 45.969 14.961 1 94.94 129 ASP B N 1
ATOM 2976 C CA . ASP B 1 129 ? 4.418 46.969 14.57 1 94.94 129 ASP B CA 1
ATOM 2977 C C . ASP B 1 129 ? 3.893 46.719 13.156 1 94.94 129 ASP B C 1
ATOM 2979 O O . ASP B 1 129 ? 2.732 47 12.859 1 94.94 129 ASP B O 1
ATOM 2983 N N . ILE B 1 130 ? 4.781 46.156 12.383 1 95.81 130 ILE B N 1
ATOM 2984 C CA . ILE B 1 130 ? 4.352 45.781 11.039 1 95.81 130 ILE B CA 1
ATOM 2985 C C . ILE B 1 130 ? 3.256 44.719 11.125 1 95.81 130 ILE B C 1
ATOM 2987 O O . ILE B 1 130 ? 2.256 44.781 10.406 1 95.81 130 ILE B O 1
ATOM 2991 N N . ASP B 1 131 ? 3.414 43.812 12.039 1 97.81 131 ASP B N 1
ATOM 2992 C CA . ASP B 1 131 ? 2.406 42.781 12.266 1 97.81 131 ASP B CA 1
ATOM 2993 C C . ASP B 1 131 ? 1.093 43.375 12.75 1 97.81 131 ASP B C 1
ATOM 2995 O O . ASP B 1 131 ? 0.013 42.938 12.367 1 97.81 131 ASP B O 1
ATOM 2999 N N . LEU B 1 132 ? 1.231 44.375 13.617 1 96.88 132 LEU B N 1
ATOM 3000 C CA . LEU B 1 132 ? 0.045 45.062 14.109 1 96.88 132 LEU B CA 1
ATOM 3001 C C . LEU B 1 132 ? -0.712 45.719 12.961 1 96.88 132 LEU B C 1
ATOM 3003 O O . LEU B 1 132 ? -1.936 45.594 12.859 1 96.88 132 LEU B O 1
ATOM 3007 N N . THR B 1 133 ? 0.015 46.406 12.086 1 95.31 133 THR B N 1
ATOM 3008 C CA . THR B 1 133 ? -0.604 47.094 10.953 1 95.31 133 THR B CA 1
ATOM 3009 C C . THR B 1 133 ? -1.325 46.094 10.055 1 95.31 133 THR B C 1
ATOM 3011 O O . THR B 1 133 ? -2.438 46.344 9.594 1 95.31 133 THR B O 1
ATOM 3014 N N . GLU B 1 134 ? -0.733 44.969 9.898 1 96.12 134 GLU B N 1
ATOM 3015 C CA . GLU B 1 134 ? -1.34 43.906 9.094 1 96.12 134 GLU B CA 1
ATOM 3016 C C . GLU B 1 134 ? -2.629 43.406 9.734 1 96.12 134 GLU B C 1
ATOM 3018 O O . GLU B 1 134 ? -3.629 43.188 9.047 1 96.12 134 GLU B O 1
ATOM 3023 N N . PHE B 1 135 ? -2.594 43.25 11.008 1 97.19 135 PHE B N 1
ATOM 3024 C CA . PHE B 1 135 ? -3.764 42.75 11.727 1 97.19 135 PHE B CA 1
ATOM 3025 C C . PHE B 1 135 ? -4.895 43.781 11.68 1 97.19 135 PHE B C 1
ATOM 3027 O O . PHE B 1 135 ? -6.059 43.406 11.492 1 97.19 135 PHE B O 1
ATOM 3034 N N . LEU B 1 136 ? -4.488 45.031 11.828 1 95.94 136 LEU B N 1
ATOM 3035 C CA . LEU B 1 136 ? -5.484 46.094 11.742 1 95.94 136 LEU B CA 1
ATOM 3036 C C . LEU B 1 136 ? -6.184 46.062 10.383 1 95.94 136 LEU B C 1
ATOM 3038 O O . LEU B 1 136 ? -7.406 46.219 10.312 1 95.94 136 LEU B O 1
ATOM 3042 N N . GLN B 1 137 ? -5.418 45.906 9.359 1 95.44 137 GLN B N 1
ATOM 3043 C CA . GLN B 1 137 ? -5.988 45.844 8.016 1 95.44 137 GLN B CA 1
ATOM 3044 C C . GLN B 1 137 ? -6.938 44.656 7.883 1 95.44 137 GLN B C 1
ATOM 3046 O O . GLN B 1 137 ? -8.016 44.781 7.301 1 95.44 137 GLN B O 1
ATOM 3051 N N . GLN B 1 138 ? -6.516 43.5 8.414 1 96.19 138 GLN B N 1
ATOM 3052 C CA . GLN B 1 138 ? -7.359 42.312 8.383 1 96.19 138 GLN B CA 1
ATOM 3053 C C . GLN B 1 138 ? -8.68 42.562 9.109 1 96.19 138 GLN B C 1
ATOM 3055 O O . GLN B 1 138 ? -9.742 42.188 8.617 1 96.19 138 GLN B O 1
ATOM 3060 N N . LEU B 1 139 ? -8.586 43.188 10.305 1 95.94 139 LEU B N 1
ATOM 3061 C CA . LEU B 1 139 ? -9.789 43.5 11.07 1 95.94 139 LEU B CA 1
ATOM 3062 C C . LEU B 1 139 ? -10.703 44.438 10.297 1 95.94 139 LEU B C 1
ATOM 3064 O O . LEU B 1 139 ? -11.922 44.25 10.289 1 95.94 139 LEU B O 1
ATOM 3068 N N . ALA B 1 140 ? -10.102 45.375 9.688 1 94.69 140 ALA B N 1
ATOM 3069 C CA . ALA B 1 140 ? -10.875 46.312 8.883 1 94.69 140 ALA B CA 1
ATOM 3070 C C . ALA B 1 140 ? -11.586 45.594 7.738 1 94.69 140 ALA B C 1
ATOM 3072 O O . ALA B 1 140 ? -12.773 45.844 7.492 1 94.69 140 ALA B O 1
ATOM 3073 N N . ASP B 1 141 ? -10.898 44.75 7.062 1 95.12 141 ASP B N 1
ATOM 3074 C CA . ASP B 1 141 ? -11.414 44.031 5.895 1 95.12 141 ASP B CA 1
ATOM 3075 C C . ASP B 1 141 ? -12.531 43.062 6.289 1 95.12 141 ASP B C 1
ATOM 3077 O O . ASP B 1 141 ? -13.391 42.75 5.465 1 95.12 141 ASP B O 1
ATOM 3081 N N . THR B 1 142 ? -12.57 42.625 7.512 1 94.44 142 THR B N 1
ATOM 3082 C CA . THR B 1 142 ? -13.531 41.625 7.941 1 94.44 142 THR B CA 1
ATOM 3083 C C . THR B 1 142 ? -14.523 42.219 8.938 1 94.44 142 THR B C 1
ATOM 3085 O O . THR B 1 142 ? -15.305 41.469 9.547 1 94.44 142 THR B O 1
ATOM 3088 N N . ASP B 1 143 ? -14.414 43.438 9.164 1 92.88 143 ASP B N 1
ATOM 3089 C CA . ASP B 1 143 ? -15.273 44.156 10.117 1 92.88 143 ASP B CA 1
ATOM 3090 C C . ASP B 1 143 ? -15.164 43.531 11.508 1 92.88 143 ASP B C 1
ATOM 3092 O O . ASP B 1 143 ? -16.188 43.281 12.164 1 92.88 143 ASP B O 1
ATOM 3096 N N . GLY B 1 144 ? -13.93 43.094 11.844 1 90.88 144 GLY B N 1
ATOM 3097 C CA . GLY B 1 144 ? -13.633 42.656 13.195 1 90.88 144 GLY B CA 1
ATOM 3098 C C . GLY B 1 144 ? -13.922 41.188 13.414 1 90.88 144 GLY B C 1
ATOM 3099 O O . GLY B 1 144 ? -13.75 40.656 14.516 1 90.88 144 GLY B O 1
ATOM 3100 N N . SER B 1 145 ? -14.281 40.438 12.383 1 86.56 145 SER B N 1
ATOM 3101 C CA . SER B 1 145 ? -14.664 39.031 12.539 1 86.56 145 SER B CA 1
ATOM 3102 C C . SER B 1 145 ? -13.438 38.125 12.617 1 86.56 145 SER B C 1
ATOM 3104 O O . SER B 1 145 ? -13.516 37.031 13.141 1 86.56 145 SER B O 1
ATOM 3106 N N . SER B 1 146 ? -12.32 38.656 12.18 1 80.06 146 SER B N 1
ATOM 3107 C CA . SER B 1 146 ? -11.094 37.875 12.219 1 80.06 146 SER B CA 1
ATOM 3108 C C . SER B 1 146 ? -10.578 37.75 13.648 1 80.06 146 SER B C 1
ATOM 3110 O O . SER B 1 146 ? -10.578 38.719 14.414 1 80.06 146 SER B O 1
ATOM 3112 N N . THR B 1 147 ? -10.133 36.562 13.914 1 82.94 147 THR B N 1
ATOM 3113 C CA . THR B 1 147 ? -9.781 36.344 15.312 1 82.94 147 THR B CA 1
ATOM 3114 C C . THR B 1 147 ? -8.281 36.125 15.469 1 82.94 147 THR B C 1
ATOM 3116 O O . THR B 1 147 ? -7.707 36.406 16.516 1 82.94 147 THR B O 1
ATOM 3119 N N . ILE B 1 148 ? -7.668 35.625 14.43 1 95.19 148 ILE B N 1
ATOM 3120 C CA . ILE B 1 148 ? -6.25 35.312 14.602 1 95.19 148 ILE B CA 1
ATOM 3121 C C . ILE B 1 148 ? -5.418 36.188 13.656 1 95.19 148 ILE B C 1
ATOM 3123 O O . ILE B 1 148 ? -5.629 36.156 12.445 1 95.19 148 ILE B O 1
ATOM 3127 N N . PRO B 1 149 ? -4.441 36.938 14.156 1 97.38 149 PRO B N 1
ATOM 3128 C CA . PRO B 1 149 ? -3.574 37.75 13.289 1 97.38 149 PRO B CA 1
ATOM 3129 C C . PRO B 1 149 ? -2.787 36.906 12.297 1 97.38 149 PRO B C 1
ATOM 3131 O O . PRO B 1 149 ? -2.338 35.812 12.641 1 97.38 149 PRO B O 1
ATOM 3134 N N . PRO B 1 150 ? -2.533 37.406 11.109 1 97.06 150 PRO B N 1
ATOM 3135 C CA . PRO B 1 150 ? -1.774 36.656 10.109 1 97.06 150 PRO B CA 1
ATOM 3136 C C . PRO B 1 150 ? -0.383 36.25 10.594 1 97.06 150 PRO B C 1
ATOM 3138 O O . PRO B 1 150 ? 0.1 35.156 10.281 1 97.06 150 PRO B O 1
ATOM 3141 N N . SER B 1 151 ? 0.2 37.156 11.32 1 97.69 151 SER B N 1
ATOM 3142 C CA . SER B 1 151 ? 1.543 36.906 11.82 1 97.69 151 SER B CA 1
ATOM 3143 C C . SER B 1 151 ? 1.545 35.719 12.797 1 97.69 151 SER B C 1
ATOM 3145 O O . SER B 1 151 ? 2.508 34.969 12.844 1 97.69 151 SER B O 1
ATOM 3147 N N . VAL B 1 152 ? 0.522 35.562 13.547 1 97.62 152 VAL B N 1
ATOM 3148 C CA . VAL B 1 152 ? 0.397 34.438 14.461 1 97.62 152 VAL B CA 1
ATOM 3149 C C . VAL B 1 152 ? 0.292 33.156 13.664 1 97.62 152 VAL B C 1
ATOM 3151 O O . VAL B 1 152 ? 0.946 32.156 13.992 1 97.62 152 VAL B O 1
ATOM 3154 N N . LEU B 1 153 ? -0.472 33.156 12.633 1 96.31 153 LEU B N 1
ATOM 3155 C CA . LEU B 1 153 ? -0.603 31.984 11.766 1 96.31 153 LEU B CA 1
ATOM 3156 C C . LEU B 1 153 ? 0.746 31.594 11.164 1 96.31 153 LEU B C 1
ATOM 3158 O O . LEU B 1 153 ? 1.073 30.406 11.078 1 96.31 153 LEU B O 1
ATOM 3162 N N . ARG B 1 154 ? 1.475 32.625 10.805 1 96.81 154 ARG B N 1
ATOM 3163 C CA . ARG B 1 154 ? 2.791 32.375 10.227 1 96.81 154 ARG B CA 1
ATOM 3164 C C . ARG B 1 154 ? 3.717 31.703 11.234 1 96.81 154 ARG B C 1
ATOM 3166 O O . ARG B 1 154 ? 4.441 30.766 10.898 1 96.81 154 ARG B O 1
ATOM 3173 N N . VAL B 1 155 ? 3.691 32.188 12.43 1 97.75 155 VAL B N 1
ATOM 3174 C CA . VAL B 1 155 ? 4.527 31.625 13.484 1 97.75 155 VAL B CA 1
ATOM 3175 C C . VAL B 1 155 ? 4.102 30.188 13.75 1 97.75 155 VAL B C 1
ATOM 3177 O O . VAL B 1 155 ? 4.941 29.297 13.852 1 97.75 155 VAL B O 1
ATOM 3180 N N . LEU B 1 156 ? 2.818 30 13.867 1 97.62 156 LEU B N 1
ATOM 3181 C CA . LEU B 1 156 ? 2.273 28.672 14.117 1 97.62 156 LEU B CA 1
ATOM 3182 C C . LEU B 1 156 ? 2.713 27.688 13.031 1 97.62 156 LEU B C 1
ATOM 3184 O O . LEU B 1 156 ? 3.203 26.594 13.336 1 97.62 156 LEU B O 1
ATOM 3188 N N . ASN B 1 157 ? 2.586 28.078 11.812 1 96.5 157 ASN B N 1
ATOM 3189 C CA . ASN B 1 157 ? 2.945 27.219 10.688 1 96.5 157 ASN B CA 1
ATOM 3190 C C . ASN B 1 157 ? 4.434 26.875 10.695 1 96.5 157 ASN B C 1
ATOM 3192 O O . ASN B 1 157 ? 4.816 25.719 10.484 1 96.5 157 ASN B O 1
ATOM 3196 N N . SER B 1 158 ? 5.16 27.875 10.961 1 96.56 158 SER B N 1
ATOM 3197 C CA . SER B 1 158 ? 6.609 27.703 10.969 1 96.56 158 SER B CA 1
ATOM 3198 C C . SER B 1 158 ? 7.039 26.734 12.07 1 96.56 158 SER B C 1
ATOM 3200 O O . SER B 1 158 ? 7.805 25.797 11.82 1 96.56 158 SER B O 1
ATOM 3202 N N . LYS B 1 159 ? 6.527 26.984 13.242 1 96.94 159 LYS B N 1
ATOM 3203 C CA . LYS B 1 159 ? 6.891 26.156 14.391 1 96.94 159 LYS B CA 1
ATOM 3204 C C . LYS B 1 159 ? 6.395 24.719 14.211 1 96.94 159 LYS B C 1
ATOM 3206 O O . LYS B 1 159 ? 7.086 23.766 14.578 1 96.94 159 LYS B O 1
ATOM 3211 N N . ALA B 1 160 ? 5.203 24.547 13.688 1 96.81 160 ALA B N 1
ATOM 3212 C CA . ALA B 1 160 ? 4.641 23.219 13.43 1 96.81 160 ALA B CA 1
ATOM 3213 C C . ALA B 1 160 ? 5.5 22.438 12.438 1 96.81 160 ALA B C 1
ATOM 3215 O O . ALA B 1 160 ? 5.801 21.266 12.656 1 96.81 160 ALA B O 1
ATOM 3216 N N . CYS B 1 161 ? 5.875 23.094 11.383 1 95.38 161 CYS B N 1
ATOM 3217 C CA . CYS B 1 161 ? 6.66 22.453 10.328 1 95.38 161 CYS B CA 1
ATOM 3218 C C . CYS B 1 161 ? 8.039 22.047 10.844 1 95.38 161 CYS B C 1
ATOM 3220 O O . CYS B 1 161 ? 8.477 20.922 10.617 1 95.38 161 CYS B O 1
ATOM 3222 N N . ARG B 1 162 ? 8.68 22.906 11.617 1 94.75 162 ARG B N 1
ATOM 3223 C CA . ARG B 1 162 ? 10.039 22.672 12.086 1 94.75 162 ARG B CA 1
ATOM 3224 C C . ARG B 1 162 ? 10.078 21.547 13.125 1 94.75 162 ARG B C 1
ATOM 3226 O O . ARG B 1 162 ? 11.07 20.828 13.234 1 94.75 162 ARG B O 1
ATOM 3233 N N . GLY B 1 163 ? 9.039 21.406 13.836 1 95.31 163 GLY B N 1
ATOM 3234 C CA . GLY B 1 163 ? 9.008 20.406 14.891 1 95.31 163 GLY B CA 1
ATOM 3235 C C . GLY B 1 163 ? 8.438 19.078 14.438 1 95.31 163 GLY B C 1
ATOM 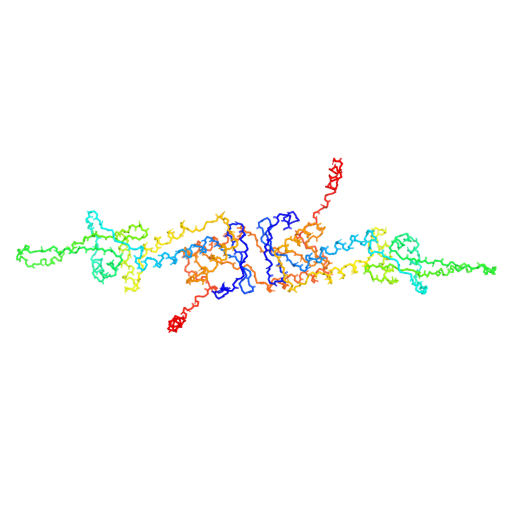3236 O O . GLY B 1 163 ? 8.438 18.094 15.195 1 95.31 163 GLY B O 1
ATOM 3237 N N . ALA B 1 164 ? 8.016 18.969 13.211 1 96 164 ALA B N 1
ATOM 3238 C CA . ALA B 1 164 ? 7.34 17.781 12.711 1 96 164 ALA B CA 1
ATOM 3239 C C . ALA B 1 164 ? 8.344 16.703 12.305 1 96 164 ALA B C 1
ATOM 3241 O O . ALA B 1 164 ? 9.516 17 12.039 1 96 164 ALA B O 1
ATOM 3242 N N . ILE B 1 165 ? 7.84 15.469 12.266 1 96.56 165 ILE B N 1
ATOM 3243 C CA . ILE B 1 165 ? 8.633 14.352 11.773 1 96.56 165 ILE B CA 1
ATOM 3244 C C . ILE B 1 165 ? 9.094 14.633 10.344 1 96.56 165 ILE B C 1
ATOM 3246 O O . ILE B 1 165 ? 8.32 15.125 9.523 1 96.56 165 ILE B O 1
ATOM 3250 N N . MET B 1 166 ? 10.32 14.328 10.047 1 95.19 166 MET B N 1
ATOM 3251 C CA . MET B 1 166 ? 10.859 14.594 8.719 1 95.19 166 MET B CA 1
ATOM 3252 C C . MET B 1 166 ? 10.891 13.328 7.879 1 95.19 166 MET B C 1
ATOM 3254 O O . MET B 1 166 ? 10.797 12.219 8.414 1 95.19 166 MET B O 1
ATOM 3258 N N . PHE B 1 167 ? 10.969 13.539 6.562 1 93.75 167 PHE B N 1
ATOM 3259 C CA . PHE B 1 167 ? 11.273 12.406 5.695 1 93.75 167 PHE B CA 1
ATOM 3260 C C . PHE B 1 167 ? 12.641 11.828 6.039 1 93.75 167 PHE B C 1
ATOM 3262 O O . PHE B 1 167 ? 13.586 12.57 6.32 1 93.75 167 PHE B O 1
ATOM 3269 N N . GLY B 1 168 ? 12.703 10.531 6.027 1 95.12 168 GLY B N 1
ATOM 3270 C CA . GLY B 1 168 ? 13.945 9.867 6.41 1 95.12 168 GLY B CA 1
ATOM 3271 C C . GLY B 1 168 ? 13.891 9.266 7.805 1 95.12 168 GLY B C 1
ATOM 3272 O O . GLY B 1 168 ? 14.672 8.375 8.125 1 95.12 168 GLY B O 1
ATOM 3273 N N . ASP B 1 169 ? 13.023 9.766 8.578 1 96.12 169 ASP B N 1
ATOM 3274 C CA . ASP B 1 169 ? 12.859 9.219 9.922 1 96.12 169 ASP B CA 1
ATOM 3275 C C . ASP B 1 169 ? 12.141 7.871 9.883 1 96.12 169 ASP B C 1
ATOM 3277 O O . ASP B 1 169 ? 11.055 7.762 9.312 1 96.12 169 ASP B O 1
ATOM 3281 N N . ALA B 1 170 ? 12.727 6.895 10.555 1 97 170 ALA B N 1
ATOM 3282 C CA . ALA B 1 170 ? 12.086 5.582 10.656 1 97 170 ALA B CA 1
ATOM 3283 C C . ALA B 1 170 ? 11.031 5.57 11.75 1 97 170 ALA B C 1
ATOM 3285 O O . ALA B 1 170 ? 11.242 6.121 12.836 1 97 170 ALA B O 1
ATOM 3286 N N . LEU B 1 171 ? 9.906 4.938 11.406 1 97.12 171 LEU B N 1
ATOM 3287 C CA . LEU B 1 171 ? 8.805 4.84 12.367 1 97.12 171 LEU B CA 1
ATOM 3288 C C . LEU B 1 171 ? 8.461 3.381 12.648 1 97.12 171 LEU B C 1
ATOM 3290 O O . LEU B 1 171 ? 8.398 2.562 11.727 1 97.12 171 LEU B O 1
ATOM 3294 N N . LEU B 1 172 ? 8.289 3.111 13.891 1 96.88 172 LEU B N 1
ATOM 3295 C CA . LEU B 1 172 ? 7.691 1.83 14.258 1 96.88 172 LEU B CA 1
ATOM 3296 C C . LEU B 1 172 ? 6.207 1.802 13.906 1 96.88 172 LEU B C 1
ATOM 3298 O O . LEU B 1 172 ? 5.582 2.854 13.75 1 96.88 172 LEU B O 1
ATOM 3302 N N . HIS B 1 173 ? 5.684 0.582 13.805 1 96 173 HIS B N 1
ATOM 3303 C CA . HIS B 1 173 ? 4.266 0.444 13.484 1 96 173 HIS B CA 1
ATOM 3304 C C . HIS B 1 173 ? 3.395 1.168 14.5 1 96 173 HIS B C 1
ATOM 3306 O O . HIS B 1 173 ? 2.383 1.772 14.141 1 96 173 HIS B O 1
ATOM 3312 N N . SER B 1 174 ? 3.801 1.088 15.734 1 96.94 174 SER B N 1
ATOM 3313 C CA . SER B 1 174 ? 3.039 1.755 16.781 1 96.94 174 SER B CA 1
ATOM 3314 C C . SER B 1 174 ? 3.027 3.268 16.578 1 96.94 174 SER B C 1
ATOM 3316 O O . SER B 1 174 ? 2.014 3.922 16.828 1 96.94 174 SER B O 1
ATOM 3318 N N . GLU B 1 175 ? 4.078 3.832 16.156 1 97.38 175 GLU B N 1
ATOM 3319 C CA . GLU B 1 175 ? 4.164 5.262 15.867 1 97.38 175 GLU B CA 1
ATOM 3320 C C . GLU B 1 175 ? 3.295 5.641 14.672 1 97.38 175 GLU B C 1
ATOM 3322 O O . GLU B 1 175 ? 2.629 6.676 14.688 1 97.38 175 GLU B O 1
ATOM 3327 N N . CYS B 1 176 ? 3.311 4.762 13.648 1 97.56 176 CYS B N 1
ATOM 3328 C CA . CYS B 1 176 ? 2.432 4.969 12.508 1 97.56 176 CYS B CA 1
ATOM 3329 C C . CYS B 1 176 ? 0.973 5.035 12.945 1 97.56 176 CYS B C 1
ATOM 3331 O O . CYS B 1 176 ? 0.245 5.949 12.555 1 97.56 176 CYS B O 1
ATOM 3333 N N . SER B 1 177 ? 0.641 4.109 13.789 1 97.44 177 SER B N 1
ATOM 3334 C CA . SER B 1 177 ? -0.732 4.031 14.273 1 97.44 177 SER B CA 1
ATOM 3335 C C . SER B 1 177 ? -1.104 5.27 15.078 1 97.44 177 SER B C 1
ATOM 3337 O O . SER B 1 177 ? -2.219 5.785 14.961 1 97.44 177 SER B O 1
ATOM 3339 N N . LEU B 1 178 ? -0.218 5.719 15.875 1 97.25 178 LEU B N 1
ATOM 3340 C CA . LEU B 1 178 ? -0.457 6.902 16.703 1 97.25 178 LEU B CA 1
ATOM 3341 C C . LEU B 1 178 ? -0.657 8.133 15.828 1 97.25 178 LEU B C 1
ATOM 3343 O O . LEU B 1 178 ? -1.552 8.945 16.078 1 97.25 178 LEU B O 1
ATOM 3347 N N . ILE B 1 179 ? 0.171 8.273 14.82 1 97.31 179 ILE B N 1
ATOM 3348 C CA . ILE B 1 179 ? 0.069 9.414 13.906 1 97.31 179 ILE B CA 1
ATOM 3349 C C . ILE B 1 179 ? -1.304 9.414 13.242 1 97.31 179 ILE B C 1
ATOM 3351 O O . ILE B 1 179 ? -1.964 10.453 13.172 1 97.31 179 ILE B O 1
ATOM 3355 N N . ILE B 1 180 ? -1.743 8.273 12.805 1 97.06 180 ILE B N 1
ATOM 3356 C CA . ILE B 1 180 ? -3.033 8.188 12.133 1 97.06 180 ILE B CA 1
ATOM 3357 C C . ILE B 1 180 ? -4.156 8.492 13.117 1 97.06 180 ILE B C 1
ATOM 3359 O O . ILE B 1 180 ? -5.113 9.195 12.789 1 97.06 180 ILE B O 1
ATOM 3363 N N . GLU B 1 181 ? -3.998 7.98 14.32 1 96 181 GLU B N 1
ATOM 3364 C CA . GLU B 1 181 ? -4.988 8.219 15.367 1 96 181 GLU B CA 1
ATOM 3365 C C . GLU B 1 181 ? -5.125 9.711 15.664 1 96 181 GLU B C 1
ATOM 3367 O O . GLU B 1 181 ? -6.238 10.227 15.758 1 96 181 GLU B O 1
ATOM 3372 N N . GLU B 1 182 ? -4.074 10.391 15.797 1 96.31 182 GLU B N 1
ATOM 3373 C CA . GLU B 1 182 ? -4.082 11.812 16.109 1 96.31 182 GLU B CA 1
ATOM 3374 C C . GLU B 1 182 ? -4.562 12.641 14.914 1 96.31 182 GLU B C 1
ATOM 3376 O O . GLU B 1 182 ? -5.297 13.617 15.086 1 96.31 182 GLU B O 1
ATOM 3381 N N . LEU B 1 183 ? -4.152 12.227 13.773 1 96.19 183 LEU B N 1
ATOM 3382 C CA . LEU B 1 183 ? -4.516 12.945 12.555 1 96.19 183 LEU B CA 1
ATOM 3383 C C . LEU B 1 183 ? -6.027 12.953 12.359 1 96.19 183 LEU B C 1
ATOM 3385 O O . LEU B 1 183 ? -6.609 13.992 12.031 1 96.19 183 LEU B O 1
ATOM 3389 N N . LYS B 1 184 ? -6.621 11.805 12.641 1 92.94 184 LYS B N 1
ATOM 3390 C CA . LYS B 1 184 ? -8.055 11.695 12.398 1 92.94 184 LYS B CA 1
ATOM 3391 C C . LYS B 1 184 ? -8.844 12.617 13.328 1 92.94 184 LYS B C 1
ATOM 3393 O O . LYS B 1 184 ? -10 12.938 13.062 1 92.94 184 LYS B O 1
ATOM 3398 N N . HIS B 1 185 ? -8.227 13.07 14.383 1 92.5 185 HIS B N 1
ATOM 3399 C CA . HIS B 1 185 ? -8.906 13.93 15.352 1 92.5 185 HIS B CA 1
ATOM 3400 C C . HIS B 1 185 ? -8.664 15.406 15.047 1 92.5 185 HIS B C 1
ATOM 3402 O O . HIS B 1 185 ? -9.281 16.281 15.664 1 92.5 185 HIS B O 1
ATOM 3408 N N . THR B 1 186 ? -7.859 15.641 14.133 1 93.5 186 THR B N 1
ATOM 3409 C CA . THR B 1 186 ? -7.633 17.031 13.75 1 93.5 186 THR B CA 1
ATOM 3410 C C . THR B 1 186 ? -8.797 17.562 12.914 1 93.5 186 THR B C 1
ATOM 3412 O O . THR B 1 186 ? -9.547 16.781 12.328 1 93.5 186 THR B O 1
ATOM 3415 N N . SER B 1 187 ? -8.969 18.828 12.914 1 89.25 187 SER B N 1
ATOM 3416 C CA . SER B 1 187 ? -10.086 19.453 12.219 1 89.25 187 SER B CA 1
ATOM 3417 C C . SER B 1 187 ? -9.914 19.359 10.703 1 89.25 187 SER B C 1
ATOM 3419 O O . SER B 1 187 ? -10.883 19.141 9.977 1 89.25 187 SER B O 1
ATOM 3421 N N . LEU B 1 188 ? -8.68 19.531 10.195 1 87.19 188 LEU B N 1
ATOM 3422 C CA . LEU B 1 188 ? -8.383 19.469 8.766 1 87.19 188 LEU B CA 1
ATOM 3423 C C . LEU B 1 188 ? -7.359 18.375 8.477 1 87.19 188 LEU B C 1
ATOM 3425 O O . LEU B 1 188 ? -6.25 18.656 8.023 1 87.19 188 LEU B O 1
ATOM 3429 N N . CYS B 1 189 ? -7.805 17.25 8.531 1 90 189 CYS B N 1
ATOM 3430 C CA . CYS B 1 189 ? -6.895 16.125 8.586 1 90 189 CYS B CA 1
ATOM 3431 C C . CYS B 1 189 ? -6.289 15.828 7.223 1 90 189 CYS B C 1
ATOM 3433 O O . CYS B 1 189 ? -5.34 15.055 7.109 1 90 189 CYS B O 1
ATOM 3435 N N . PHE B 1 190 ? -6.703 16.531 6.188 1 88.88 190 PHE B N 1
ATOM 3436 C CA . PHE B 1 190 ? -6.246 16.141 4.859 1 88.88 190 PHE B CA 1
ATOM 3437 C C . PHE B 1 190 ? -5.297 17.188 4.281 1 88.88 190 PHE B C 1
ATOM 3439 O O . PHE B 1 190 ? -4.949 17.125 3.1 1 88.88 190 PHE B O 1
ATOM 3446 N N . GLN B 1 191 ? -4.965 18.125 5.117 1 88.88 191 GLN B N 1
ATOM 3447 C CA . GLN B 1 191 ? -4 19.141 4.68 1 88.88 191 GLN B CA 1
ATOM 3448 C C . GLN B 1 191 ? -3.037 19.5 5.809 1 88.88 191 GLN B C 1
ATOM 3450 O O . GLN B 1 191 ? -3.443 19.609 6.965 1 88.88 191 GLN B O 1
ATOM 3455 N N . CYS B 1 192 ? -1.823 19.688 5.355 1 89.5 192 CYS B N 1
ATOM 3456 C CA . CYS B 1 192 ? -0.852 20.125 6.352 1 89.5 192 CYS B CA 1
ATOM 3457 C C . CYS B 1 192 ? -0.933 21.625 6.578 1 89.5 192 CYS B C 1
ATOM 3459 O O . CYS B 1 192 ? -1.865 22.281 6.102 1 89.5 192 CYS B O 1
ATOM 3461 N N . ALA B 1 193 ? -0.043 22.156 7.359 1 87.12 193 ALA B N 1
ATOM 3462 C CA . ALA B 1 193 ? -0.03 23.578 7.719 1 87.12 193 ALA B CA 1
ATOM 3463 C C . ALA B 1 193 ? 0.137 24.453 6.484 1 87.12 193 ALA B C 1
ATOM 3465 O O . ALA B 1 193 ? -0.37 25.578 6.445 1 87.12 193 ALA B O 1
ATOM 3466 N N . HIS B 1 194 ? 0.779 23.891 5.535 1 86.56 194 HIS B N 1
ATOM 3467 C CA . HIS B 1 194 ? 1.088 24.688 4.355 1 86.56 194 HIS B CA 1
ATOM 3468 C C . HIS B 1 194 ? 0.191 24.312 3.184 1 86.56 194 HIS B C 1
ATOM 3470 O O . HIS B 1 194 ? 0.386 24.797 2.066 1 86.56 194 HIS B O 1
ATOM 3476 N N . GLY B 1 195 ? -0.676 23.359 3.439 1 86.62 195 GLY B N 1
ATOM 3477 C CA . GLY B 1 195 ? -1.662 23.047 2.414 1 86.62 195 GLY B CA 1
ATOM 3478 C C . GLY B 1 195 ? -1.36 21.781 1.653 1 86.62 195 GLY B C 1
ATOM 3479 O O . GLY B 1 195 ? -2.16 21.328 0.826 1 86.62 195 GLY B O 1
ATOM 3480 N N . ARG B 1 196 ? -0.269 21.188 1.812 1 89.25 196 ARG B N 1
ATOM 3481 C CA . ARG B 1 196 ? 0.07 19.906 1.198 1 89.25 196 ARG B CA 1
ATOM 3482 C C . ARG B 1 196 ? -0.874 18.797 1.672 1 89.25 196 ARG B C 1
ATOM 3484 O O . ARG B 1 196 ? -1.23 18.75 2.852 1 89.25 196 ARG B O 1
ATOM 3491 N N . PRO B 1 197 ? -1.318 18 0.77 1 92.19 197 PRO B N 1
ATOM 3492 C CA . PRO B 1 197 ? -2.186 16.906 1.209 1 92.19 197 PRO B CA 1
ATOM 3493 C C . PRO B 1 197 ? -1.48 15.945 2.158 1 92.19 197 PRO B C 1
ATOM 3495 O O . PRO B 1 197 ? -0.301 15.633 1.968 1 92.19 197 PRO B O 1
ATOM 3498 N N . THR B 1 198 ? -2.213 15.555 3.15 1 95.12 198 THR B N 1
ATOM 3499 C CA . THR B 1 198 ? -1.63 14.602 4.086 1 95.12 198 THR B CA 1
ATOM 3500 C C . THR B 1 198 ? -1.811 13.172 3.584 1 95.12 198 THR B C 1
ATOM 3502 O O . THR B 1 198 ? -1.031 12.281 3.934 1 95.12 198 THR B O 1
ATOM 3505 N N . THR B 1 199 ? -2.854 12.992 2.791 1 94.25 199 THR B N 1
ATOM 3506 C CA . THR B 1 199 ? -3.236 11.641 2.377 1 94.25 199 THR B CA 1
ATOM 3507 C C . THR B 1 199 ? -3.453 11.586 0.868 1 94.25 199 THR B C 1
ATOM 3509 O O . THR B 1 199 ? -4.051 12.492 0.286 1 94.25 199 THR B O 1
ATOM 3512 N N . ALA B 1 200 ? -2.992 10.547 0.25 1 92.81 200 ALA B N 1
ATOM 3513 C CA . ALA B 1 200 ? -3.18 10.336 -1.183 1 92.81 200 ALA B CA 1
ATOM 3514 C C . ALA B 1 200 ? -3.754 8.953 -1.46 1 92.81 200 ALA B C 1
ATOM 3516 O O . ALA B 1 200 ? -3.121 7.938 -1.155 1 92.81 200 ALA B O 1
ATOM 3517 N N . PRO B 1 201 ? -4.953 8.898 -2.045 1 93.25 201 PRO B N 1
ATOM 3518 C CA . PRO B 1 201 ? -5.48 7.59 -2.439 1 93.25 201 PRO B CA 1
ATOM 3519 C C . PRO B 1 201 ? -4.676 6.941 -3.562 1 93.25 201 PRO B C 1
ATOM 3521 O O . PRO B 1 201 ? -4.207 7.633 -4.469 1 93.25 201 PRO B O 1
ATOM 3524 N N . LEU B 1 202 ? -4.492 5.688 -3.451 1 94.12 202 LEU B N 1
ATOM 3525 C CA . LEU B 1 202 ? -3.732 4.984 -4.477 1 94.12 202 LEU B CA 1
ATOM 3526 C C . LEU B 1 202 ? -4.652 4.148 -5.359 1 94.12 202 LEU B C 1
ATOM 3528 O O . LEU B 1 202 ? -4.582 4.234 -6.59 1 94.12 202 LEU B O 1
ATOM 3532 N N . VAL B 1 203 ? -5.469 3.268 -4.75 1 93.19 203 VAL B N 1
ATOM 3533 C CA . VAL B 1 203 ? -6.324 2.395 -5.547 1 93.19 203 VAL B CA 1
ATOM 3534 C C . VAL B 1 203 ? -7.5 1.911 -4.699 1 93.19 203 VAL B C 1
ATOM 3536 O O . VAL B 1 203 ? -7.367 1.722 -3.488 1 93.19 203 VAL B O 1
ATOM 3539 N N . ASN B 1 204 ? -8.633 1.784 -5.367 1 94.75 204 ASN B N 1
ATOM 3540 C CA . ASN B 1 204 ? -9.758 1.062 -4.781 1 94.75 204 ASN B CA 1
ATOM 3541 C C . ASN B 1 204 ? -9.57 -0.449 -4.879 1 94.75 204 ASN B C 1
ATOM 3543 O O . ASN B 1 204 ? -9.336 -0.979 -5.965 1 94.75 204 ASN B O 1
ATOM 3547 N N . LEU B 1 205 ? -9.711 -1.118 -3.811 1 93.44 205 LEU B N 1
ATOM 3548 C CA . LEU B 1 205 ? -9.352 -2.531 -3.736 1 93.44 205 LEU B CA 1
ATOM 3549 C C . LEU B 1 205 ? -10.336 -3.381 -4.535 1 93.44 205 LEU B C 1
ATOM 3551 O O . LEU B 1 205 ? -9.961 -4.422 -5.082 1 93.44 205 LEU B O 1
ATOM 3555 N N . GLU B 1 206 ? -11.547 -3.016 -4.629 1 93.38 206 GLU B N 1
ATOM 3556 C CA . GLU B 1 206 ? -12.516 -3.721 -5.461 1 93.38 206 GLU B CA 1
ATOM 3557 C C . GLU B 1 206 ? -12.172 -3.592 -6.941 1 93.38 206 GLU B C 1
ATOM 3559 O O . GLU B 1 206 ? -12.234 -4.57 -7.688 1 93.38 206 GLU B O 1
ATOM 3564 N N . THR B 1 207 ? -11.883 -2.367 -7.27 1 92.25 207 THR B N 1
ATOM 3565 C CA . THR B 1 207 ? -11.484 -2.121 -8.648 1 92.25 207 THR B CA 1
ATOM 3566 C C . THR B 1 207 ? -10.219 -2.9 -8.992 1 92.25 207 THR B C 1
ATOM 3568 O O . THR B 1 207 ? -10.102 -3.475 -10.078 1 92.25 207 THR B O 1
ATOM 3571 N N . LEU B 1 208 ? -9.336 -2.934 -8.07 1 91.56 208 LEU B N 1
ATOM 3572 C CA . LEU B 1 208 ? -8.094 -3.678 -8.25 1 91.56 208 LEU B CA 1
ATOM 3573 C C . LEU B 1 208 ? -8.375 -5.16 -8.477 1 91.56 208 LEU B C 1
ATOM 3575 O O . LEU B 1 208 ? -7.797 -5.777 -9.367 1 91.56 208 LEU B O 1
ATOM 3579 N N . HIS B 1 209 ? -9.219 -5.688 -7.723 1 91.19 209 HIS B N 1
ATOM 3580 C CA . HIS B 1 209 ? -9.586 -7.094 -7.832 1 91.19 209 HIS B CA 1
ATOM 3581 C C . HIS B 1 209 ? -10.148 -7.414 -9.211 1 91.19 209 HIS B C 1
ATOM 3583 O O . HIS B 1 209 ? -9.773 -8.414 -9.828 1 91.19 209 HIS B O 1
ATOM 3589 N N . LYS B 1 210 ? -10.977 -6.566 -9.68 1 90.12 210 LYS B N 1
ATOM 3590 C CA . LYS B 1 210 ? -11.586 -6.754 -10.992 1 90.12 210 LYS B CA 1
ATOM 3591 C C . LYS B 1 210 ? -10.539 -6.676 -12.102 1 90.12 210 LYS B C 1
ATOM 3593 O O . LYS B 1 210 ? -10.586 -7.449 -13.062 1 90.12 210 LYS B O 1
ATOM 3598 N N . GLN B 1 211 ? -9.664 -5.809 -11.945 1 87.81 211 GLN B N 1
ATOM 3599 C CA . GLN B 1 211 ? -8.617 -5.621 -12.945 1 87.81 211 GLN B CA 1
ATOM 3600 C C . GLN B 1 211 ? -7.703 -6.84 -13.023 1 87.81 211 GLN B C 1
ATOM 3602 O O . GLN B 1 211 ? -7.352 -7.293 -14.117 1 87.81 211 GLN B O 1
ATOM 3607 N N . ILE B 1 212 ? -7.367 -7.379 -11.898 1 85.88 212 ILE B N 1
ATOM 3608 C CA . ILE B 1 212 ? -6.461 -8.523 -11.844 1 85.88 212 ILE B CA 1
ATOM 3609 C C . ILE B 1 212 ? -7.164 -9.758 -12.398 1 85.88 212 ILE B C 1
ATOM 3611 O O . ILE B 1 212 ? -6.562 -10.547 -13.125 1 85.88 212 ILE B O 1
ATOM 3615 N N . ALA B 1 213 ? -8.398 -9.898 -12.078 1 81.75 213 ALA B N 1
ATOM 3616 C CA . ALA B 1 213 ? -9.203 -11.031 -12.531 1 81.75 213 ALA B CA 1
ATOM 3617 C C . ALA B 1 213 ? -9.367 -11.008 -14.055 1 81.75 213 ALA B C 1
ATOM 3619 O O . ALA B 1 213 ? -9.406 -12.062 -14.695 1 81.75 213 ALA B O 1
ATOM 3620 N N . LYS B 1 214 ? -9.438 -9.883 -14.586 1 79.56 214 LYS B N 1
ATOM 3621 C CA . LYS B 1 214 ? -9.641 -9.742 -16.031 1 79.56 214 LYS B CA 1
ATOM 3622 C C . LYS B 1 214 ? -8.391 -10.148 -16.797 1 79.56 214 LYS B C 1
ATOM 3624 O O . LYS B 1 214 ? -8.477 -10.625 -17.922 1 79.56 214 LYS B O 1
ATOM 3629 N N . THR B 1 215 ? -7.246 -9.914 -16.266 1 71.06 215 THR B N 1
ATOM 3630 C CA . THR B 1 215 ? -6.008 -10.273 -16.953 1 71.06 215 THR B CA 1
ATOM 3631 C C . THR B 1 215 ? -5.906 -11.789 -17.109 1 71.06 215 THR B C 1
ATOM 3633 O O . THR B 1 215 ? -5.312 -12.273 -18.078 1 71.06 215 THR B O 1
ATOM 3636 N N . THR B 1 216 ? -6.473 -12.633 -16.25 1 62.31 216 THR B N 1
ATOM 3637 C CA . THR B 1 216 ? -6.477 -14.094 -16.344 1 62.31 216 THR B CA 1
ATOM 3638 C C . THR B 1 216 ? -7.273 -14.562 -17.547 1 62.31 216 THR B C 1
ATOM 3640 O O . THR B 1 216 ? -6.879 -15.516 -18.219 1 62.31 216 THR B O 1
ATOM 3643 N N . LEU B 1 217 ? -8.484 -13.945 -17.75 1 54.34 217 LEU B N 1
ATOM 3644 C CA . LEU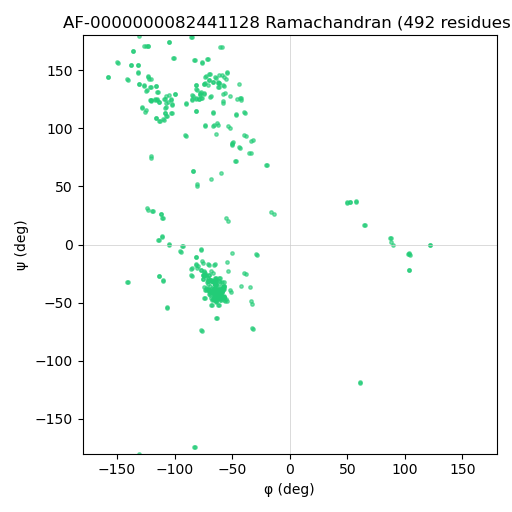 B 1 217 ? -9.383 -14.383 -18.812 1 54.34 217 LEU B CA 1
ATOM 3645 C C . LEU B 1 217 ? -8.742 -14.164 -20.188 1 54.34 217 LEU B C 1
ATOM 3647 O O . LEU B 1 217 ? -8.945 -14.961 -21.109 1 54.34 217 LEU B O 1
ATOM 3651 N N . HIS B 1 218 ? -7.973 -13.109 -20.281 1 50 218 HIS B N 1
ATOM 3652 C CA . HIS B 1 218 ? -7.406 -12.859 -21.609 1 50 218 HIS B CA 1
ATOM 3653 C C . HIS B 1 218 ? -6.242 -13.797 -21.906 1 50 218 HIS B C 1
ATOM 3655 O O . HIS B 1 218 ? -5.832 -13.945 -23.047 1 50 218 HIS B O 1
ATOM 3661 N N . THR B 1 219 ? -5.645 -14.32 -20.906 1 47.69 219 THR B N 1
ATOM 3662 C CA . THR B 1 219 ? -4.535 -15.219 -21.219 1 47.69 219 THR B CA 1
ATOM 3663 C C . THR B 1 219 ? -5.047 -16.547 -21.75 1 47.69 219 THR B C 1
ATOM 3665 O O . THR B 1 219 ? -4.293 -17.312 -22.344 1 47.69 219 THR B O 1
ATOM 3668 N N . ASP B 1 220 ? -6.23 -17.016 -21.453 1 43.53 220 ASP B N 1
ATOM 3669 C CA . ASP B 1 220 ? -6.652 -18.266 -22.094 1 43.53 220 ASP B CA 1
ATOM 3670 C C . ASP B 1 220 ? -6.738 -18.094 -23.609 1 43.53 220 ASP B C 1
ATOM 3672 O O . ASP B 1 220 ? -6.547 -19.047 -24.359 1 43.53 220 ASP B O 1
ATOM 3676 N N . ASP B 1 221 ? -7.453 -17.078 -24.219 1 38.34 221 ASP B N 1
ATOM 3677 C CA . ASP B 1 221 ? -7.562 -16.984 -25.672 1 38.34 221 ASP B CA 1
ATOM 3678 C C . ASP B 1 221 ? -6.277 -16.438 -26.281 1 38.34 221 ASP B C 1
ATOM 3680 O O . ASP B 1 221 ? -5.906 -16.797 -27.406 1 38.34 221 ASP B O 1
ATOM 3684 N N . SER B 1 222 ? -5.934 -15.078 -26.188 1 35.88 222 SER B N 1
ATOM 3685 C CA . SER B 1 222 ? -4.977 -14.344 -27.016 1 35.88 222 SER B CA 1
ATOM 3686 C C . SER B 1 222 ? -3.547 -14.578 -26.531 1 35.88 222 SER B C 1
ATOM 3688 O O . SER B 1 222 ? -3.289 -14.609 -25.328 1 35.88 222 SER B O 1
ATOM 3690 N N . ASN B 1 223 ? -2.592 -15.273 -27.375 1 33.47 223 ASN B N 1
ATOM 3691 C CA . ASN B 1 223 ? -1.136 -15.305 -27.453 1 33.47 223 ASN B CA 1
ATOM 3692 C C . ASN B 1 223 ? -0.52 -13.992 -26.969 1 33.47 223 ASN B C 1
ATOM 3694 O O . ASN B 1 223 ? 0.617 -13.672 -27.312 1 33.47 223 ASN B O 1
ATOM 3698 N N . GLY B 1 224 ? -1.264 -12.977 -26.734 1 31.5 224 GLY B N 1
ATOM 3699 C CA . GLY B 1 224 ? -0.558 -11.727 -26.516 1 31.5 224 GLY B CA 1
ATOM 3700 C C . GLY B 1 224 ? 0.281 -11.719 -25.25 1 31.5 224 GLY B C 1
ATOM 3701 O O . GLY B 1 224 ? -0.211 -12.055 -24.172 1 31.5 224 GLY B O 1
ATOM 3702 N N . LEU B 1 225 ? 1.67 -11.891 -25.406 1 29.55 225 LEU B N 1
ATOM 3703 C CA . LEU B 1 225 ? 2.824 -11.695 -24.531 1 29.55 225 LEU B CA 1
ATOM 3704 C C . LEU B 1 225 ? 2.596 -10.516 -23.594 1 29.55 225 LEU B C 1
ATOM 3706 O O . LEU B 1 225 ? 2.316 -9.406 -24.031 1 29.55 225 LEU B O 1
ATOM 3710 N N . TRP B 1 226 ? 2.105 -10.641 -22.578 1 30.2 226 TRP B N 1
ATOM 3711 C CA . TRP B 1 226 ? 2.301 -9.57 -21.594 1 30.2 226 TRP B CA 1
ATOM 3712 C C . TRP B 1 226 ? 3.691 -8.961 -21.719 1 30.2 226 TRP B C 1
ATOM 3714 O O . TRP B 1 226 ? 4.699 -9.641 -21.516 1 30.2 226 TRP B O 1
ATOM 3724 N N . HIS B 1 227 ? 3.986 -8.086 -22.656 1 31.42 227 HIS B N 1
ATOM 3725 C CA . HIS B 1 227 ? 5.191 -7.363 -23.047 1 31.42 227 HIS B CA 1
ATOM 3726 C C . HIS B 1 227 ? 6.051 -7.027 -21.828 1 31.42 227 HIS B C 1
ATOM 3728 O O . HIS B 1 227 ? 7.273 -6.93 -21.938 1 31.42 227 HIS B O 1
ATOM 3734 N N . GLY B 1 228 ? 5.457 -6.48 -20.797 1 30.08 228 GLY B N 1
ATOM 3735 C CA . GLY B 1 228 ? 6.449 -5.879 -19.906 1 30.08 228 GLY B CA 1
ATOM 3736 C C . GLY B 1 228 ? 7.305 -6.898 -19.188 1 30.08 228 GLY B C 1
ATOM 3737 O O . GLY B 1 228 ? 8.273 -6.539 -18.516 1 30.08 228 GLY B O 1
ATOM 3738 N N . LEU B 1 229 ? 6.75 -7.996 -18.688 1 29.02 229 LEU B N 1
ATOM 3739 C CA . LEU B 1 229 ? 7.672 -8.844 -17.938 1 29.02 229 LEU B CA 1
ATOM 3740 C C . LEU B 1 229 ? 8.445 -9.766 -18.875 1 29.02 229 LEU B C 1
ATOM 3742 O O . LEU B 1 229 ? 7.906 -10.773 -19.328 1 29.02 229 LEU B O 1
ATOM 3746 N N . ARG B 1 230 ? 9.242 -9.266 -19.766 1 28.19 230 ARG B N 1
ATOM 3747 C CA . ARG B 1 230 ? 10.117 -10.008 -20.672 1 28.19 230 ARG B CA 1
ATOM 3748 C C . ARG B 1 230 ? 10.805 -11.156 -19.953 1 28.19 230 ARG B C 1
ATOM 3750 O O . ARG B 1 230 ? 11.25 -11 -18.812 1 28.19 230 ARG B O 1
ATOM 3757 N N . ARG B 1 231 ? 10.711 -12.367 -20.422 1 29.69 231 ARG B N 1
ATOM 3758 C CA . ARG B 1 231 ? 11.383 -13.641 -20.141 1 29.69 231 ARG B CA 1
ATOM 3759 C C . ARG B 1 231 ? 12.891 -13.453 -20.062 1 29.69 231 ARG B C 1
ATOM 3761 O O . ARG B 1 231 ? 13.555 -13.234 -21.078 1 29.69 231 ARG B O 1
ATOM 3768 N N . HIS B 1 232 ? 13.469 -12.82 -19.031 1 27.23 232 HIS B N 1
ATOM 3769 C CA . HIS B 1 232 ? 14.922 -12.898 -19.047 1 27.23 232 HIS B CA 1
ATOM 3770 C C . HIS B 1 232 ? 15.398 -14.352 -19.047 1 27.23 232 HIS B C 1
ATOM 3772 O O . HIS B 1 232 ? 14.766 -15.211 -18.422 1 27.23 232 HIS B O 1
ATOM 3778 N N . GLU B 1 233 ? 16.109 -14.734 -19.969 1 26.03 233 GLU B N 1
ATOM 3779 C CA . GLU B 1 233 ? 16.859 -15.969 -20.234 1 26.03 233 GLU B CA 1
ATOM 3780 C C . GLU B 1 233 ? 17.5 -16.5 -18.953 1 26.03 233 GLU B C 1
ATOM 3782 O O . GLU B 1 233 ? 18.047 -15.727 -18.156 1 26.03 233 GLU B O 1
ATOM 3787 N N . LEU B 1 234 ? 17.047 -17.625 -18.484 1 28.69 234 LEU B N 1
ATOM 3788 C CA . LEU B 1 234 ? 17.594 -18.422 -17.391 1 28.69 234 LEU B CA 1
ATOM 3789 C C . LEU B 1 234 ? 19.109 -18.516 -17.5 1 28.69 234 LEU B C 1
ATOM 3791 O O . LEU B 1 234 ? 19.641 -18.953 -18.531 1 28.69 234 LEU B O 1
ATOM 3795 N N . ASN B 1 235 ? 19.875 -17.562 -17.047 1 28.19 235 ASN B N 1
ATOM 3796 C CA . ASN B 1 235 ? 21.328 -17.734 -17.047 1 28.19 235 ASN B CA 1
ATOM 3797 C C . ASN B 1 235 ? 21.75 -19.016 -16.344 1 28.19 235 ASN B C 1
ATOM 3799 O O . ASN B 1 235 ? 21.422 -19.234 -15.172 1 28.19 235 ASN B O 1
ATOM 3803 N N . VAL B 1 236 ? 22.109 -20.141 -16.969 1 30.39 236 VAL B N 1
ATOM 3804 C CA . VAL B 1 236 ? 22.734 -21.438 -16.719 1 30.39 236 VAL B CA 1
ATOM 3805 C C . VAL B 1 236 ? 23.875 -21.281 -15.719 1 30.39 236 VAL B C 1
ATOM 3807 O O . VAL B 1 236 ? 24.203 -22.203 -14.984 1 30.39 236 VAL B O 1
ATOM 3810 N N . GLU B 1 237 ? 24.438 -20.062 -15.672 1 28.25 237 GLU B N 1
ATOM 3811 C CA . GLU B 1 237 ? 25.734 -20 -15 1 28.25 237 GLU B CA 1
ATOM 3812 C C . GLU B 1 237 ? 25.578 -20.281 -13.5 1 28.25 237 GLU B C 1
ATOM 3814 O O . GLU B 1 237 ? 26.469 -20.891 -12.891 1 28.25 237 GLU B O 1
ATOM 3819 N N . ARG B 1 238 ? 24.453 -19.906 -12.938 1 26 238 ARG B N 1
ATOM 3820 C CA . ARG B 1 238 ? 24.562 -19.891 -11.484 1 26 238 ARG B CA 1
ATOM 3821 C C . ARG B 1 238 ? 24.375 -21.297 -10.906 1 26 238 ARG B C 1
ATOM 3823 O O . ARG B 1 238 ? 24.594 -21.516 -9.719 1 26 238 ARG B O 1
ATOM 3830 N N . ALA B 1 239 ? 23.922 -22.359 -11.688 1 29.25 239 ALA B N 1
ATOM 3831 C CA . ALA B 1 239 ? 23.875 -23.703 -11.125 1 29.25 239 ALA B CA 1
ATOM 3832 C C . ALA B 1 239 ? 25.281 -24.219 -10.805 1 29.25 239 ALA B C 1
ATOM 3834 O O . ALA B 1 239 ? 25.484 -24.906 -9.805 1 29.25 239 ALA B O 1
ATOM 3835 N N . GLU B 1 240 ? 26.188 -23.781 -11.516 1 29.69 240 GLU B N 1
ATOM 3836 C CA . GLU B 1 240 ? 27.531 -24.312 -11.32 1 29.69 240 GLU B CA 1
ATOM 3837 C C . GLU B 1 240 ? 28.109 -23.875 -9.977 1 29.69 240 GLU B C 1
ATOM 3839 O O . GLU B 1 240 ? 28.812 -24.641 -9.32 1 29.69 240 GLU B O 1
ATOM 3844 N N . GLN B 1 241 ? 27.719 -22.734 -9.508 1 27.58 241 GLN B N 1
ATOM 3845 C CA . GLN B 1 241 ? 28.469 -22.234 -8.359 1 27.58 241 GLN B CA 1
ATOM 3846 C C . GLN B 1 241 ? 28.094 -22.969 -7.082 1 27.58 241 GLN B C 1
ATOM 3848 O O . GLN B 1 241 ? 28.906 -23.109 -6.176 1 27.58 241 GLN B O 1
ATOM 3853 N N . ARG B 1 242 ? 26.906 -23.438 -6.988 1 30.23 242 ARG B N 1
ATOM 3854 C CA . ARG B 1 242 ? 26.625 -24.078 -5.703 1 30.23 242 ARG B CA 1
ATOM 3855 C C . ARG B 1 242 ? 27.297 -25.438 -5.605 1 30.23 242 ARG B C 1
ATOM 3857 O O . ARG B 1 242 ? 27.375 -26.031 -4.527 1 30.23 242 ARG B O 1
ATOM 3864 N N . LEU B 1 243 ? 27.625 -26.078 -6.719 1 28.36 243 LEU B N 1
ATOM 3865 C CA . LEU B 1 243 ? 28.359 -27.328 -6.566 1 28.36 243 LEU B CA 1
ATOM 3866 C C . LEU B 1 243 ? 29.703 -27.109 -5.871 1 28.36 243 LEU B C 1
ATOM 3868 O O . LEU B 1 243 ? 30.156 -27.953 -5.102 1 28.36 243 LEU B O 1
ATOM 3872 N N . MET B 1 244 ? 30.297 -25.953 -6.074 1 32.03 244 MET B N 1
ATOM 3873 C CA . MET B 1 244 ? 31.625 -25.875 -5.496 1 32.03 244 MET B CA 1
ATOM 3874 C C . MET B 1 244 ? 31.562 -25.734 -3.98 1 32.03 244 MET B C 1
ATOM 3876 O O . MET B 1 244 ? 32.5 -26.125 -3.271 1 32.03 244 MET B O 1
ATOM 3880 N N . SER B 1 245 ? 30.594 -24.938 -3.41 1 31.83 245 SER B N 1
ATOM 3881 C CA . SER B 1 245 ? 30.828 -24.703 -1.985 1 31.83 245 SER B CA 1
ATOM 3882 C C . SER B 1 245 ? 30.438 -25.938 -1.164 1 31.83 245 SER B C 1
ATOM 3884 O O . SER B 1 245 ? 30.672 -25.969 0.046 1 31.83 245 SER B O 1
ATOM 3886 N N . ALA B 1 246 ? 29.703 -26.969 -1.655 1 32.16 246 ALA B N 1
ATOM 3887 C CA . ALA B 1 246 ? 29.484 -28.109 -0.767 1 32.16 246 ALA B CA 1
ATOM 3888 C C . ALA B 1 246 ? 30.781 -28.906 -0.583 1 32.16 246 ALA B C 1
ATOM 3890 O O . ALA B 1 246 ? 30.812 -29.891 0.16 1 32.16 246 ALA B O 1
ATOM 3891 N N . SER B 1 247 ? 31.734 -28.625 -1.527 1 28.12 247 SER B N 1
ATOM 3892 C CA . SER B 1 247 ? 32.906 -29.438 -1.254 1 28.12 247 SER B CA 1
ATOM 3893 C C . SER B 1 247 ? 33.688 -28.906 -0.054 1 28.12 247 SER B C 1
ATOM 3895 O O . SER B 1 247 ? 34.688 -29.5 0.365 1 28.12 247 SER B O 1
ATOM 3897 N N . CYS B 1 248 ? 33.625 -27.656 0.35 1 24.33 248 CYS B N 1
ATOM 3898 C CA . CYS B 1 248 ? 34.469 -27.547 1.54 1 24.33 248 CYS B CA 1
ATOM 3899 C C . CYS B 1 248 ? 33.688 -27.922 2.793 1 24.33 248 CYS B C 1
ATOM 3901 O O . CYS B 1 248 ? 32.5 -27.625 2.889 1 24.33 248 CYS B O 1
#

pLDDT: mean 82.18, std 23.48, range [24.33, 98.62]

Foldseek 3Di:
DDLQQLQPKAWDFDDQLAWIWIHRPQFIKIFGQLQLQLLLQLVVLVVCVVVPNFKDKFWDPDWAWDDDDPVLVVLCVVCVPLQVVSHWDKDWDDPPPVVPPDDPPCPPPPDTIIITTIFMQGNNRTDDVVQVSQQSVVCVVVVNPDRDGPVNLVVSSVVSSVPGRDRPDGDDSVRRVVSSNSLSPGPCSQGGSVGDGRMGTDDRNVVVVVVVVVVVVVVVPDPDPPPPVPPDDPPPPVVVVVVVVVVD/DDLQQLQPKAWDFDDQLAWIWICRPQFIKIFGQLQLQLLLQLVVLVVCVVVPNFKDKFWDPDWAWDDDDPVLVVLCVVCVPLQVVSHWDKDWDDPPPPPPPDDPPCPPPPDTIIITTIFMQGNNRTDDVVQVSQQSVVCVVVVNPDRDGPVNLVVSSVVSSVPGRDRPDGDDSVRRVVSSNSLSPGPCSQGGSVGDGRMGTDDRNVVVVVVVVVVVVVVVPDPDPPPPVPPDDPPPPVVVVVVPVVVD

Sequence (496 aa):
MNKNSLKEAIVLQQIDKKYIPIVAGKTLAVVDQHAADERIRLEELRQKVLSGEAKEITFLDAEKELMLPEIGHQLLHSYAKEIKEWGWICNIHAQDSKSFKRNLNLLHNRPTVIKLVAVPCILGVNLSDIDLTEFLQQLADTDGSSTIPPSVLRVLNSKACRGAIMFGDALLHSECSLIIEELKHTSLCFQCAHGRPTTAPLVNLETLHKQIAKTTLHTDDSNGLWHGLRRHELNVERAEQRLMSASCMNKNSLKEAIVLQQIDKKYIPIVAGKTLAVVDQHAADERIRLEELRQKVLSGEAKEITFLDAEKELMLPEIGHQLLHSYAKEIKEWGWICNIHAQDSKSFKRNLNLLHNRPTVIKLVAVPCILGVNLSDIDLTEFLQQLADTDGSSTIPPSVLRVLNSKACRGAIMFGDALLHSECSLIIEELKHTSLCFQCAHGRPTTAPLVNLETLHKQIAKTTLHTDDSNGLWHGLRRHELNVERAEQRLMSASC